Protein AF-0000000080484906 (afdb_homodimer)

Sequence (660 aa):
MPIVNNDTQHDPNKILPIDYDWAREYYKQGVANNWVPEEVPMGDDVQQWKTGELTESERRLVEWNLGFFSTAESLTANNIVLAIYDHVTAPECRQYLLRQAYEEAIHTDTFIYCCDSLGFDPEYMYGMYDRIPTIEAKDEYVVSLTQAIDKDDFTIETDDDLRAFLRDLVGFYVIMEGIFFYAGFAMMLALKRRGKMVGVGEQFEYIMRDESLHLNFGIDLINTIRDENPGVWTDEFEAEVRELIVEAVDLERTYAHEACPPNVLGMSADQFAEYVEYVADRRLGQLRMGAEFGTDNPFPWMTEQVDLNKEKNFFETQVTEYQSGGQLNWMPIVNNDTQHDPNKILPIDYDWAREYYKQGVANNWVPEEVPMGDDVQQWKTGELTESERRLVEWNLGFFSTAESLTANNIVLAIYDHVTAPECRQYLLRQAYEEAIHTDTFIYCCDSLGFDPEYMYGMYDRIPTIEAKDEYVVSLTQAIDKDDFTIETDDDLRAFLRDLVGFYVIMEGIFFYAGFAMMLALKRRGKMVGVGEQFEYIMRDESLHLNFGIDLINTIRDENPGVWTDEFEAEVRELIVEAVDLERTYAH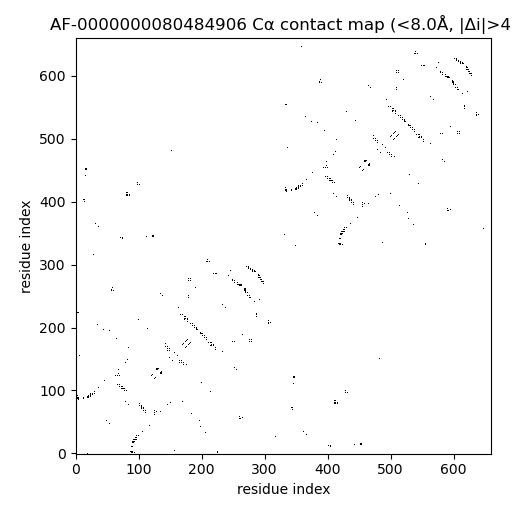EACPPNVLGMSADQFAEYVEYVADRRLGQLRMGAEFGTDNPFPWMTEQVDLNKEKNFFETQVTEYQSGGQLNW

Nearest PDB structures (foldseek):
  4d8g-assembly2_D  TM=9.908E-01  e=4.776E-27  Chlamydia trachomatis
  2ani-assembly1_A-2  TM=9.918E-01  e=8.471E-26  Chlamydia trachomatis
  6y2n-assembly1_A-2  TM=9.795E-01  e=9.800E-24  Saccharopolyspora erythraea NRRL 2338
  7aik-assembly1_A  TM=8.746E-01  e=1.075E-12  Aquifex aeolicus VF5
  2rcc-assembly1_B  TM=9.228E-01  e=2.690E-12  Halalkalibacterium halodurans C-125

Secondary structure (DSSP, 8-state):
--SS--SS-S-TT---S-S-HHHHHHHHHHHHT---GGGS--HHHHHHHHTT-S-HHHHHHHHHHHHHHHHHHHHHHHHIIIIIHHH---HHHHHHHHHHHHHHHHHHHHHHHHHHHHT--HHHHHTHHHH-HHHHHHHHHHHHTTTTTTSTT----SHHHHHHHHHHHIIIIIIIIIIIHHHHHHHHHHHHHTTSSHHHHHHHHHHHHHHHHHHHHHHHHHHHHHHHSTTSS-HHHHHHHHHHHHHHHHHHHHHHHHHS-TTBTTB-HHHHHHHHHHHHHHHHHHTT---SS----S-HHHHHHHHHHHHHHHHHHHHHHHHHHTTT--/--SS--STTS-TT---S-S-HHHHHHHHHHHHT---GGGS--HHHHHHHHTT-S-HHHHHHHHHHHHHHHHHHHHHHHHIIIIIHHH---HHHHHHHHHHHHHHHHHHHHHHHHHHHHT--HHHHHTHHHH-HHHHHHHHHHHHHHTTTTSTT----SHHHHHHHHHHHIIIIIIIIIIIHHHHHHHHHHHHHTTSSHHHHHHHHHHHHHHHHHHHHHHHHHHHHHHHSTTSS-HHHHHHHHHHHHHHHHHHHHHHHHHS-TTBTTB-HHHHHHHHHHHHHHHHHHTT---SS----S-HHHHHHHHHHHHHHHHHHHHHHHHHHTTT--

pLDDT: mean 88.14, std 14.9, range [23.92, 98.75]

Organism: Haloferax mediterranei (strain ATCC 33500 / DSM 1411 / JCM 8866 / NBRC 14739 / NCIMB 2177 / R-4) (NCBI:txid523841)

Solvent-accessible surface area (backbone atoms only — not comparable to full-atom values): 34326 Å² total; per-residue (Å²): 128,62,55,60,55,78,70,73,73,67,56,63,47,43,53,58,77,76,83,52,64,68,34,45,51,51,31,53,44,54,64,63,62,69,80,62,56,83,76,50,69,45,66,67,31,35,48,37,69,71,69,61,73,52,52,73,53,55,48,42,38,52,50,49,45,52,19,48,50,43,34,49,32,39,52,49,34,48,42,44,42,72,38,49,49,73,53,39,44,33,38,43,50,40,41,25,50,28,47,50,34,26,50,28,38,47,50,41,48,33,43,50,52,51,32,60,64,66,64,54,54,52,64,62,40,60,37,30,49,78,72,36,66,55,47,28,51,51,53,50,52,44,53,61,40,35,50,70,58,67,39,63,80,58,66,69,83,44,58,68,38,46,44,48,53,48,41,28,49,43,26,51,24,47,39,44,49,44,37,55,45,48,47,47,45,53,55,40,43,54,36,25,75,69,70,38,46,43,34,62,20,50,53,45,50,54,48,49,50,53,35,53,54,52,26,52,50,42,44,52,50,52,51,48,53,43,69,73,33,82,73,51,73,35,74,68,51,50,53,48,54,51,51,53,50,54,51,49,44,53,48,45,32,51,34,32,44,67,44,34,44,84,68,43,92,84,40,41,27,62,47,46,33,37,33,40,39,23,42,46,29,52,51,30,44,70,70,73,42,74,69,82,66,84,45,65,70,71,52,66,67,54,54,52,51,54,50,49,44,50,48,52,47,49,47,50,42,42,50,52,40,48,62,55,49,69,69,56,74,114,128,63,55,59,53,79,56,88,72,68,57,63,46,44,52,59,76,77,85,51,63,69,35,45,52,50,32,52,44,54,65,62,63,68,80,61,59,84,76,50,67,46,66,68,32,37,50,36,69,71,68,60,74,50,50,73,52,55,48,43,36,53,50,52,44,55,18,47,50,43,33,49,32,37,51,49,33,47,42,44,43,69,36,48,49,74,53,40,43,34,37,42,51,38,41,24,51,28,48,50,34,24,50,28,38,45,52,40,48,32,43,51,52,50,32,60,64,67,63,53,52,53,64,62,40,60,39,30,50,76,71,36,66,55,48,28,52,51,54,51,52,43,52,61,40,36,49,70,56,65,40,64,80,56,65,65,84,47,56,68,37,46,44,50,52,50,41,27,49,43,26,49,24,47,41,43,49,43,38,55,45,48,47,48,46,52,55,40,43,53,37,26,76,70,72,37,46,44,33,62,19,50,53,47,50,55,50,49,51,54,36,53,53,52,27,52,49,41,44,51,50,52,51,49,53,44,69,74,34,81,72,50,74,35,74,66,52,50,53,48,53,50,50,54,52,54,51,49,44,53,48,44,31,53,34,32,44,68,43,34,43,86,72,42,92,84,41,43,26,63,45,45,33,38,33,39,39,25,43,47,28,51,52,30,42,70,71,73,42,74,72,83,67,84,46,65,71,70,52,64,68,56,55,52,50,53,50,49,45,51,48,52,46,48,48,50,42,42,51,52,41,47,63,55,49,69,70,58,76,116

Foldseek 3Di:
DAQFDPPCPDDLVDQPPPPDVVLLVLLLLLVLLDDALVVFDQVVQLVCLPVVVDDPLLVLLVLVLLLLQLQLLVVLLCCLVQFVLVGRRNNSNNSNSVSLSVLSVRSNNNSVVVCVSNVHDPCSRPCCCVVPVLSVVLVVLLVVLQVQRNDPPQDPDDLVSVLSSLSNLCSSQCLSLQQLLVLSLVSLCLCCVVVHSVSSNVSSLSSNLSSVSSNLSSLVSSVSNCVVDPPSCDPVSLVVSVVSLVVSLVSSLVVLQVSRDACPSNDGSVLSSLQSLVSSQVSCVSNVHHRDRPGDNSCVVVVVSNVVSVVVSVVSSVCVVCVVVVVPPD/DAQFDPDPPDPLVDQPPPPDVVLLVLLLLLVLLDDALVVFDQVVQLVCLPVVVDDPLLVLLVLVLLLLQLQLLVVLLCCLVQFVLVGRRNNSNNSNSVSLSVLSVRSNNNSVVVCVSNVHDPCSRPCCCVVPVLSVVLVVLLVVLLVQRNDPPQDPDDLVSVLSSLSNLCSNQCLSLQQLLVLSLVSLCLCCVVVHSVSSNVSSLSSNLSSVSSNLSSLVSSVSNCVVDPPSCDPVSLVVSVVSLVVSLVSSLVVLDVSRDACPSNDGSVLSSLQSLVSSQVSCVSNVHHRDRPGDNSCVVVVVSNVVSVVVSVVSSVVVVCVVVVVPPD

Radius of gyration: 25.48 Å; Cα contacts (8 Å, |Δi|>4): 839; chains: 2; bounding box: 51×72×58 Å

InterPro domains:
  IPR000358 Ribonucleotide reductase small subunit family [PF00268] (13-298)
  IPR000358 Ribonucleotide reductase small subunit family [PIRSF000355] (6-330)
  IPR000358 Ribonucleotide reductase small subunit family [PTHR23409] (14-326)
  IPR009078 Ferritin-like superfamily [SSF47240] (8-302)
  IPR012348 Ribonucleotide reductase-like [G3DSA:1.10.620.20] (3-305)
  IPR033909 Ribonucleotide reductase small subunit [cd01049] (15-307)

Structure (mmCIF, N/CA/C/O backbone):
data_AF-0000000080484906-model_v1
#
loop_
_entity.id
_entity.type
_entity.pdbx_description
1 polymer 'Ribonucleoside-diphosphate reductase'
#
loop_
_atom_site.group_PDB
_atom_site.id
_atom_site.type_symbol
_atom_site.label_atom_id
_atom_site.label_alt_id
_atom_site.label_comp_id
_atom_site.label_asym_id
_atom_site.label_entity_id
_atom_site.label_seq_id
_atom_site.pdbx_PDB_ins_code
_atom_site.Cartn_x
_atom_site.Cartn_y
_atom_site.Cartn_z
_atom_site.occupancy
_atom_site.B_iso_or_equiv
_atom_site.auth_seq_id
_atom_site.auth_comp_id
_atom_site.auth_asym_id
_atom_site.auth_atom_id
_atom_site.pdbx_PDB_model_num
ATOM 1 N N . MET A 1 1 ? 23.219 3.424 -6.902 1 60.88 1 MET A N 1
ATOM 2 C CA . MET A 1 1 ? 22.375 3.852 -8.008 1 60.88 1 MET A CA 1
ATOM 3 C C . MET A 1 1 ? 21.391 4.922 -7.559 1 60.88 1 MET A C 1
ATOM 5 O O . MET A 1 1 ? 21 4.969 -6.387 1 60.88 1 MET A O 1
ATOM 9 N N . PRO A 1 2 ? 21.062 5.805 -8.523 1 76.19 2 PRO A N 1
ATOM 10 C CA . PRO A 1 2 ? 20.25 6.941 -8.078 1 76.19 2 PRO A CA 1
ATOM 11 C C . PRO A 1 2 ? 18.828 6.531 -7.684 1 76.19 2 PRO A C 1
ATOM 13 O O . PRO A 1 2 ? 18.297 5.547 -8.203 1 76.19 2 PRO A O 1
ATOM 16 N N . ILE A 1 3 ? 18.312 7.219 -6.762 1 80.12 3 ILE A N 1
ATOM 17 C CA . ILE A 1 3 ? 17 6.973 -6.191 1 80.12 3 ILE A CA 1
ATOM 18 C C . ILE A 1 3 ? 15.922 7.172 -7.262 1 80.12 3 ILE A C 1
ATOM 20 O O . ILE A 1 3 ? 14.867 6.535 -7.223 1 80.12 3 ILE A O 1
ATOM 24 N N . VAL A 1 4 ? 16.219 8.078 -8.18 1 79.81 4 VAL A N 1
ATOM 25 C CA . VAL A 1 4 ? 15.406 8.305 -9.375 1 79.81 4 VAL A CA 1
ATOM 26 C C . VAL A 1 4 ? 16.188 7.879 -10.617 1 79.81 4 VAL A C 1
ATOM 28 O O . VAL A 1 4 ? 17.219 8.477 -10.945 1 79.81 4 VAL A O 1
ATOM 31 N N . ASN A 1 5 ? 15.781 6.762 -11.172 1 73.69 5 ASN A N 1
ATOM 32 C CA . ASN A 1 5 ? 16.531 6.23 -12.305 1 73.69 5 ASN A CA 1
ATOM 33 C C . ASN A 1 5 ? 15.648 6.121 -13.547 1 73.69 5 ASN A C 1
ATOM 35 O O . ASN A 1 5 ? 14.711 5.316 -13.578 1 73.69 5 ASN A O 1
ATOM 39 N N . ASN A 1 6 ? 15.969 6.996 -14.445 1 62.59 6 ASN A N 1
ATOM 40 C CA . ASN A 1 6 ? 15.188 6.988 -15.68 1 62.59 6 ASN A CA 1
ATOM 41 C C . ASN A 1 6 ? 15.758 6.004 -16.703 1 62.59 6 ASN A C 1
ATOM 43 O O . ASN A 1 6 ? 15.18 5.812 -17.766 1 62.59 6 ASN A O 1
ATOM 47 N N . ASP A 1 7 ? 17.031 5.602 -16.531 1 55.38 7 ASP A N 1
ATOM 48 C CA . ASP A 1 7 ? 17.734 4.84 -17.547 1 55.38 7 ASP A CA 1
ATOM 49 C C . ASP A 1 7 ? 17.719 3.346 -17.234 1 55.38 7 ASP A C 1
ATOM 51 O O . ASP A 1 7 ? 18.672 2.629 -17.547 1 55.38 7 ASP A O 1
ATOM 55 N N . THR A 1 8 ? 16.625 2.742 -16.969 1 54.03 8 THR A N 1
ATOM 56 C CA . THR A 1 8 ? 16.406 1.3 -16.938 1 54.03 8 THR A CA 1
ATOM 57 C C . THR A 1 8 ? 17.531 0.601 -16.172 1 54.03 8 THR A C 1
ATOM 59 O O . THR A 1 8 ? 17.75 -0.601 -16.344 1 54.03 8 THR A O 1
ATOM 62 N N . GLN A 1 9 ? 18.469 1.338 -15.648 1 48.59 9 GLN A N 1
ATOM 63 C CA . GLN A 1 9 ? 19.609 0.655 -15.062 1 48.59 9 GLN A CA 1
ATOM 64 C C . GLN A 1 9 ? 19.188 -0.203 -13.867 1 48.59 9 GLN A C 1
ATOM 66 O O . GLN A 1 9 ? 19.828 -1.215 -13.57 1 48.59 9 GLN A O 1
ATOM 71 N N . HIS A 1 10 ? 18.188 0.303 -13.141 1 57.81 10 HIS A N 1
ATOM 72 C CA . HIS A 1 10 ? 17.781 -0.525 -12.008 1 57.81 10 HIS A CA 1
ATOM 73 C C . HIS A 1 10 ? 16.594 -1.409 -12.367 1 57.81 10 HIS A C 1
ATOM 75 O O . HIS A 1 10 ? 15.625 -0.939 -12.969 1 57.81 10 HIS A O 1
ATOM 81 N N . ASP A 1 11 ? 16.969 -2.654 -12.164 1 67.69 11 ASP A N 1
ATOM 82 C CA . ASP A 1 11 ? 15.867 -3.596 -12.305 1 67.69 11 ASP A CA 1
ATOM 83 C C . ASP A 1 11 ? 14.891 -3.473 -11.133 1 67.69 11 ASP A C 1
ATOM 85 O O . ASP A 1 11 ? 15.195 -3.908 -10.016 1 67.69 11 ASP A O 1
ATOM 89 N N . PRO A 1 12 ? 13.812 -2.725 -11.367 1 65.44 12 PRO A N 1
ATOM 90 C CA . PRO A 1 12 ? 12.867 -2.498 -10.273 1 65.44 12 PRO A CA 1
ATOM 91 C C . PRO A 1 12 ? 12.32 -3.799 -9.688 1 65.44 12 PRO A C 1
ATOM 93 O O . PRO A 1 12 ? 11.68 -3.783 -8.633 1 65.44 12 PRO A O 1
ATOM 96 N N . ASN A 1 13 ? 12.766 -4.883 -10.297 1 67.31 13 ASN A N 1
ATOM 97 C CA . ASN A 1 13 ? 12.25 -6.168 -9.852 1 67.31 13 ASN A CA 1
ATOM 98 C C . ASN A 1 13 ? 13.219 -6.867 -8.906 1 67.31 13 ASN A C 1
ATOM 100 O O . ASN A 1 13 ? 12.891 -7.902 -8.32 1 67.31 13 ASN A O 1
ATOM 104 N N . LYS A 1 14 ? 14.43 -6.191 -8.719 1 76.94 14 LYS A N 1
ATOM 105 C CA . LYS A 1 14 ? 15.445 -6.754 -7.836 1 76.94 14 LYS A CA 1
ATOM 106 C C . LYS A 1 14 ? 15.68 -5.859 -6.621 1 76.94 14 LYS A C 1
ATOM 108 O O . LYS A 1 14 ? 16.375 -4.848 -6.715 1 76.94 14 LYS A O 1
ATOM 113 N N . ILE A 1 15 ? 15.211 -6.258 -5.496 1 79.44 15 ILE A N 1
ATOM 114 C CA . ILE A 1 15 ? 15.266 -5.395 -4.32 1 79.44 15 ILE A CA 1
ATOM 115 C C . ILE A 1 15 ? 16.641 -5.523 -3.654 1 79.44 15 ILE A C 1
ATOM 117 O O . ILE A 1 15 ? 17.078 -4.613 -2.951 1 79.44 15 ILE A O 1
ATOM 121 N N . LEU A 1 16 ? 17.328 -6.617 -3.869 1 81.38 16 LEU A N 1
ATOM 122 C CA . LEU A 1 16 ? 18.641 -6.785 -3.283 1 81.38 16 LEU A CA 1
ATOM 123 C C . LEU A 1 16 ? 19.734 -6.594 -4.332 1 81.38 16 LEU A C 1
ATOM 125 O O . LEU A 1 16 ? 19.562 -6.992 -5.488 1 81.38 16 LEU A O 1
ATOM 129 N N . PRO A 1 17 ? 20.781 -5.957 -4.02 1 82.25 17 PRO A N 1
ATOM 130 C CA . PRO A 1 17 ? 21.141 -5.402 -2.713 1 82.25 17 PRO A CA 1
ATOM 131 C C . PRO A 1 17 ? 20.438 -4.086 -2.412 1 82.25 17 PRO A C 1
ATOM 133 O O . PRO A 1 17 ? 19.969 -3.4 -3.334 1 82.25 17 PRO A O 1
ATOM 136 N N . ILE A 1 18 ? 20.422 -3.814 -1.12 1 86.25 18 ILE A N 1
ATOM 137 C CA . ILE A 1 18 ? 19.828 -2.557 -0.678 1 86.25 18 ILE A CA 1
ATOM 138 C C . ILE A 1 18 ? 20.828 -1.42 -0.858 1 86.25 18 ILE A C 1
ATOM 140 O O . ILE A 1 18 ? 21.953 -1.492 -0.357 1 86.25 18 ILE A O 1
ATOM 144 N N . ASP A 1 19 ? 20.453 -0.389 -1.54 1 88.12 19 ASP A N 1
ATOM 145 C CA . ASP A 1 19 ? 21.312 0.762 -1.779 1 88.12 19 ASP A CA 1
ATOM 146 C C . ASP A 1 19 ? 21.047 1.875 -0.771 1 88.12 19 ASP A C 1
ATOM 148 O O . ASP A 1 19 ? 21.938 2.637 -0.417 1 88.12 19 ASP A O 1
ATOM 152 N N . TYR A 1 20 ? 19.812 1.966 -0.313 1 93.88 20 TYR A N 1
ATOM 153 C CA . TYR A 1 20 ? 19.391 3.012 0.609 1 93.88 20 TYR A CA 1
ATOM 154 C C . TYR A 1 20 ? 18.875 2.412 1.911 1 93.88 20 TYR A C 1
ATOM 156 O O . TYR A 1 20 ? 17.656 2.311 2.115 1 93.88 20 TYR A O 1
ATOM 164 N N . ASP A 1 21 ? 19.781 2.227 2.818 1 93.81 21 ASP A N 1
ATOM 165 C CA . ASP A 1 21 ? 19.484 1.542 4.074 1 93.81 21 ASP A CA 1
ATOM 166 C C . ASP A 1 21 ? 18.438 2.309 4.887 1 93.81 21 ASP A C 1
ATOM 168 O O . ASP A 1 21 ? 17.625 1.705 5.594 1 93.81 21 ASP A O 1
ATOM 172 N N . TRP A 1 22 ? 18.531 3.621 4.77 1 95.12 22 TRP A N 1
ATOM 173 C CA . TRP A 1 22 ? 17.594 4.43 5.531 1 95.12 22 TRP A CA 1
ATOM 174 C C . TRP A 1 22 ? 16.156 4.129 5.109 1 95.12 22 TRP A C 1
ATOM 176 O O . TRP A 1 22 ? 15.234 4.156 5.934 1 95.12 22 TRP A O 1
ATOM 186 N N . ALA A 1 23 ? 15.914 3.855 3.822 1 96.25 23 ALA A N 1
ATOM 187 C CA . ALA A 1 23 ? 14.57 3.537 3.348 1 96.25 23 ALA A CA 1
ATOM 188 C C . ALA A 1 23 ? 14.078 2.219 3.938 1 96.25 23 ALA A C 1
ATOM 190 O O . ALA A 1 23 ? 12.906 2.094 4.305 1 96.25 23 ALA A O 1
ATOM 191 N N . ARG A 1 24 ? 14.984 1.243 4.023 1 94.69 24 ARG A N 1
ATOM 192 C CA . ARG A 1 24 ? 14.664 -0.044 4.629 1 94.69 24 ARG A CA 1
ATOM 193 C C . ARG A 1 24 ? 14.289 0.122 6.102 1 94.69 24 ARG A C 1
ATOM 195 O O . ARG A 1 24 ? 13.375 -0.535 6.594 1 94.69 24 ARG A O 1
ATOM 202 N N . GLU A 1 25 ? 15 0.967 6.773 1 96.25 25 GLU A N 1
ATOM 203 C CA . GLU A 1 25 ? 14.727 1.218 8.18 1 96.25 25 GLU A CA 1
ATOM 204 C C . GLU A 1 25 ? 13.336 1.832 8.375 1 96.25 25 GLU A C 1
ATOM 206 O O . GLU A 1 25 ? 12.625 1.484 9.32 1 96.25 25 GLU A O 1
ATOM 211 N N . TYR A 1 26 ? 12.945 2.771 7.488 1 97.12 26 TYR A N 1
ATOM 212 C CA . TYR A 1 26 ? 11.602 3.336 7.551 1 97.12 26 TYR A CA 1
ATOM 213 C C . TYR A 1 26 ? 10.547 2.258 7.348 1 97.12 26 TYR A C 1
ATOM 215 O O . TYR A 1 26 ? 9.508 2.262 8.016 1 97.12 26 TYR A O 1
ATOM 223 N N . TYR A 1 27 ? 10.836 1.345 6.363 1 97.12 27 TYR A N 1
ATOM 224 C CA . TYR A 1 27 ? 9.906 0.245 6.129 1 97.12 27 TYR A CA 1
ATOM 225 C C . TYR A 1 27 ? 9.711 -0.587 7.391 1 97.12 27 TYR A C 1
ATOM 227 O O . TYR A 1 27 ? 8.578 -0.852 7.797 1 97.12 27 TYR A O 1
ATOM 235 N N . LYS A 1 28 ? 10.797 -0.95 8.023 1 95.5 28 LYS A N 1
ATOM 236 C CA . LYS A 1 28 ? 10.742 -1.773 9.227 1 95.5 28 LYS A CA 1
ATOM 237 C C . LYS A 1 28 ? 10 -1.051 10.352 1 95.5 28 LYS A C 1
ATOM 239 O O . LYS A 1 28 ? 9.211 -1.661 11.078 1 95.5 28 LYS A O 1
ATOM 244 N N . GLN A 1 29 ? 10.234 0.221 10.516 1 95.31 29 GLN A N 1
ATOM 245 C CA . GLN A 1 29 ? 9.539 1.01 11.531 1 95.31 29 GLN A CA 1
ATOM 246 C C . GLN A 1 29 ? 8.039 1.09 11.234 1 95.31 29 GLN A C 1
ATOM 248 O O . GLN A 1 29 ? 7.219 0.994 12.148 1 95.31 29 GLN A O 1
ATOM 253 N N . GLY A 1 30 ? 7.715 1.313 9.93 1 96.12 30 GLY A N 1
ATOM 254 C CA . GLY A 1 30 ? 6.312 1.311 9.547 1 96.12 30 GLY A CA 1
ATOM 255 C C . GLY A 1 30 ? 5.605 0.008 9.867 1 96.12 30 GLY A C 1
ATOM 256 O O . GLY A 1 30 ? 4.48 0.014 10.375 1 96.12 30 GLY A O 1
ATOM 257 N N . VAL A 1 31 ? 6.273 -1.113 9.555 1 95.31 31 VAL A N 1
ATOM 258 C CA . VAL A 1 31 ? 5.719 -2.436 9.828 1 95.31 31 VAL A CA 1
ATOM 259 C C . VAL A 1 31 ? 5.492 -2.605 11.328 1 95.31 31 VAL A C 1
ATOM 261 O O . VAL A 1 31 ? 4.465 -3.143 11.75 1 95.31 31 VAL A O 1
ATOM 264 N N . ALA A 1 32 ? 6.359 -2.096 12.156 1 91.75 32 ALA A N 1
ATOM 265 C CA . ALA A 1 32 ? 6.281 -2.219 13.609 1 91.75 32 ALA A CA 1
ATOM 266 C C . ALA A 1 32 ? 5.16 -1.349 14.172 1 91.75 32 ALA A C 1
ATOM 268 O O . ALA A 1 32 ? 4.598 -1.657 15.227 1 91.75 32 ALA A O 1
ATOM 269 N N . ASN A 1 33 ? 4.809 -0.282 13.484 1 91.75 33 ASN A N 1
ATOM 270 C CA . ASN A 1 33 ? 3.797 0.671 13.922 1 91.75 33 ASN A CA 1
ATOM 271 C C . ASN A 1 33 ? 2.396 0.237 13.5 1 91.75 33 ASN A C 1
ATOM 273 O O . ASN A 1 33 ? 1.503 1.071 13.352 1 91.75 33 ASN A O 1
ATOM 277 N N . ASN A 1 34 ? 2.117 -0.938 13.516 1 93.56 34 ASN A N 1
ATOM 278 C CA . ASN A 1 34 ? 0.84 -1.437 13.016 1 93.56 34 ASN A CA 1
ATOM 279 C C . ASN A 1 34 ? -0.294 -1.156 13.992 1 93.56 34 ASN A C 1
ATOM 281 O O . ASN A 1 34 ? -0.15 -1.387 15.195 1 93.56 34 ASN A O 1
ATOM 285 N N . TRP A 1 35 ? -1.367 -0.576 13.531 1 94.94 35 TRP A N 1
ATOM 286 C CA . TRP A 1 35 ? -2.59 -0.344 14.289 1 94.94 35 TRP A CA 1
ATOM 287 C C . TRP A 1 35 ? -3.803 -0.28 13.367 1 94.94 35 TRP A C 1
ATOM 289 O O . TRP A 1 35 ? -3.658 -0.133 12.156 1 94.94 35 TRP A O 1
ATOM 299 N N . VAL A 1 36 ? -5.02 -0.54 13.914 1 95.62 36 VAL A N 1
ATOM 300 C CA . VAL A 1 36 ? -6.277 -0.377 13.203 1 95.62 36 VAL A CA 1
ATOM 301 C C . VAL A 1 36 ? -7.266 0.403 14.062 1 95.62 36 VAL A C 1
ATOM 303 O O . VAL A 1 36 ? -7.211 0.338 15.297 1 95.62 36 VAL A O 1
ATOM 306 N N . PRO A 1 37 ? -8.156 1.211 13.492 1 96.75 37 PRO A N 1
ATOM 307 C CA . PRO A 1 37 ? -9.016 2.111 14.273 1 96.75 37 PRO A CA 1
ATOM 308 C C . PRO A 1 37 ? -9.914 1.367 15.25 1 96.75 37 PRO A C 1
ATOM 310 O O . PRO A 1 37 ? -10.188 1.867 16.344 1 96.75 37 PRO A O 1
ATOM 313 N N . GLU A 1 38 ? -10.25 0.173 14.984 1 94.38 38 GLU A N 1
ATOM 314 C CA . GLU A 1 38 ? -11.219 -0.565 15.789 1 94.38 38 GLU A CA 1
ATOM 315 C C . GLU A 1 38 ? -10.633 -0.966 17.141 1 94.38 38 GLU A C 1
ATOM 317 O O . GLU A 1 38 ? -11.367 -1.363 18.047 1 94.38 38 GLU A O 1
ATOM 322 N N . GLU A 1 39 ? -9.375 -0.812 17.234 1 93.19 39 GLU A N 1
ATOM 323 C CA . GLU A 1 39 ? -8.719 -1.1 18.5 1 93.19 39 GLU A CA 1
ATOM 324 C C . GLU A 1 39 ? -9.031 -0.02 19.531 1 93.19 39 GLU A C 1
ATOM 326 O O . GLU A 1 39 ? -8.812 -0.22 20.734 1 93.19 39 GLU A O 1
ATOM 331 N N . VAL A 1 40 ? -9.547 1.137 19.125 1 96.69 40 VAL A N 1
ATOM 332 C CA . VAL A 1 40 ? -9.797 2.271 20 1 96.69 40 VAL A CA 1
ATOM 333 C C . VAL A 1 40 ? -11.281 2.322 20.359 1 96.69 40 VAL A C 1
ATOM 335 O O . VAL A 1 40 ? -12.133 2.516 19.5 1 96.69 40 VAL A O 1
ATOM 338 N N . PRO A 1 41 ? -11.586 2.154 21.641 1 96.94 41 PRO A N 1
ATOM 339 C CA . PRO A 1 41 ? -12.992 2.285 22.031 1 96.94 41 PRO A CA 1
ATOM 340 C C . PRO A 1 41 ? -13.523 3.703 21.828 1 96.94 41 PRO A C 1
ATOM 342 O O . PRO A 1 41 ? -12.82 4.676 22.125 1 96.94 41 PRO A O 1
ATOM 345 N N . MET A 1 42 ? -14.758 3.828 21.375 1 97.62 42 MET A N 1
ATOM 346 C CA . MET A 1 42 ? -15.328 5.133 21.047 1 97.62 42 MET A CA 1
ATOM 347 C C . MET A 1 42 ? -16.547 5.43 21.922 1 97.62 42 MET A C 1
ATOM 349 O O . MET A 1 42 ? -17.188 6.461 21.75 1 97.62 42 MET A O 1
ATOM 353 N N . GLY A 1 43 ? -16.875 4.52 22.797 1 96.81 43 GLY A N 1
ATOM 354 C CA . GLY A 1 43 ? -18.078 4.652 23.594 1 96.81 43 GLY A CA 1
ATOM 355 C C . GLY A 1 43 ? -18.188 5.988 24.297 1 96.81 43 GLY A C 1
ATOM 356 O O . GLY A 1 43 ? -19.203 6.672 24.203 1 96.81 43 GLY A O 1
ATOM 357 N N . ASP A 1 44 ? -17.172 6.395 25.047 1 96.75 44 ASP A N 1
ATOM 358 C CA . ASP A 1 44 ? -17.172 7.652 25.781 1 96.75 44 ASP A CA 1
ATOM 359 C C . ASP A 1 44 ? -17.281 8.844 24.828 1 96.75 44 ASP A C 1
ATOM 361 O O . ASP A 1 44 ? -17.953 9.828 25.141 1 96.75 44 ASP A O 1
ATOM 365 N N . ASP A 1 45 ? -16.609 8.789 23.75 1 97.88 45 ASP A N 1
ATOM 366 C CA . ASP A 1 45 ? -16.688 9.859 22.75 1 97.88 45 ASP A CA 1
ATOM 367 C C . ASP A 1 45 ? -18.109 10.023 22.25 1 97.88 45 ASP A C 1
ATOM 369 O O . ASP A 1 45 ? -18.609 11.148 22.109 1 97.88 45 ASP A O 1
ATOM 373 N N . VAL A 1 46 ? -18.734 8.898 21.953 1 97.56 46 VAL A N 1
ATOM 374 C CA . VAL A 1 46 ? -20.109 8.906 21.469 1 97.56 46 VAL A CA 1
ATOM 375 C C . VAL A 1 46 ? -21.016 9.555 22.5 1 97.56 46 VAL A C 1
ATOM 377 O O . VAL A 1 46 ? -21.875 10.375 22.156 1 97.56 46 VAL A O 1
ATOM 380 N N . GLN A 1 47 ? -20.797 9.188 23.688 1 96.81 47 GLN A N 1
ATOM 381 C CA . GLN A 1 47 ? -21.594 9.766 24.766 1 96.81 47 GLN A CA 1
ATOM 382 C C . GLN A 1 47 ? -21.375 11.266 24.875 1 96.81 47 GLN A C 1
ATOM 384 O O . GLN A 1 47 ? -22.328 12.039 24.969 1 96.81 47 GLN A O 1
ATOM 389 N N . GLN A 1 48 ? -20.125 11.734 24.859 1 96.38 48 GLN A N 1
ATOM 390 C CA . GLN A 1 48 ? -19.812 13.156 24.953 1 96.38 48 GLN A CA 1
ATOM 391 C C . GLN A 1 48 ? -20.422 13.938 23.781 1 96.38 48 GLN A C 1
ATOM 393 O O . GLN A 1 48 ? -20.922 15.055 23.969 1 96.38 48 GLN A O 1
ATOM 398 N N . TRP A 1 49 ? -20.375 13.32 22.656 1 95.88 49 TRP A N 1
ATOM 399 C CA . TRP A 1 49 ? -20.844 13.977 21.438 1 95.88 49 TRP A CA 1
ATOM 400 C C . TRP A 1 49 ? -22.359 14.156 21.484 1 95.88 49 TRP A C 1
ATOM 402 O O . TRP A 1 49 ? -22.875 15.172 21.016 1 95.88 49 TRP A O 1
ATOM 412 N N . LYS A 1 50 ? -23.031 13.242 22.109 1 94.19 50 LYS A N 1
ATOM 413 C CA . LYS A 1 50 ? -24.484 13.234 22.094 1 94.19 50 LYS A CA 1
ATOM 414 C C . LYS A 1 50 ? -25.062 14.047 23.25 1 94.19 50 LYS A C 1
ATOM 416 O O . LYS A 1 50 ? -26.172 14.578 23.156 1 94.19 50 LYS A O 1
ATOM 421 N N . THR A 1 51 ? -24.375 14.109 24.391 1 91.12 51 THR A N 1
ATOM 422 C CA . THR A 1 51 ? -24.969 14.641 25.609 1 91.12 51 THR A CA 1
ATOM 423 C C . THR A 1 51 ? -24.609 16.109 25.797 1 91.12 51 THR A C 1
ATOM 425 O O . THR A 1 51 ? -24.891 16.703 26.844 1 91.12 51 THR A O 1
ATOM 428 N N . GLY A 1 52 ? -24 16.734 24.906 1 83.69 52 GLY A N 1
ATOM 429 C CA . GLY A 1 52 ? -23.734 18.156 25 1 83.69 52 GLY A CA 1
ATOM 430 C C . GLY A 1 52 ? -22.594 18.5 25.938 1 83.69 52 GLY A C 1
ATOM 431 O O . GLY A 1 52 ? -22.5 19.609 26.438 1 83.69 52 GLY A O 1
ATOM 432 N N . GLU A 1 53 ? -21.812 17.594 26.203 1 90.38 53 GLU A N 1
ATOM 433 C CA . GLU A 1 53 ? -20.625 17.828 27.047 1 90.38 53 GLU A CA 1
ATOM 434 C C . GLU A 1 53 ? -19.594 18.672 26.312 1 90.38 53 GLU A C 1
ATOM 436 O O . GLU A 1 53 ? -18.703 19.25 26.938 1 90.38 53 GLU A O 1
ATOM 441 N N . LEU A 1 54 ? -19.75 18.75 25.062 1 92.88 54 LEU A N 1
ATOM 442 C CA . LEU A 1 54 ? -18.859 19.578 24.266 1 92.88 54 LEU A CA 1
ATOM 443 C C . LEU A 1 54 ? -19.484 20.922 23.938 1 92.88 54 LEU A C 1
ATOM 445 O O . LEU A 1 54 ? -20.688 21 23.656 1 92.88 54 LEU A O 1
ATOM 449 N N . THR A 1 55 ? -18.688 21.938 24.094 1 89.5 55 THR A N 1
ATOM 450 C CA . THR A 1 55 ? -19.156 23.25 23.641 1 89.5 55 THR A CA 1
ATOM 451 C C . THR A 1 55 ? -19.266 23.281 22.125 1 89.5 55 THR A C 1
ATOM 453 O O . THR A 1 55 ? -18.734 22.406 21.438 1 89.5 55 THR A O 1
ATOM 456 N N . GLU A 1 56 ? -19.953 24.297 21.641 1 88.31 56 GLU A N 1
ATOM 457 C CA . GLU A 1 56 ? -20.078 24.469 20.188 1 88.31 56 GLU A CA 1
ATOM 458 C C . GLU A 1 56 ? -18.719 24.625 19.531 1 88.31 56 GLU A C 1
ATOM 460 O O . GLU A 1 56 ? -18.5 24.141 18.422 1 88.31 56 GLU A O 1
ATOM 465 N N . SER A 1 57 ? -17.875 25.281 20.266 1 87.81 57 SER A N 1
ATOM 466 C CA . SER A 1 57 ? -16.531 25.516 19.734 1 87.81 57 SER A CA 1
ATOM 467 C C . SER A 1 57 ? -15.734 24.219 19.672 1 87.81 57 SER A C 1
ATOM 469 O O . SER A 1 57 ? -15.008 23.984 18.703 1 87.81 57 SER A O 1
ATOM 471 N N . GLU A 1 58 ? -15.875 23.422 20.656 1 90.81 58 GLU A N 1
ATOM 472 C CA . GLU A 1 58 ? -15.18 22.141 20.688 1 90.81 58 GLU A CA 1
ATOM 473 C C . GLU A 1 58 ? -15.719 21.203 19.609 1 90.81 58 GLU A C 1
ATOM 475 O O . GLU A 1 58 ? -14.961 20.484 18.953 1 90.81 58 GLU A O 1
ATOM 480 N N . ARG A 1 59 ? -17 21.234 19.438 1 92.25 59 ARG A N 1
ATOM 481 C CA . ARG A 1 59 ? -17.625 20.422 18.391 1 92.25 59 ARG A CA 1
ATOM 482 C C . ARG A 1 59 ? -17.156 20.844 17.016 1 92.25 59 ARG A C 1
ATOM 484 O O . ARG A 1 59 ? -16.859 20 16.172 1 92.25 59 ARG A O 1
ATOM 491 N N . ARG A 1 60 ? -17.062 22.109 16.828 1 90.88 60 ARG A N 1
ATOM 492 C CA . ARG A 1 60 ? -16.578 22.641 15.547 1 90.88 60 ARG A CA 1
ATOM 493 C C . ARG A 1 60 ? -15.148 22.188 15.281 1 90.88 60 ARG A C 1
ATOM 495 O O . ARG A 1 60 ? -14.805 21.812 14.164 1 90.88 60 ARG A O 1
ATOM 502 N N . LEU A 1 61 ? -14.352 22.281 16.328 1 92.06 61 LEU A N 1
ATOM 503 C CA . LEU A 1 61 ? -12.961 21.875 16.203 1 92.06 61 LEU A CA 1
ATOM 504 C C . LEU A 1 61 ? -12.844 20.438 15.75 1 92.06 61 LEU A C 1
ATOM 506 O O . LEU A 1 61 ? -12.055 20.109 14.859 1 92.06 61 LEU A O 1
ATOM 510 N N . VAL A 1 62 ? -13.641 19.578 16.375 1 94.06 62 VAL A N 1
ATOM 511 C CA . VAL A 1 62 ? -13.625 18.141 16.047 1 94.06 62 VAL A CA 1
ATOM 512 C C . VAL A 1 62 ? -14.125 17.938 14.617 1 94.06 62 VAL A C 1
ATOM 514 O O . VAL A 1 62 ? -13.469 17.266 13.82 1 94.06 62 VAL A O 1
ATOM 517 N N . GLU A 1 63 ? -15.195 18.594 14.312 1 93.5 63 GLU A N 1
ATOM 518 C CA . GLU A 1 63 ? -15.82 18.422 13.008 1 93.5 63 GLU A CA 1
ATOM 519 C C . GLU A 1 63 ? -14.898 18.891 11.883 1 93.5 63 GLU A C 1
ATOM 521 O O . GLU A 1 63 ? -14.75 18.219 10.867 1 93.5 63 GLU A O 1
ATOM 526 N N . TRP A 1 64 ? -14.281 20.031 12.047 1 93.81 64 TRP A N 1
ATOM 527 C CA . TRP A 1 64 ? -13.461 20.609 10.992 1 93.81 64 TRP A CA 1
ATOM 528 C C . TRP A 1 64 ? -12.188 19.797 10.781 1 93.81 64 TRP A C 1
ATOM 530 O O . TRP A 1 64 ? -11.742 19.625 9.648 1 93.81 64 TRP A O 1
ATOM 540 N N . ASN A 1 65 ? -11.633 19.359 11.859 1 95.38 65 ASN A N 1
ATOM 541 C CA . ASN A 1 65 ? -10.453 18.516 11.703 1 95.38 65 ASN A CA 1
ATOM 542 C C . ASN A 1 65 ? -10.797 17.172 11.055 1 95.38 65 ASN A C 1
ATOM 544 O O . ASN A 1 65 ? -10.109 16.734 10.141 1 95.38 65 ASN A O 1
ATOM 548 N N . LEU A 1 66 ? -11.906 16.531 11.516 1 95.25 66 LEU A N 1
ATOM 549 C CA . LEU A 1 66 ? -12.328 15.297 10.867 1 95.25 66 LEU A CA 1
ATOM 550 C C . LEU A 1 66 ? -12.609 15.523 9.391 1 95.25 66 LEU A C 1
ATOM 552 O O . LEU A 1 66 ? -12.219 14.711 8.547 1 95.25 66 LEU A O 1
ATOM 556 N N . GLY A 1 67 ? -13.234 16.641 9.102 1 93.38 67 GLY A N 1
ATOM 557 C CA . GLY A 1 67 ? -13.555 16.969 7.719 1 93.38 67 GLY A CA 1
ATOM 558 C C . GLY A 1 67 ? -12.32 17.172 6.855 1 93.38 67 GLY A C 1
ATOM 559 O O . GLY A 1 67 ? -12.242 16.641 5.746 1 93.38 67 GLY A O 1
ATOM 560 N N . PHE A 1 68 ? -11.344 17.938 7.328 1 94.5 68 PHE A N 1
ATOM 561 C CA . PHE A 1 68 ? -10.125 18.203 6.578 1 94.5 68 PHE A CA 1
ATOM 562 C C . PHE A 1 68 ? -9.336 16.922 6.355 1 94.5 68 PHE A C 1
ATOM 564 O O . PHE A 1 68 ? -8.938 16.609 5.227 1 94.5 68 PHE A O 1
ATOM 571 N N . PHE A 1 69 ? -9.148 16.109 7.41 1 94.25 69 PHE A N 1
ATOM 572 C CA . PHE A 1 69 ? -8.312 14.922 7.336 1 94.25 69 PHE A CA 1
ATOM 573 C C . PHE A 1 69 ? -8.969 13.859 6.457 1 94.25 69 PHE A C 1
ATOM 575 O O . PHE A 1 69 ? -8.273 13.094 5.781 1 94.25 69 PHE A O 1
ATOM 582 N N . SER A 1 70 ? -10.266 13.75 6.438 1 89.75 70 SER A N 1
ATOM 583 C CA . SER A 1 70 ? -10.977 12.719 5.688 1 89.75 70 SER A CA 1
ATOM 584 C C . SER A 1 70 ? -10.664 12.805 4.199 1 89.75 70 SER A C 1
ATOM 586 O O . SER A 1 70 ? -10.523 11.773 3.531 1 89.75 70 SER A O 1
ATOM 588 N N . THR A 1 71 ? -10.484 13.977 3.689 1 87 71 THR A N 1
ATOM 589 C CA . THR A 1 71 ? -10.195 14.141 2.271 1 87 71 THR A CA 1
ATOM 590 C C . THR A 1 71 ? -8.688 14.188 2.035 1 87 71 THR A C 1
ATOM 592 O O . THR A 1 71 ? -8.195 13.672 1.029 1 87 71 THR A O 1
ATOM 595 N N . ALA A 1 72 ? -7.969 14.773 2.969 1 90.44 72 ALA A N 1
ATOM 596 C CA . ALA A 1 72 ? -6.527 14.961 2.842 1 90.44 72 ALA A CA 1
ATOM 597 C C . ALA A 1 72 ? -5.805 13.617 2.752 1 90.44 72 ALA A C 1
ATOM 599 O O . ALA A 1 72 ? -4.844 13.469 1.994 1 90.44 72 ALA A O 1
ATOM 600 N N . GLU A 1 73 ? -6.305 12.625 3.469 1 90.81 73 GLU A N 1
ATOM 601 C CA . GLU A 1 73 ? -5.672 11.312 3.457 1 90.81 73 GLU A CA 1
ATOM 602 C C . GLU A 1 73 ? -5.816 10.641 2.092 1 90.81 73 GLU A C 1
ATOM 604 O O . GLU A 1 73 ? -4.902 9.953 1.632 1 90.81 73 GLU A O 1
ATOM 609 N N . SER A 1 74 ? -6.938 10.773 1.528 1 87.62 74 SER A N 1
ATOM 610 C CA . SER A 1 74 ? -7.148 10.219 0.196 1 87.62 74 SER A CA 1
ATOM 611 C C . SER A 1 74 ? -6.238 10.883 -0.831 1 87.62 74 SER A C 1
ATOM 613 O O . SER A 1 74 ? -5.688 10.219 -1.706 1 87.62 74 SER A O 1
ATOM 615 N N . LEU A 1 75 ? -6.07 12.195 -0.729 1 87.75 75 LEU A N 1
ATOM 616 C CA . LEU A 1 75 ? -5.184 12.938 -1.617 1 87.75 75 LEU A CA 1
ATOM 617 C C . LEU A 1 75 ? -3.746 12.445 -1.481 1 87.75 75 LEU A C 1
ATOM 619 O O . LEU A 1 75 ? -3.045 12.281 -2.482 1 87.75 75 LEU A O 1
ATOM 623 N N . THR A 1 76 ? -3.426 12.211 -0.258 1 91.56 76 THR A N 1
ATOM 624 C CA . THR A 1 76 ? -2.066 11.742 0.004 1 91.56 76 THR A CA 1
ATOM 625 C C . THR A 1 76 ? -1.847 10.359 -0.589 1 91.56 76 THR A C 1
ATOM 627 O O . THR A 1 76 ? -0.838 10.109 -1.254 1 91.56 76 THR A O 1
ATOM 630 N N . ALA A 1 77 ? -2.801 9.445 -0.379 1 91.19 77 ALA A N 1
ATOM 631 C CA . ALA A 1 77 ? -2.695 8.094 -0.92 1 91.19 77 ALA A CA 1
ATOM 632 C C . ALA A 1 77 ? -2.576 8.117 -2.441 1 91.19 77 ALA A C 1
ATOM 634 O O . ALA A 1 77 ? -1.724 7.438 -3.016 1 91.19 77 ALA A O 1
ATOM 635 N N . ASN A 1 78 ? -3.355 8.914 -3.064 1 89.06 78 ASN A N 1
ATOM 636 C CA . ASN A 1 78 ? -3.342 9.016 -4.52 1 89.06 78 ASN A CA 1
ATOM 637 C C . ASN A 1 78 ? -2.008 9.555 -5.031 1 89.06 78 ASN A C 1
ATOM 639 O O . ASN A 1 78 ? -1.47 9.055 -6.02 1 89.06 78 ASN A O 1
ATOM 643 N N . ASN A 1 79 ? -1.526 10.516 -4.391 1 91.62 79 ASN A N 1
ATOM 644 C CA . ASN A 1 79 ? -0.253 11.086 -4.82 1 91.62 79 ASN A CA 1
ATOM 645 C C . ASN A 1 79 ? 0.883 10.07 -4.695 1 91.62 79 ASN A C 1
ATOM 647 O O . ASN A 1 79 ? 1.752 10 -5.566 1 91.62 79 ASN A O 1
ATOM 651 N N . ILE A 1 80 ? 0.878 9.328 -3.605 1 93.5 80 ILE A N 1
ATOM 652 C CA . ILE A 1 80 ? 1.91 8.328 -3.369 1 93.5 80 ILE A CA 1
ATOM 653 C C . ILE A 1 80 ? 1.905 7.301 -4.504 1 93.5 80 ILE A C 1
ATOM 655 O O . ILE A 1 80 ? 2.953 6.996 -5.078 1 93.5 80 ILE A O 1
ATOM 659 N N . VAL A 1 81 ? 0.758 6.855 -4.855 1 90.06 81 VAL A N 1
ATOM 660 C CA . VAL A 1 81 ? 0.626 5.727 -5.77 1 90.06 81 VAL A CA 1
ATOM 661 C C . VAL A 1 81 ? 0.722 6.219 -7.215 1 90.06 81 VAL A C 1
ATOM 663 O O . VAL A 1 81 ? 1.417 5.617 -8.039 1 90.06 81 VAL A O 1
ATOM 666 N N . LEU A 1 82 ? 0.152 7.332 -7.535 1 85.56 82 LEU A N 1
ATOM 667 C CA . LEU A 1 82 ? -0.012 7.746 -8.922 1 85.56 82 LEU A CA 1
ATOM 668 C C . LEU A 1 82 ? 1.135 8.648 -9.359 1 85.56 82 LEU A C 1
ATOM 670 O O . LEU A 1 82 ? 1.337 8.867 -10.555 1 85.56 82 LEU A O 1
ATOM 674 N N . ALA A 1 83 ? 1.884 9.125 -8.398 1 87.75 83 ALA A N 1
ATOM 675 C CA . ALA A 1 83 ? 2.941 10.055 -8.781 1 87.75 83 ALA A CA 1
ATOM 676 C C . ALA A 1 83 ? 4.289 9.625 -8.203 1 87.75 83 ALA A C 1
ATOM 678 O O . ALA A 1 83 ? 5.172 9.18 -8.945 1 87.75 83 ALA A O 1
ATOM 679 N N . ILE A 1 84 ? 4.371 9.57 -6.961 1 92.5 84 ILE A N 1
ATOM 680 C CA . ILE A 1 84 ? 5.664 9.398 -6.305 1 92.5 84 ILE A CA 1
ATOM 681 C C . ILE A 1 84 ? 6.23 8.023 -6.633 1 92.5 84 ILE A C 1
ATOM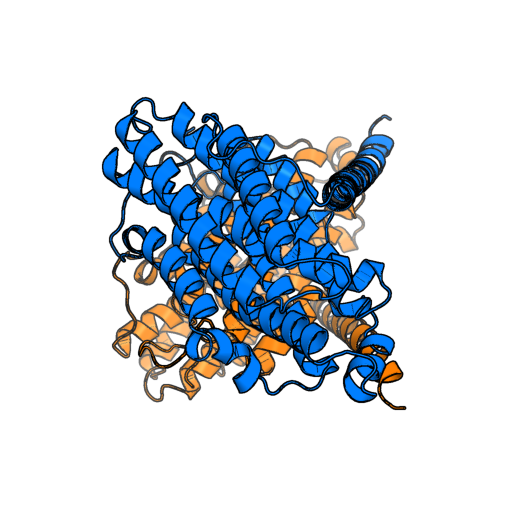 683 O O . ILE A 1 84 ? 7.395 7.898 -7.02 1 92.5 84 ILE A O 1
ATOM 687 N N . TYR A 1 85 ? 5.422 7.023 -6.543 1 91.88 85 TYR A N 1
ATOM 688 C CA . TYR A 1 85 ? 5.855 5.645 -6.734 1 91.88 85 TYR A CA 1
ATOM 689 C C . TYR A 1 85 ? 6.418 5.441 -8.133 1 91.88 85 TYR A C 1
ATOM 691 O O . TYR A 1 85 ? 7.375 4.688 -8.32 1 91.88 85 TYR A O 1
ATOM 699 N N . ASP A 1 86 ? 5.875 6.125 -9.062 1 87.94 86 ASP A N 1
ATOM 700 C CA . ASP A 1 86 ? 6.285 5.969 -10.453 1 87.94 86 ASP A CA 1
ATOM 701 C C . ASP A 1 86 ? 7.695 6.516 -10.68 1 87.94 86 ASP A C 1
ATOM 703 O O . ASP A 1 86 ? 8.445 5.996 -11.508 1 87.94 86 ASP A O 1
ATOM 707 N N . HIS A 1 87 ? 8.062 7.461 -9.914 1 90.31 87 HIS A N 1
ATOM 708 C CA . HIS A 1 87 ? 9.305 8.164 -10.227 1 90.31 87 HIS A CA 1
ATOM 709 C C . HIS A 1 87 ? 10.414 7.797 -9.242 1 90.31 87 HIS A C 1
ATOM 711 O O . HIS A 1 87 ? 11.594 8.023 -9.523 1 90.31 87 HIS A O 1
ATOM 717 N N . VAL A 1 88 ? 10.008 7.34 -8.094 1 92.75 88 VAL A N 1
ATOM 718 C CA . VAL A 1 88 ? 10.984 6.77 -7.168 1 92.75 88 VAL A CA 1
ATOM 719 C C . VAL A 1 88 ? 11.227 5.301 -7.508 1 92.75 88 VAL A C 1
ATOM 721 O O . VAL A 1 88 ? 10.391 4.441 -7.203 1 92.75 88 VAL A O 1
ATOM 724 N N . THR A 1 89 ? 12.398 4.984 -8.062 1 89.44 89 THR A N 1
ATOM 725 C CA . THR A 1 89 ? 12.562 3.68 -8.695 1 89.44 89 THR A CA 1
ATOM 726 C C . THR A 1 89 ? 13.391 2.746 -7.812 1 89.44 89 THR A C 1
ATOM 728 O O . THR A 1 89 ? 13.438 1.539 -8.055 1 89.44 89 THR A O 1
ATOM 731 N N . ALA A 1 90 ? 14.07 3.293 -6.777 1 91.12 90 ALA A N 1
ATOM 732 C CA . ALA A 1 90 ? 14.789 2.42 -5.855 1 91.12 90 ALA A CA 1
ATOM 733 C C . ALA A 1 90 ? 13.836 1.452 -5.16 1 91.12 90 ALA A C 1
ATOM 735 O O . ALA A 1 90 ? 12.883 1.876 -4.5 1 91.12 90 ALA A O 1
ATOM 736 N N . PRO A 1 91 ? 14.094 0.151 -5.254 1 90.06 91 PRO A N 1
ATOM 737 C CA . PRO A 1 91 ? 13.117 -0.834 -4.777 1 90.06 91 PRO A CA 1
ATOM 738 C C . PRO A 1 91 ? 12.859 -0.731 -3.275 1 90.06 91 PRO A C 1
ATOM 740 O O . PRO A 1 91 ? 11.742 -0.975 -2.818 1 90.06 91 PRO A O 1
ATOM 743 N N . GLU A 1 92 ? 13.914 -0.431 -2.465 1 92.69 92 GLU A N 1
ATOM 744 C CA . GLU A 1 92 ? 13.711 -0.308 -1.024 1 92.69 92 GLU A CA 1
ATOM 745 C C . GLU A 1 92 ? 12.852 0.908 -0.691 1 92.69 92 GLU A C 1
ATOM 747 O O . GLU A 1 92 ? 12.102 0.895 0.288 1 92.69 92 GLU A O 1
ATOM 752 N N . CYS A 1 93 ? 12.953 1.981 -1.484 1 95.38 93 CYS A N 1
ATOM 753 C CA . CYS A 1 93 ? 12.062 3.125 -1.309 1 95.38 93 CYS A CA 1
ATOM 754 C C . CYS A 1 93 ? 10.633 2.768 -1.69 1 95.38 93 CYS A C 1
ATOM 756 O O . CYS A 1 93 ? 9.688 3.145 -0.995 1 95.38 93 CYS A O 1
ATOM 758 N N . ARG A 1 94 ? 10.531 2.023 -2.779 1 94.31 94 ARG A N 1
ATOM 759 C CA . ARG A 1 94 ? 9.203 1.582 -3.203 1 94.31 94 ARG A CA 1
ATOM 760 C C . ARG A 1 94 ? 8.57 0.68 -2.152 1 94.31 94 ARG A C 1
ATOM 762 O O . ARG A 1 94 ? 7.359 0.747 -1.921 1 94.31 94 ARG A O 1
ATOM 769 N N . GLN A 1 95 ? 9.406 -0.149 -1.535 1 95.38 95 GLN A N 1
ATOM 770 C CA . GLN A 1 95 ? 8.898 -1 -0.466 1 95.38 95 GLN A CA 1
ATOM 771 C C . GLN A 1 95 ? 8.281 -0.165 0.655 1 95.38 95 GLN A C 1
ATOM 773 O O . GLN A 1 95 ? 7.195 -0.477 1.145 1 95.38 95 GLN A O 1
ATOM 778 N N . TYR A 1 96 ? 8.938 0.915 1.043 1 97.38 96 TYR A N 1
ATOM 779 C CA . TYR A 1 96 ? 8.383 1.774 2.08 1 97.38 96 TYR A CA 1
ATOM 780 C C . TYR A 1 96 ? 7.125 2.482 1.583 1 97.38 96 TYR A C 1
ATOM 782 O O . TYR A 1 96 ? 6.164 2.654 2.334 1 97.38 96 TYR A O 1
ATOM 790 N N . LEU A 1 97 ? 7.18 2.951 0.338 1 97.69 97 LEU A N 1
ATOM 791 C CA . LEU A 1 97 ? 6.035 3.674 -0.206 1 97.69 97 LEU A CA 1
ATOM 792 C C . LEU A 1 97 ? 4.793 2.791 -0.216 1 97.69 97 LEU A C 1
ATOM 794 O O . LEU A 1 97 ? 3.678 3.277 -0.012 1 97.69 97 LEU A O 1
ATOM 798 N N . LEU A 1 98 ? 4.973 1.506 -0.419 1 97.5 98 LEU A N 1
ATOM 799 C CA . LEU A 1 98 ? 3.854 0.572 -0.344 1 97.5 98 LEU A CA 1
ATOM 800 C C . LEU A 1 98 ? 3.305 0.494 1.077 1 97.5 98 LEU A C 1
ATOM 802 O O . LEU A 1 98 ? 2.09 0.441 1.275 1 97.5 98 LEU A O 1
ATOM 806 N N . ARG A 1 99 ? 4.168 0.492 2.055 1 98.19 99 ARG A N 1
ATOM 807 C CA . ARG A 1 99 ? 3.758 0.501 3.455 1 98.19 99 ARG A CA 1
ATOM 808 C C . ARG A 1 99 ? 3.008 1.784 3.799 1 98.19 99 ARG A C 1
ATOM 810 O O . ARG A 1 99 ? 1.954 1.743 4.438 1 98.19 99 ARG A O 1
ATOM 817 N N . GLN A 1 100 ? 3.561 2.9 3.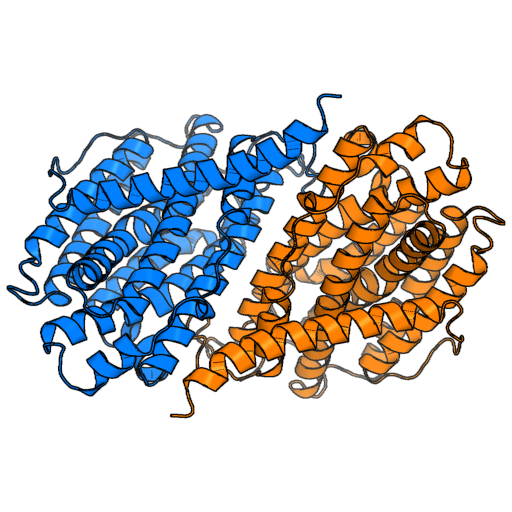365 1 98.12 100 GLN A N 1
ATOM 818 C CA . GLN A 1 100 ? 2.914 4.18 3.635 1 98.12 100 GLN A CA 1
ATOM 819 C C . GLN A 1 100 ? 1.535 4.246 2.984 1 98.12 100 GLN A C 1
ATOM 821 O O . GLN A 1 100 ? 0.584 4.754 3.584 1 98.12 100 GLN A O 1
ATOM 826 N N . ALA A 1 101 ? 1.48 3.816 1.762 1 97.06 101 ALA A N 1
ATOM 827 C CA . ALA A 1 101 ? 0.199 3.824 1.061 1 97.06 101 ALA A CA 1
ATOM 828 C C . ALA A 1 101 ? -0.863 3.064 1.85 1 97.06 101 ALA A C 1
ATOM 830 O O . ALA A 1 101 ? -2.014 3.5 1.933 1 97.06 101 ALA A O 1
ATOM 831 N N . TYR A 1 102 ? -0.491 1.986 2.42 1 97.88 102 TYR A N 1
ATOM 832 C CA . TYR A 1 102 ? -1.422 1.235 3.254 1 97.88 102 TYR A CA 1
ATOM 833 C C . TYR A 1 102 ? -1.802 2.027 4.5 1 97.88 102 TYR A C 1
ATOM 835 O O . TYR A 1 102 ? -2.953 1.989 4.941 1 97.88 102 TYR A O 1
ATOM 843 N N . GLU A 1 103 ? -0.856 2.699 5.094 1 98.12 103 GLU A N 1
ATOM 844 C CA . GLU A 1 103 ? -1.162 3.521 6.262 1 98.12 103 GLU A CA 1
ATOM 845 C C . GLU A 1 103 ? -2.184 4.602 5.922 1 98.12 103 GLU A C 1
ATOM 847 O O . GLU A 1 103 ? -3.037 4.938 6.746 1 98.12 103 GLU A O 1
ATOM 852 N N . GLU A 1 104 ? -2.078 5.105 4.711 1 97 104 GLU A N 1
ATOM 853 C CA . GLU A 1 104 ? -3.092 6.07 4.289 1 97 104 GLU A CA 1
ATOM 854 C C . GLU A 1 104 ? -4.469 5.422 4.207 1 97 104 GLU A C 1
ATOM 856 O O . GLU A 1 104 ? -5.484 6.07 4.477 1 97 104 GLU A O 1
ATOM 861 N N . ALA A 1 105 ? -4.527 4.168 3.805 1 96.5 105 ALA A N 1
ATOM 862 C CA . ALA A 1 105 ? -5.797 3.449 3.814 1 96.5 105 ALA A CA 1
ATOM 863 C C . ALA A 1 105 ? -6.324 3.281 5.238 1 96.5 105 ALA A C 1
ATOM 865 O O . ALA A 1 105 ? -7.531 3.381 5.477 1 96.5 105 ALA A O 1
ATOM 866 N N . ILE A 1 106 ? -5.441 3.01 6.16 1 97.56 106 ILE A N 1
ATOM 867 C CA . ILE A 1 106 ? -5.816 2.9 7.566 1 97.56 106 ILE A CA 1
ATOM 868 C C . ILE A 1 106 ? -6.363 4.238 8.062 1 97.56 106 ILE A C 1
ATOM 870 O O . ILE A 1 106 ? -7.359 4.281 8.781 1 97.56 106 ILE A O 1
ATOM 874 N N . HIS A 1 107 ? -5.691 5.34 7.676 1 97.56 107 HIS A N 1
ATOM 875 C CA . HIS A 1 107 ? -6.152 6.664 8.062 1 97.56 107 HIS A CA 1
ATOM 876 C C . HIS A 1 107 ? -7.551 6.941 7.523 1 97.56 107 HIS A C 1
ATOM 878 O O . HIS A 1 107 ? -8.414 7.441 8.242 1 97.56 107 HIS A O 1
ATOM 884 N N . THR A 1 108 ? -7.719 6.578 6.293 1 94.75 108 THR A N 1
ATOM 885 C CA . THR A 1 108 ? -9.047 6.727 5.711 1 94.75 108 THR A CA 1
ATOM 886 C C . THR A 1 108 ? -10.07 5.891 6.477 1 94.75 108 THR A C 1
ATOM 888 O O . THR A 1 108 ? -11.18 6.359 6.754 1 94.75 108 THR A O 1
ATOM 891 N N . ASP A 1 109 ? -9.695 4.695 6.809 1 95.44 109 ASP A N 1
ATOM 892 C CA . ASP A 1 109 ? -10.562 3.82 7.598 1 95.44 109 ASP A CA 1
ATOM 893 C C . ASP A 1 109 ? -10.859 4.434 8.961 1 95.44 109 ASP A C 1
ATOM 895 O O . ASP A 1 109 ? -11.961 4.277 9.492 1 95.44 109 ASP A O 1
ATOM 899 N N . THR A 1 110 ? -9.891 5.078 9.5 1 97 110 THR A N 1
ATOM 900 C CA . THR A 1 110 ? -10.039 5.742 10.789 1 97 110 THR A CA 1
ATOM 901 C C . THR A 1 110 ? -11.133 6.805 10.727 1 97 110 THR A C 1
ATOM 903 O O . THR A 1 110 ? -11.969 6.895 11.633 1 97 110 THR A O 1
ATOM 906 N N . PHE A 1 111 ? -11.18 7.508 9.68 1 94.62 111 PHE A N 1
ATOM 907 C CA . PHE A 1 111 ? -12.156 8.586 9.586 1 94.62 111 PHE A CA 1
ATOM 908 C C . PHE A 1 111 ? -13.539 8.039 9.266 1 94.62 111 PHE A C 1
ATOM 910 O O . PHE A 1 111 ? -14.547 8.586 9.711 1 94.62 111 PHE A O 1
ATOM 917 N N . ILE A 1 112 ? -13.609 6.906 8.562 1 93.19 112 ILE A N 1
ATOM 918 C CA . ILE A 1 112 ? -14.875 6.191 8.43 1 93.19 112 ILE A CA 1
ATOM 919 C C . ILE A 1 112 ? -15.367 5.746 9.805 1 93.19 112 ILE A C 1
ATOM 921 O O . ILE A 1 112 ? -16.531 5.949 10.148 1 93.19 112 ILE A O 1
ATOM 925 N N . TYR A 1 113 ? -14.453 5.195 10.578 1 95.62 113 TYR A N 1
ATOM 926 C CA . TYR A 1 113 ? -14.758 4.688 11.914 1 95.62 113 TYR A CA 1
ATOM 927 C C . TYR A 1 113 ? -15.25 5.805 12.828 1 95.62 113 TYR A C 1
ATOM 929 O O . TYR A 1 113 ? -16.25 5.641 13.531 1 95.62 113 TYR A O 1
ATOM 937 N N . CYS A 1 114 ? -14.609 6.961 12.781 1 95.88 114 CYS A N 1
ATOM 938 C CA . CYS A 1 114 ? -15.016 8.109 13.586 1 95.88 114 CYS A CA 1
ATOM 939 C C . CYS A 1 114 ? -16.375 8.625 13.148 1 95.88 114 CYS A C 1
ATOM 941 O O . CYS A 1 114 ? -17.234 8.898 13.992 1 95.88 114 CYS A O 1
ATOM 943 N N . CYS A 1 115 ? -16.547 8.734 11.852 1 93.06 115 CYS A N 1
ATOM 944 C CA . CYS A 1 115 ? -17.812 9.227 11.312 1 93.06 115 CYS A CA 1
ATOM 945 C C . CYS A 1 115 ? -18.969 8.312 11.695 1 93.06 115 CYS A C 1
ATOM 947 O O . CYS A 1 115 ? -20.016 8.781 12.141 1 93.06 115 CYS A O 1
ATOM 949 N N . ASP A 1 116 ? -18.734 7.078 11.555 1 93.25 116 ASP A N 1
ATOM 950 C CA . ASP A 1 116 ? -19.766 6.102 11.883 1 93.25 116 ASP A CA 1
ATOM 951 C C . ASP A 1 116 ? -20.078 6.125 13.375 1 93.25 116 ASP A C 1
ATOM 953 O O . ASP A 1 116 ? -21.25 6.109 13.766 1 93.25 116 ASP A O 1
ATOM 957 N N . SER A 1 117 ? -19.078 6.164 14.172 1 96.19 117 SER A N 1
ATOM 958 C CA . SER A 1 117 ? -19.25 6.121 15.617 1 96.19 117 SER A CA 1
ATOM 959 C C . SER A 1 117 ? -20 7.348 16.125 1 96.19 117 SER A C 1
ATOM 961 O O . SER A 1 117 ? -20.891 7.238 16.969 1 96.19 117 SER A O 1
ATOM 963 N N . LEU A 1 118 ? -19.672 8.5 15.562 1 95.94 118 LEU A N 1
ATOM 964 C CA . LEU A 1 118 ? -20.25 9.742 16.062 1 95.94 118 LEU A CA 1
ATOM 965 C C . LEU A 1 118 ? -21.547 10.078 15.344 1 95.94 118 LEU A C 1
ATOM 967 O O . LEU A 1 118 ? -22.234 11.039 15.703 1 95.94 118 LEU A O 1
ATOM 971 N N . GLY A 1 119 ? -21.844 9.305 14.281 1 93.38 119 GLY A N 1
ATOM 972 C CA . GLY A 1 119 ? -23.125 9.43 13.602 1 93.38 119 GLY A CA 1
ATOM 973 C C . GLY A 1 119 ? -23.156 10.57 12.594 1 93.38 119 GLY A C 1
ATOM 974 O O . GLY A 1 119 ? -24.188 11.219 12.414 1 93.38 119 GLY A O 1
ATOM 975 N N . PHE A 1 120 ? -22.016 10.852 12.016 1 92.19 120 PHE A N 1
ATOM 976 C CA . PHE A 1 120 ? -21.969 11.891 10.992 1 92.19 120 PHE A CA 1
ATOM 977 C C . PHE A 1 120 ? -22.547 11.375 9.68 1 92.19 120 PHE A C 1
ATOM 979 O O . PHE A 1 120 ? -22.359 10.211 9.328 1 92.19 120 PHE A O 1
ATOM 986 N N . ASP A 1 121 ? -23.203 12.273 9 1 90.81 121 ASP A N 1
ATOM 987 C CA . ASP A 1 121 ? -23.531 12.008 7.605 1 90.81 121 ASP A CA 1
ATOM 988 C C . ASP A 1 121 ? -22.281 12.062 6.73 1 90.81 121 ASP A C 1
ATOM 990 O O . ASP A 1 121 ? -21.578 13.078 6.703 1 90.81 121 ASP A O 1
ATOM 994 N N . PRO A 1 122 ? -22.047 10.961 6.051 1 86.88 122 PRO A N 1
ATOM 995 C CA . PRO A 1 122 ? -20.828 10.922 5.242 1 86.88 122 PRO A CA 1
ATOM 996 C C . PRO A 1 122 ? -20.734 12.094 4.27 1 86.88 122 PRO A C 1
ATOM 998 O O . PRO A 1 122 ? -19.656 12.672 4.098 1 86.88 122 PRO A O 1
ATOM 1001 N N . GLU A 1 123 ? -21.75 12.43 3.666 1 85.06 123 GLU A N 1
ATOM 1002 C CA . GLU A 1 123 ? -21.734 13.547 2.723 1 85.06 123 GLU A CA 1
ATOM 1003 C C . GLU A 1 123 ? -21.406 14.859 3.424 1 85.06 123 GLU A C 1
ATOM 1005 O O . GLU A 1 123 ? -20.75 15.734 2.844 1 85.06 123 GLU A O 1
ATOM 1010 N N . TYR A 1 124 ? -21.875 14.953 4.578 1 89.31 124 TYR A N 1
ATOM 1011 C CA . TYR A 1 124 ? -21.594 16.141 5.363 1 89.31 124 TYR A CA 1
ATOM 1012 C C . TYR A 1 124 ? -20.109 16.266 5.656 1 89.31 124 TYR A C 1
ATOM 1014 O O . TYR A 1 124 ? -19.5 17.328 5.457 1 89.31 124 TYR A O 1
ATOM 1022 N N . MET A 1 125 ? -19.516 15.234 6.074 1 88.94 125 MET A N 1
ATOM 1023 C CA . MET A 1 125 ? -18.125 15.242 6.504 1 88.94 125 MET A CA 1
ATOM 1024 C C . MET A 1 125 ? -17.172 15.32 5.309 1 88.94 125 MET A C 1
ATOM 1026 O O . MET A 1 125 ? -16.297 16.172 5.266 1 88.94 125 MET A O 1
ATOM 1030 N N . TYR A 1 126 ? -17.391 14.5 4.277 1 86.19 126 TYR A N 1
ATOM 1031 C CA . TYR A 1 126 ? -16.484 14.398 3.143 1 86.19 126 TYR A CA 1
ATOM 1032 C C . TYR A 1 126 ? -16.719 15.523 2.143 1 86.19 126 TYR A C 1
ATOM 1034 O O . TYR A 1 126 ? -15.922 15.734 1.225 1 86.19 126 TYR A O 1
ATOM 1042 N N . GLY A 1 127 ? -17.766 16.281 2.396 1 87.25 127 GLY A N 1
ATOM 1043 C CA . GLY A 1 127 ? -18.062 17.438 1.56 1 87.25 127 GLY A CA 1
ATOM 1044 C C . GLY A 1 127 ? -17.562 18.734 2.148 1 87.25 127 GLY A C 1
ATOM 1045 O O . GLY A 1 127 ? -17.734 19.797 1.553 1 87.25 127 GLY A O 1
ATOM 1046 N N . MET A 1 128 ? -16.891 18.688 3.219 1 89.94 128 MET A N 1
ATOM 1047 C CA . MET A 1 128 ? -16.453 19.906 3.902 1 89.94 128 MET A CA 1
ATOM 1048 C C . MET A 1 128 ? -15.453 20.672 3.049 1 89.94 128 MET A C 1
ATOM 1050 O O . MET A 1 128 ? -15.406 21.906 3.104 1 89.94 128 MET A O 1
ATOM 1054 N N . TYR A 1 129 ? -14.641 19.922 2.242 1 87.56 129 TYR A N 1
ATOM 1055 C CA . TYR A 1 129 ? -13.664 20.594 1.393 1 87.56 129 TYR A CA 1
ATOM 1056 C C . TYR A 1 129 ? -14.352 21.469 0.353 1 87.56 129 TYR A C 1
ATOM 1058 O O . TYR A 1 129 ? -13.734 22.375 -0.214 1 87.56 129 TYR A O 1
ATOM 1066 N N . ASP A 1 130 ? -15.656 21.266 0.124 1 87.69 130 ASP A N 1
ATOM 1067 C CA . ASP A 1 130 ? -16.438 22.094 -0.778 1 87.69 130 ASP A CA 1
ATOM 1068 C C . ASP A 1 130 ? -17.125 23.234 -0.02 1 87.69 130 ASP A C 1
ATOM 1070 O O . ASP A 1 130 ? -17.328 24.312 -0.567 1 87.69 130 ASP A O 1
ATOM 1074 N N . ARG A 1 131 ? -17.422 23 1.223 1 91.88 131 ARG A N 1
ATOM 1075 C CA . ARG A 1 131 ? -18.297 23.906 1.957 1 91.88 131 ARG A CA 1
ATOM 1076 C C . ARG A 1 131 ? -17.484 24.891 2.793 1 91.88 131 ARG A C 1
ATOM 1078 O O . ARG A 1 131 ? -17.938 25.984 3.084 1 91.88 131 ARG A O 1
ATOM 1085 N N . ILE A 1 132 ? -16.344 24.516 3.229 1 94.62 132 ILE A N 1
ATOM 1086 C CA . ILE A 1 132 ? -15.523 25.359 4.09 1 94.62 132 ILE A CA 1
ATOM 1087 C C . ILE A 1 132 ? -14.352 25.922 3.291 1 94.62 132 ILE A C 1
ATOM 1089 O O . ILE A 1 132 ? -13.383 25.219 3.016 1 94.62 132 ILE A O 1
ATOM 1093 N N . PRO A 1 133 ? -14.344 27.172 3.031 1 95.5 133 PRO A N 1
ATOM 1094 C CA . PRO A 1 133 ? -13.383 27.781 2.115 1 95.5 133 PRO A CA 1
ATOM 1095 C C . PRO A 1 133 ? -11.93 27.578 2.559 1 95.5 133 PRO A C 1
ATOM 1097 O O . PRO A 1 133 ? -11.055 27.359 1.723 1 95.5 133 PRO A O 1
ATOM 1100 N N . THR A 1 134 ? -11.68 27.641 3.814 1 94.88 134 THR A N 1
ATOM 1101 C CA . THR A 1 134 ? -10.305 27.5 4.277 1 94.88 134 THR A CA 1
ATOM 1102 C C . THR A 1 134 ? -9.797 26.078 4.074 1 94.88 134 THR A C 1
ATOM 1104 O O . THR A 1 134 ? -8.609 25.859 3.828 1 94.88 134 THR A O 1
ATOM 1107 N N . ILE A 1 135 ? -10.68 25.062 4.176 1 94.75 135 ILE A N 1
ATOM 1108 C CA . ILE A 1 135 ? -10.312 23.688 3.877 1 94.75 135 ILE A CA 1
ATOM 1109 C C . ILE A 1 135 ? -10.07 23.531 2.377 1 94.75 135 ILE A C 1
ATOM 1111 O O . ILE A 1 135 ? -9.07 22.953 1.96 1 94.75 135 ILE A O 1
ATOM 1115 N N . GLU A 1 136 ? -10.922 24.125 1.6 1 94.62 136 GLU A N 1
ATOM 1116 C CA . GLU A 1 136 ? -10.789 24.094 0.147 1 94.62 136 GLU A CA 1
ATOM 1117 C C . GLU A 1 136 ? -9.461 24.703 -0.298 1 94.62 136 GLU A C 1
ATOM 1119 O O . GLU A 1 136 ? -8.781 24.156 -1.166 1 94.62 136 GLU A O 1
ATOM 1124 N N . ALA A 1 137 ? -9.156 25.844 0.303 1 96.38 137 ALA A N 1
ATOM 1125 C CA . ALA A 1 137 ? -7.941 26.562 -0.07 1 96.38 137 ALA A CA 1
ATOM 1126 C C . ALA A 1 137 ? -6.695 25.719 0.209 1 96.38 137 ALA A C 1
ATOM 1128 O O . ALA A 1 137 ? -5.758 25.703 -0.59 1 96.38 137 ALA A O 1
ATOM 1129 N N . LYS A 1 138 ? -6.66 25.047 1.324 1 96 138 LYS A N 1
ATOM 1130 C CA . LYS A 1 138 ? -5.531 24.203 1.678 1 96 138 LYS A CA 1
ATOM 1131 C C . LYS A 1 138 ? -5.414 23.016 0.717 1 96 138 LYS A C 1
ATOM 1133 O O . LYS A 1 138 ? -4.324 22.719 0.232 1 96 138 LYS A O 1
ATOM 1138 N N . ASP A 1 139 ? -6.531 22.359 0.426 1 92.31 139 ASP A N 1
ATOM 1139 C CA . ASP A 1 139 ? -6.543 21.234 -0.493 1 92.31 139 ASP A CA 1
ATOM 1140 C C . ASP A 1 139 ? -6.098 21.656 -1.892 1 92.31 139 ASP A C 1
ATOM 1142 O O . ASP A 1 139 ? -5.281 20.969 -2.52 1 92.31 139 ASP A O 1
ATOM 1146 N N . GLU A 1 140 ? -6.617 22.797 -2.326 1 93.12 140 GLU A N 1
ATOM 1147 C CA . GLU A 1 140 ? -6.289 23.281 -3.66 1 93.12 140 GLU A CA 1
ATOM 1148 C C . GLU A 1 140 ? -4.809 23.641 -3.764 1 93.12 140 GLU A C 1
ATOM 1150 O O . GLU A 1 140 ? -4.188 23.453 -4.812 1 93.12 140 GLU A O 1
ATOM 1155 N N . TYR A 1 141 ? -4.336 24.172 -2.717 1 95.69 141 TYR A N 1
ATOM 1156 C CA . TYR A 1 141 ? -2.934 24.578 -2.707 1 95.69 141 TYR A CA 1
ATOM 1157 C C . TYR A 1 141 ? -2.023 23.359 -2.9 1 95.69 141 TYR A C 1
ATOM 1159 O O . TYR A 1 141 ? -1.163 23.359 -3.783 1 95.69 141 TYR A O 1
ATOM 1167 N N . VAL A 1 142 ? -2.225 22.297 -2.17 1 92.31 142 VAL A N 1
ATOM 1168 C CA . VAL A 1 142 ? -1.36 21.125 -2.252 1 92.31 142 VAL A CA 1
ATOM 1169 C C . VAL A 1 142 ? -1.541 20.453 -3.607 1 92.31 142 VAL A C 1
ATOM 1171 O O . VAL A 1 142 ? -0.569 19.984 -4.211 1 92.31 142 VAL A O 1
ATOM 1174 N N . VAL A 1 143 ? -2.775 20.391 -4.074 1 89.31 143 VAL A N 1
ATOM 1175 C CA . VAL A 1 143 ? -3.053 19.766 -5.367 1 89.31 143 VAL A CA 1
ATOM 1176 C C . VAL A 1 143 ? -2.34 20.547 -6.473 1 89.31 143 VAL A C 1
ATOM 1178 O O . VAL A 1 143 ? -1.84 19.953 -7.434 1 89.31 143 VAL A O 1
ATOM 1181 N N . SER A 1 144 ? -2.258 21.844 -6.316 1 91.88 144 SER A N 1
ATOM 1182 C CA . SER A 1 144 ? -1.618 22.672 -7.328 1 91.88 144 SER A CA 1
ATOM 1183 C C . SER A 1 144 ? -0.123 22.375 -7.418 1 91.88 144 SER A C 1
ATOM 1185 O O . SER A 1 144 ? 0.489 22.562 -8.469 1 91.88 144 SER A O 1
ATOM 1187 N N . LEU A 1 145 ? 0.466 21.969 -6.367 1 88.81 145 LEU A N 1
ATOM 1188 C CA . LEU A 1 145 ? 1.902 21.703 -6.324 1 88.81 145 LEU A CA 1
ATOM 1189 C C . LEU A 1 145 ? 2.24 20.391 -7.004 1 88.81 145 LEU A C 1
ATOM 1191 O O . LEU A 1 145 ? 3.406 20.125 -7.301 1 88.81 145 LEU A O 1
ATOM 1195 N N . THR A 1 146 ? 1.206 19.578 -7.367 1 81.69 146 THR A N 1
ATOM 1196 C CA . THR A 1 146 ? 1.444 18.25 -7.914 1 81.69 146 THR A CA 1
ATOM 1197 C C . THR A 1 146 ? 0.995 18.172 -9.367 1 81.69 146 THR A C 1
ATOM 1199 O O . THR A 1 146 ? 1.171 17.141 -10.023 1 81.69 146 THR A O 1
ATOM 1202 N N . GLN A 1 147 ? 0.508 19.188 -9.852 1 78.38 147 GLN A N 1
ATOM 1203 C CA . GLN A 1 147 ? -0.133 19.203 -11.164 1 78.38 147 GLN A CA 1
ATOM 1204 C C . GLN A 1 147 ? 0.861 18.844 -12.266 1 78.38 147 GLN A C 1
ATOM 1206 O O . GLN A 1 147 ? 0.502 18.188 -13.242 1 78.38 147 GLN A O 1
ATOM 1211 N N . ALA A 1 148 ? 2.064 19.234 -12.07 1 71.88 148 ALA A N 1
ATOM 1212 C CA . ALA A 1 148 ? 3.053 19 -13.117 1 71.88 148 ALA A CA 1
ATOM 1213 C C . ALA A 1 148 ? 3.311 17.516 -13.305 1 71.88 148 ALA A C 1
ATOM 1215 O O . ALA A 1 148 ? 3.441 17.031 -14.438 1 71.88 148 ALA A O 1
ATOM 1216 N N . ILE A 1 149 ? 3.23 16.781 -12.266 1 74 149 ILE A N 1
ATOM 1217 C CA . ILE A 1 149 ? 3.629 15.383 -12.336 1 74 149 ILE A CA 1
ATOM 1218 C C . ILE A 1 149 ? 2.404 14.508 -12.594 1 74 149 ILE A C 1
ATOM 1220 O O . ILE A 1 149 ? 2.537 13.328 -12.93 1 74 149 ILE A O 1
ATOM 1224 N N . ASP A 1 150 ? 1.299 15.148 -12.5 1 72.06 150 ASP A N 1
ATOM 1225 C CA . ASP A 1 150 ? 0.054 14.414 -12.711 1 72.06 150 ASP A CA 1
ATOM 1226 C C . ASP A 1 150 ? -0.262 14.289 -14.203 1 72.06 150 ASP A C 1
ATOM 1228 O O . ASP A 1 150 ? -1.194 13.586 -14.586 1 72.06 150 ASP A O 1
ATOM 1232 N N . LYS A 1 151 ? 0.608 14.922 -14.914 1 73.19 151 LYS A N 1
ATOM 1233 C CA . LYS A 1 151 ? 0.407 14.797 -16.359 1 73.19 151 LYS A CA 1
ATOM 1234 C C . LYS A 1 151 ? 0.799 13.406 -16.844 1 73.19 151 LYS A C 1
ATOM 1236 O O . LYS A 1 151 ? 1.812 12.852 -16.406 1 73.19 151 LYS A O 1
ATOM 1241 N N . ASP A 1 152 ? 0.041 12.836 -17.719 1 67.25 152 ASP A N 1
ATOM 1242 C CA . ASP A 1 152 ? 0.203 11.461 -18.203 1 67.25 152 ASP A CA 1
ATOM 1243 C C . ASP A 1 152 ? 1.575 11.258 -18.828 1 67.25 152 ASP A C 1
ATOM 1245 O O . ASP A 1 152 ? 2.146 10.172 -18.766 1 67.25 152 ASP A O 1
ATOM 1249 N N . ASP A 1 153 ? 2.135 12.289 -19.328 1 74.94 153 ASP A N 1
ATOM 1250 C CA . ASP A 1 153 ? 3.373 12.125 -20.094 1 74.94 153 ASP A CA 1
ATOM 1251 C C . ASP A 1 153 ? 4.562 12.695 -19.328 1 74.94 153 ASP A C 1
ATOM 1253 O O . ASP A 1 153 ? 5.617 12.961 -19.906 1 74.94 153 ASP A O 1
ATOM 1257 N N . PHE A 1 154 ? 4.418 12.844 -18.078 1 84.56 154 PHE A N 1
ATOM 1258 C CA . PHE A 1 154 ? 5.516 13.414 -17.312 1 84.56 154 PHE A CA 1
ATOM 1259 C C . PHE A 1 154 ? 6.656 12.414 -17.156 1 84.56 154 PHE A C 1
ATOM 1261 O O . PHE A 1 154 ? 6.422 11.242 -16.859 1 84.56 154 PHE A O 1
ATOM 1268 N N . THR A 1 155 ? 7.844 12.859 -17.5 1 84.31 155 THR A N 1
ATOM 1269 C CA . THR A 1 155 ? 9.078 12.109 -17.281 1 84.31 155 THR A CA 1
ATOM 1270 C C . THR A 1 155 ? 10.156 13 -16.672 1 84.31 155 THR A C 1
ATOM 1272 O O . THR A 1 155 ? 10.102 14.227 -16.797 1 84.31 155 THR A O 1
ATOM 1275 N N . ILE A 1 156 ? 11.031 12.438 -15.984 1 90.44 156 ILE A N 1
ATOM 1276 C CA . ILE A 1 156 ? 12.156 13.188 -15.43 1 90.44 156 ILE A CA 1
ATOM 1277 C C . ILE A 1 156 ? 13.367 13.031 -16.344 1 90.44 156 ILE A C 1
ATOM 1279 O O . ILE A 1 156 ? 14.039 12 -16.328 1 90.44 156 ILE A O 1
ATOM 1283 N N . GLU A 1 157 ? 13.633 14.078 -17.156 1 88.5 157 GLU A N 1
ATOM 1284 C CA . GLU A 1 157 ? 14.734 14.047 -18.094 1 88.5 157 GLU A CA 1
ATOM 1285 C C . GLU A 1 157 ? 15.688 15.219 -17.891 1 88.5 157 GLU A C 1
ATOM 1287 O O . GLU A 1 157 ? 16.844 15.172 -18.297 1 88.5 157 GLU A O 1
ATOM 1292 N N . THR A 1 158 ? 15.156 16.25 -17.328 1 91.88 158 THR A N 1
ATOM 1293 C CA . THR A 1 158 ? 15.93 17.469 -17.141 1 91.88 158 THR A CA 1
ATOM 1294 C C . THR A 1 158 ? 15.914 17.891 -15.672 1 91.88 158 THR A C 1
ATOM 1296 O O . THR A 1 158 ? 15.141 17.359 -14.875 1 91.88 158 THR A O 1
ATOM 1299 N N . ASP A 1 159 ? 16.703 18.859 -15.383 1 94 159 ASP A N 1
ATOM 1300 C CA . ASP A 1 159 ? 16.719 19.438 -14.039 1 94 159 ASP A CA 1
ATOM 1301 C C . ASP A 1 159 ? 15.367 20.094 -13.719 1 94 159 ASP A C 1
ATOM 1303 O O . ASP A 1 159 ? 14.93 20.078 -12.57 1 94 159 ASP A O 1
ATOM 1307 N N . ASP A 1 160 ? 14.789 20.609 -14.727 1 94.31 160 ASP A N 1
ATOM 1308 C CA . ASP A 1 160 ? 13.492 21.234 -14.531 1 94.31 160 ASP A CA 1
ATOM 1309 C C . ASP A 1 160 ? 12.422 20.203 -14.164 1 94.31 160 ASP A C 1
ATOM 1311 O O . ASP A 1 160 ? 11.547 20.469 -13.336 1 94.31 160 ASP A O 1
ATOM 1315 N N . ASP A 1 161 ? 12.523 19.047 -14.812 1 93.06 161 ASP A N 1
ATOM 1316 C CA . ASP A 1 161 ? 11.609 17.953 -14.477 1 93.06 161 ASP A CA 1
ATOM 1317 C C . ASP A 1 161 ? 11.828 17.484 -13.039 1 93.06 161 ASP A C 1
ATOM 1319 O O . ASP A 1 161 ? 10.859 17.219 -12.32 1 93.06 161 ASP A O 1
ATOM 1323 N N . LEU A 1 162 ? 13.062 17.438 -12.727 1 94.94 162 LEU A N 1
ATOM 1324 C CA . LEU A 1 162 ? 13.391 17 -11.375 1 94.94 162 LEU A CA 1
ATOM 1325 C C . LEU A 1 162 ? 12.914 18.016 -10.336 1 94.94 162 LEU A C 1
ATOM 1327 O O . LEU A 1 162 ? 12.445 17.625 -9.266 1 94.94 162 LEU A O 1
ATOM 1331 N N . ARG A 1 163 ? 13.008 19.297 -10.609 1 96.19 163 ARG A N 1
ATOM 1332 C CA . ARG A 1 163 ? 12.492 20.328 -9.711 1 96.19 163 ARG A CA 1
ATOM 1333 C C . ARG A 1 163 ? 10.977 20.25 -9.586 1 96.19 163 ARG A C 1
ATOM 1335 O O . ARG A 1 163 ? 10.422 20.5 -8.508 1 96.19 163 ARG A O 1
ATOM 1342 N N . ALA A 1 164 ? 10.344 19.875 -10.703 1 94.81 164 ALA A N 1
ATOM 1343 C CA . ALA A 1 164 ? 8.898 19.672 -10.641 1 94.81 164 ALA A CA 1
ATOM 1344 C C . ALA A 1 164 ? 8.555 18.531 -9.68 1 94.81 164 ALA A C 1
ATOM 1346 O O . ALA A 1 164 ? 7.613 18.656 -8.891 1 94.81 164 ALA A O 1
ATOM 1347 N N . PHE A 1 165 ? 9.312 17.469 -9.742 1 95.56 165 PHE A N 1
ATOM 1348 C CA . PHE A 1 165 ? 9.102 16.344 -8.852 1 95.56 165 PHE A CA 1
ATOM 1349 C C . PHE A 1 165 ? 9.391 16.734 -7.406 1 95.56 165 PHE A C 1
ATOM 1351 O O . PHE A 1 165 ? 8.641 16.375 -6.496 1 95.56 165 PHE A O 1
ATOM 1358 N N . LEU A 1 166 ? 10.445 17.516 -7.203 1 97.12 166 LEU A N 1
ATOM 1359 C CA . LEU A 1 166 ? 10.797 17.969 -5.863 1 97.12 166 LEU A CA 1
ATOM 1360 C C . LEU A 1 166 ? 9.703 18.875 -5.293 1 97.12 166 LEU A C 1
ATOM 1362 O O . LEU A 1 166 ? 9.43 18.828 -4.09 1 97.12 166 LEU A O 1
ATOM 1366 N N . ARG A 1 167 ? 9.07 19.688 -6.145 1 96.25 167 ARG A N 1
ATOM 1367 C CA . ARG A 1 167 ? 7.949 20.516 -5.707 1 96.25 167 ARG A CA 1
ATOM 1368 C C . ARG A 1 167 ? 6.801 19.656 -5.195 1 96.25 167 ARG A C 1
ATOM 1370 O O . ARG A 1 167 ? 6.164 19.984 -4.195 1 96.25 167 ARG A O 1
ATOM 1377 N N . ASP A 1 168 ? 6.59 18.609 -5.898 1 95.44 168 ASP A N 1
ATOM 1378 C CA . ASP A 1 168 ? 5.551 17.672 -5.469 1 95.44 168 ASP A CA 1
ATOM 1379 C C . ASP A 1 168 ? 5.879 17.078 -4.102 1 95.44 168 ASP A C 1
ATOM 1381 O O . ASP A 1 168 ? 5.02 17.016 -3.221 1 95.44 168 ASP A O 1
ATOM 1385 N N . LEU A 1 169 ? 7.133 16.656 -3.93 1 97.25 169 LEU A N 1
ATOM 1386 C CA . LEU A 1 169 ? 7.559 16.062 -2.668 1 97.25 169 LEU A CA 1
ATOM 1387 C C . LEU A 1 169 ? 7.461 17.078 -1.529 1 97.25 169 LEU A C 1
ATOM 1389 O O . LEU A 1 169 ? 7.031 16.734 -0.426 1 97.25 169 LEU A O 1
ATOM 1393 N N . VAL A 1 170 ? 7.789 18.297 -1.771 1 97.81 170 VAL A N 1
ATOM 1394 C CA . VAL A 1 170 ? 7.656 19.359 -0.77 1 97.81 170 VAL A CA 1
ATOM 1395 C C . VAL A 1 170 ? 6.18 19.578 -0.441 1 97.81 170 VAL A C 1
ATOM 1397 O O . VAL A 1 170 ? 5.812 19.719 0.727 1 97.81 170 VAL A O 1
ATOM 1400 N N . GLY A 1 171 ? 5.371 19.562 -1.422 1 96.5 171 GLY A N 1
ATOM 1401 C CA . GLY A 1 171 ? 3.945 19.781 -1.237 1 96.5 171 GLY A CA 1
ATOM 1402 C C . GLY A 1 171 ? 3.295 18.719 -0.37 1 96.5 171 GLY A C 1
ATOM 1403 O O . GLY A 1 171 ? 2.58 19.031 0.581 1 96.5 171 GLY A O 1
ATOM 1404 N N . PHE A 1 172 ? 3.592 17.5 -0.615 1 93.88 172 PHE A N 1
ATOM 1405 C CA . PHE A 1 172 ? 2.84 16.438 0.041 1 93.88 172 PHE A CA 1
ATOM 1406 C C . PHE A 1 172 ? 3.508 16.031 1.348 1 93.88 172 PHE A C 1
ATOM 1408 O O . PHE A 1 172 ? 2.84 15.867 2.371 1 93.88 172 PHE A O 1
ATOM 1415 N N . TYR A 1 173 ? 4.84 15.938 1.384 1 96.94 173 TYR A N 1
ATOM 1416 C CA . TYR A 1 173 ? 5.488 15.484 2.607 1 96.94 173 TYR A CA 1
ATOM 1417 C C . TYR A 1 173 ? 5.691 16.641 3.582 1 96.94 173 TYR A C 1
ATOM 1419 O O . TYR A 1 173 ? 5.371 16.516 4.77 1 96.94 173 TYR A O 1
ATOM 1427 N N . VAL A 1 174 ? 6.137 17.766 3.098 1 97.81 174 VAL A N 1
ATOM 1428 C CA . VAL A 1 174 ? 6.527 18.844 4 1 97.81 174 VAL A CA 1
ATOM 1429 C C . VAL A 1 174 ? 5.305 19.688 4.34 1 97.81 174 VAL A C 1
ATOM 1431 O O . VAL A 1 174 ? 5.016 19.938 5.512 1 97.81 174 VAL A O 1
ATOM 1434 N N . ILE A 1 175 ? 4.57 20.062 3.344 1 97.75 175 ILE A N 1
ATOM 1435 C CA . ILE A 1 175 ? 3.482 21 3.566 1 97.75 175 ILE A CA 1
ATOM 1436 C C . ILE A 1 175 ? 2.254 20.25 4.086 1 97.75 175 ILE A C 1
ATOM 1438 O O . ILE A 1 175 ? 1.791 20.516 5.199 1 97.75 175 ILE A O 1
ATOM 1442 N N . MET A 1 176 ? 1.736 19.266 3.373 1 96.62 176 MET A N 1
ATOM 1443 C CA . MET A 1 176 ? 0.52 18.562 3.785 1 96.62 176 MET A CA 1
ATOM 1444 C C . MET A 1 176 ? 0.751 17.781 5.074 1 96.62 176 MET A C 1
ATOM 1446 O O . MET A 1 176 ? 0.121 18.062 6.094 1 96.62 176 MET A O 1
ATOM 1450 N N . GLU A 1 177 ? 1.727 16.875 5.047 1 96.19 177 GLU A N 1
ATOM 1451 C CA . GLU A 1 177 ? 1.902 15.938 6.156 1 96.19 177 GLU A CA 1
ATOM 1452 C C . GLU A 1 177 ? 2.727 16.562 7.277 1 96.19 177 GLU A C 1
ATOM 1454 O O . GLU A 1 177 ? 2.602 16.172 8.438 1 96.19 177 GLU A O 1
ATOM 1459 N N . GLY A 1 178 ? 3.482 17.609 6.922 1 97 178 GLY A N 1
ATOM 1460 C CA . GLY A 1 178 ? 4.418 18.141 7.906 1 97 178 GLY A CA 1
ATOM 1461 C C . GLY A 1 178 ? 3.955 19.438 8.531 1 97 178 GLY A C 1
ATOM 1462 O O . GLY A 1 178 ? 4.434 19.828 9.602 1 97 178 GLY A O 1
ATOM 1463 N N . ILE A 1 179 ? 3.057 20.141 7.852 1 97.5 179 ILE A N 1
ATOM 1464 C CA . ILE A 1 179 ? 2.641 21.438 8.375 1 97.5 179 ILE A CA 1
ATOM 1465 C C . ILE A 1 179 ? 1.127 21.453 8.57 1 97.5 179 ILE A C 1
ATOM 1467 O O . ILE A 1 179 ? 0.641 21.609 9.695 1 97.5 179 ILE A O 1
ATOM 1471 N N . PHE A 1 180 ? 0.327 21.188 7.566 1 97.44 180 PHE A N 1
ATOM 1472 C CA . PHE A 1 180 ? -1.127 21.25 7.652 1 97.44 180 PHE A CA 1
ATOM 1473 C C . PHE A 1 180 ? -1.66 20.266 8.688 1 97.44 180 PHE A C 1
ATOM 1475 O O . PHE A 1 180 ? -2.482 20.625 9.531 1 97.44 180 PHE A O 1
ATOM 1482 N N . PHE A 1 181 ? -1.146 19.031 8.703 1 96.56 181 PHE A N 1
ATOM 1483 C CA . PHE A 1 181 ? -1.655 18 9.594 1 96.56 181 PHE A CA 1
ATOM 1484 C C . PHE A 1 181 ? -1.27 18.297 11.039 1 96.56 181 PHE A C 1
ATOM 1486 O O . PHE A 1 181 ? -2.033 18 11.961 1 96.56 181 PHE A O 1
ATOM 1493 N N . TYR A 1 182 ? -0.16 18.938 11.289 1 93.81 182 TYR A N 1
ATOM 1494 C CA . TYR A 1 182 ? 0.381 19.062 12.641 1 93.81 182 TYR A CA 1
ATOM 1495 C C . TYR A 1 182 ? -0.424 20.062 13.461 1 93.81 182 TYR A C 1
ATOM 1497 O O . TYR A 1 182 ? -0.532 19.938 14.68 1 93.81 182 TYR A O 1
ATOM 1505 N N . ALA A 1 183 ? -0.983 21.078 12.789 1 91.31 183 ALA A N 1
ATOM 1506 C CA . ALA A 1 183 ? -1.9 21.953 13.508 1 91.31 183 ALA A CA 1
ATOM 1507 C C . ALA A 1 183 ? -3.119 21.188 14.008 1 91.31 183 ALA A C 1
ATOM 1509 O O . ALA A 1 183 ? -3.553 21.359 15.148 1 91.31 183 ALA A O 1
ATOM 1510 N N . GLY A 1 184 ? -3.617 20.328 13.133 1 93.56 184 GLY A N 1
ATOM 1511 C CA . GLY A 1 184 ? -4.746 19.5 13.508 1 93.56 184 GLY A CA 1
ATOM 1512 C C . GLY A 1 184 ? -4.422 18.516 14.617 1 93.56 184 GLY A C 1
ATOM 1513 O O . GLY A 1 184 ? -5.23 18.312 15.523 1 93.56 184 GLY A O 1
ATOM 1514 N N . PHE A 1 185 ? -3.258 17.984 14.578 1 95.5 185 PHE A N 1
ATOM 1515 C CA . PHE A 1 185 ? -2.822 17.094 15.648 1 95.5 185 PHE A CA 1
ATOM 1516 C C . PHE A 1 185 ? -2.803 17.812 16.984 1 95.5 185 PHE A C 1
ATOM 1518 O O . PHE A 1 185 ? -3.295 17.297 17.984 1 95.5 185 PHE A O 1
ATOM 1525 N N . ALA A 1 186 ? -2.254 19.016 16.969 1 93.31 186 ALA A N 1
ATOM 1526 C CA . ALA A 1 186 ? -2.178 19.797 18.203 1 93.31 186 ALA A CA 1
ATOM 1527 C C . ALA A 1 186 ? -3.57 20.094 18.75 1 93.31 186 ALA A C 1
ATOM 1529 O O . ALA A 1 186 ? -3.801 19.984 19.969 1 93.31 186 ALA A O 1
ATOM 1530 N N . MET A 1 187 ? -4.512 20.391 17.922 1 92.56 187 MET A N 1
ATOM 1531 C CA . MET A 1 187 ? -5.875 20.719 18.328 1 92.56 187 MET A CA 1
ATOM 1532 C C . MET A 1 187 ? -6.562 19.5 18.938 1 92.56 187 MET A C 1
ATOM 1534 O O . MET A 1 187 ? -7.137 19.578 20.031 1 92.56 187 MET A O 1
ATOM 1538 N N . MET A 1 188 ? -6.438 18.375 18.297 1 94.5 188 MET A N 1
ATOM 1539 C CA . MET A 1 188 ? -7.141 17.172 18.75 1 94.5 188 MET A CA 1
ATOM 1540 C C . MET A 1 188 ? -6.504 16.609 20.016 1 94.5 188 MET A C 1
ATOM 1542 O O . MET A 1 188 ? -7.207 16.125 20.891 1 94.5 188 MET A O 1
ATOM 1546 N N . LEU A 1 189 ? -5.219 16.703 20.062 1 93.75 189 LEU A N 1
ATOM 1547 C CA . LEU A 1 189 ? -4.531 16.188 21.234 1 93.75 189 LEU A CA 1
ATOM 1548 C C . LEU A 1 189 ? -4.742 17.109 22.438 1 93.75 189 LEU A C 1
ATOM 1550 O O . LEU A 1 189 ? -4.738 16.656 23.578 1 93.75 189 LEU A O 1
ATOM 1554 N N . ALA A 1 190 ? -4.918 18.422 22.125 1 91.38 190 ALA A N 1
ATOM 1555 C CA . ALA A 1 190 ? -5.285 19.328 23.203 1 91.38 190 ALA A CA 1
ATOM 1556 C C . ALA A 1 190 ? -6.621 18.938 23.828 1 91.38 190 ALA A C 1
ATOM 1558 O O . ALA A 1 190 ? -6.781 18.984 25.047 1 91.38 190 ALA A O 1
ATOM 1559 N N . LEU A 1 191 ? -7.602 18.547 23 1 92.69 191 LEU A N 1
ATOM 1560 C CA . LEU A 1 191 ? -8.883 18.062 23.5 1 92.69 191 LEU A CA 1
ATOM 1561 C C . LEU A 1 191 ? -8.703 16.781 24.312 1 92.69 191 LEU A C 1
ATOM 1563 O O . LEU A 1 191 ? -9.266 16.656 25.406 1 92.69 191 LEU A O 1
ATOM 1567 N N . LYS A 1 192 ? -7.902 15.914 23.797 1 94.19 192 LYS A N 1
ATOM 1568 C CA . LYS A 1 192 ? -7.637 14.648 24.469 1 94.19 192 LYS A CA 1
ATOM 1569 C C . LYS A 1 192 ? -7.031 14.867 25.859 1 94.19 192 LYS A C 1
ATOM 1571 O O . LYS A 1 192 ? -7.41 14.203 26.828 1 94.19 192 LYS A O 1
ATOM 1576 N N . ARG A 1 193 ? -6.141 15.797 25.984 1 91.62 193 ARG A N 1
ATOM 1577 C CA . ARG A 1 193 ? -5.461 16.109 27.234 1 91.62 193 ARG A CA 1
ATOM 1578 C C . ARG A 1 193 ? -6.441 16.625 28.281 1 91.62 193 ARG A C 1
ATOM 1580 O O . ARG A 1 193 ? -6.18 16.547 29.484 1 91.62 193 ARG A O 1
ATOM 1587 N N . ARG A 1 194 ? -7.602 17.047 27.812 1 91.75 194 ARG A N 1
ATOM 1588 C CA . ARG A 1 194 ? -8.617 17.578 28.719 1 91.75 194 ARG A CA 1
ATOM 1589 C C . ARG A 1 194 ? -9.734 16.578 28.953 1 91.75 194 ARG A C 1
ATOM 1591 O O . ARG A 1 194 ? -10.797 16.922 29.469 1 91.75 194 ARG A O 1
ATOM 1598 N N . GLY A 1 195 ? -9.492 15.367 28.5 1 94 195 GLY A N 1
ATOM 1599 C CA . GLY A 1 195 ? -10.453 14.297 28.719 1 94 195 GLY A CA 1
ATOM 1600 C C . GLY A 1 195 ? -11.633 14.336 27.781 1 94 195 GLY A C 1
ATOM 1601 O O . GLY A 1 195 ? -12.664 13.727 28.031 1 94 195 GLY A O 1
ATOM 1602 N N . LYS A 1 196 ? -11.5 15.133 26.703 1 95.19 196 LYS A N 1
ATOM 1603 C CA . LYS A 1 196 ? -12.57 15.258 25.734 1 95.19 196 LYS A CA 1
ATOM 1604 C C . LYS A 1 196 ? -12.219 14.539 24.438 1 95.19 196 LYS A C 1
ATOM 1606 O O . LYS A 1 196 ? -11.125 14.711 23.891 1 95.19 196 LYS A O 1
ATOM 1611 N N . MET A 1 197 ? -13.156 13.766 23.969 1 97.19 197 MET A N 1
ATOM 1612 C CA . MET A 1 197 ? -12.992 13.023 22.719 1 97.19 197 MET A CA 1
ATOM 1613 C C . MET A 1 197 ? -11.711 12.203 22.75 1 97.19 197 MET A C 1
ATOM 1615 O O . MET A 1 197 ? -10.898 12.281 21.812 1 97.19 197 MET A O 1
ATOM 1619 N N . VAL A 1 198 ? -11.555 11.445 23.734 1 97.75 198 VAL A N 1
ATOM 1620 C CA . VAL A 1 198 ? -10.312 10.727 24.016 1 97.75 198 VAL A CA 1
ATOM 1621 C C . VAL A 1 198 ? -10.086 9.656 22.953 1 97.75 198 VAL A C 1
ATOM 1623 O O . VAL A 1 198 ? -8.953 9.43 22.531 1 97.75 198 VAL A O 1
ATOM 1626 N N . GLY A 1 199 ? -11.148 8.938 22.531 1 98.06 199 GLY A N 1
ATOM 1627 C CA . GLY A 1 199 ? -11.016 7.945 21.484 1 98.06 199 GLY A CA 1
ATOM 1628 C C . GLY A 1 199 ? -10.547 8.531 20.172 1 98.06 199 GLY A C 1
ATOM 1629 O O . GLY A 1 199 ? -9.602 8.023 19.562 1 98.06 199 GLY A O 1
ATOM 1630 N N . VAL A 1 200 ? -11.148 9.648 19.75 1 98.06 200 VAL A N 1
ATOM 1631 C CA . VAL A 1 200 ? -10.727 10.344 18.547 1 98.06 200 VAL A CA 1
ATOM 1632 C C . VAL A 1 200 ? -9.289 10.836 18.688 1 98.06 200 VAL A C 1
ATOM 1634 O O . VAL A 1 200 ? -8.469 10.672 17.781 1 98.06 200 VAL A O 1
ATOM 1637 N N . GLY A 1 201 ? -8.992 11.398 19.844 1 97.19 201 GLY A N 1
ATOM 1638 C CA . GLY A 1 201 ? -7.652 11.883 20.125 1 97.19 201 GLY A CA 1
ATOM 1639 C C . GLY A 1 201 ? -6.598 10.797 20.031 1 97.19 201 GLY A C 1
ATOM 1640 O O . GLY A 1 201 ? -5.504 11.023 19.516 1 97.19 201 GLY A O 1
ATOM 1641 N N . GLU A 1 202 ? -6.926 9.617 20.516 1 96.94 202 GLU A N 1
ATOM 1642 C CA . GLU A 1 202 ? -6.004 8.484 20.453 1 96.94 202 GLU A CA 1
ATOM 1643 C C . GLU A 1 202 ? -5.742 8.07 19.016 1 96.94 202 GLU A C 1
ATOM 1645 O O . GLU A 1 202 ? -4.609 7.75 18.641 1 96.94 202 GLU A O 1
ATOM 1650 N N . GLN A 1 203 ? -6.738 8.039 18.234 1 97.5 203 GLN A N 1
ATOM 1651 C CA . GLN A 1 203 ? -6.582 7.707 16.828 1 97.5 203 GLN A CA 1
ATOM 1652 C C . GLN A 1 203 ? -5.73 8.75 16.109 1 97.5 203 GLN A C 1
ATOM 1654 O O . GLN A 1 203 ? -4.891 8.406 15.273 1 97.5 203 GLN A O 1
ATOM 1659 N N . PHE A 1 204 ? -5.887 10.039 16.484 1 97.38 204 PHE A N 1
ATOM 1660 C CA . PHE A 1 204 ? -5.043 11.094 15.938 1 97.38 204 PHE A CA 1
ATOM 1661 C C . PHE A 1 204 ? -3.596 10.914 16.375 1 97.38 204 PHE A C 1
ATOM 1663 O O . PHE A 1 204 ? -2.67 11.219 15.625 1 97.38 204 PHE A O 1
ATOM 1670 N N . GLU A 1 205 ? -3.439 10.461 17.562 1 95.69 205 GLU A N 1
ATOM 1671 C CA . GLU A 1 205 ? -2.092 10.18 18.047 1 95.69 205 GLU A CA 1
ATOM 1672 C C . GLU A 1 205 ? -1.42 9.102 17.219 1 95.69 205 GLU A C 1
ATOM 1674 O O . GLU A 1 205 ? -0.24 9.211 16.875 1 95.69 205 GLU A O 1
ATOM 1679 N N . TYR A 1 206 ? -2.162 8.039 16.891 1 95.88 206 TYR A N 1
ATOM 1680 C CA . TYR A 1 206 ? -1.627 6.961 16.062 1 95.88 206 TYR A CA 1
ATOM 1681 C C . TYR A 1 206 ? -1.306 7.469 14.656 1 95.88 206 TYR A C 1
ATOM 1683 O O . TYR A 1 206 ? -0.265 7.125 14.086 1 95.88 206 TYR A O 1
ATOM 1691 N N . ILE A 1 207 ? -2.158 8.305 14.102 1 97.31 207 ILE A N 1
ATOM 1692 C CA . ILE A 1 207 ? -1.916 8.875 12.781 1 97.31 207 ILE A CA 1
ATOM 1693 C C . ILE A 1 207 ? -0.672 9.758 12.82 1 97.31 207 ILE A C 1
ATOM 1695 O O . ILE A 1 207 ? 0.165 9.703 11.914 1 97.31 207 ILE A O 1
ATOM 1699 N N . MET A 1 208 ? -0.576 10.547 13.859 1 96.25 208 MET A N 1
ATOM 1700 C CA . MET A 1 208 ? 0.573 11.438 13.992 1 96.25 208 MET A CA 1
ATOM 1701 C C . MET A 1 208 ? 1.876 10.641 14.023 1 96.25 208 MET A C 1
ATOM 1703 O O . MET A 1 208 ? 2.879 11.07 13.445 1 96.25 208 MET A O 1
ATOM 1707 N N . ARG A 1 209 ? 1.842 9.531 14.688 1 94.94 209 ARG A N 1
ATOM 1708 C CA . ARG A 1 209 ? 3.01 8.656 14.719 1 94.94 209 ARG A CA 1
ATOM 1709 C C . ARG A 1 209 ? 3.387 8.203 13.312 1 94.94 209 ARG A C 1
ATOM 1711 O O . ARG A 1 209 ? 4.562 8.227 12.945 1 94.94 209 ARG A O 1
ATOM 1718 N N . ASP A 1 210 ? 2.428 7.777 12.531 1 96.69 210 ASP A N 1
ATOM 1719 C CA . ASP A 1 210 ? 2.668 7.395 11.141 1 96.69 210 ASP A CA 1
ATOM 1720 C C . ASP A 1 210 ? 3.232 8.57 10.336 1 96.69 210 ASP A C 1
ATOM 1722 O O . ASP A 1 210 ? 4.191 8.406 9.578 1 96.69 210 ASP A O 1
ATOM 1726 N N . GLU A 1 211 ? 2.609 9.766 10.57 1 96 211 GLU A N 1
ATOM 1727 C CA . GLU A 1 211 ? 2.967 10.938 9.781 1 96 211 GLU A CA 1
ATOM 1728 C C . GLU A 1 211 ? 4.406 11.367 10.055 1 96 211 GLU A C 1
ATOM 1730 O O . GLU A 1 211 ? 5.086 11.875 9.156 1 96 211 GLU A O 1
ATOM 1735 N N . SER A 1 212 ? 4.785 11.195 11.273 1 94.88 212 SER A N 1
ATOM 1736 C CA . SER A 1 212 ? 6.172 11.508 11.594 1 94.88 212 SER A CA 1
ATOM 1737 C C . SER A 1 212 ? 7.137 10.695 10.734 1 94.88 212 SER A C 1
ATOM 1739 O O . SER A 1 212 ? 8.125 11.227 10.234 1 94.88 212 SER A O 1
ATOM 1741 N N . LEU A 1 213 ? 6.879 9.422 10.5 1 95.75 213 LEU A N 1
ATOM 1742 C CA . LEU A 1 213 ? 7.699 8.57 9.648 1 95.75 213 LEU A CA 1
ATOM 1743 C C . LEU A 1 213 ? 7.594 9.008 8.188 1 95.75 213 LEU A C 1
ATOM 1745 O O . LEU A 1 213 ? 8.594 9.039 7.473 1 95.75 213 LEU A O 1
ATOM 1749 N N . HIS A 1 214 ? 6.312 9.281 7.766 1 97.75 214 HIS A N 1
ATOM 1750 C CA . HIS A 1 214 ? 6.098 9.742 6.395 1 97.75 214 HIS A CA 1
ATOM 1751 C C . HIS A 1 214 ? 6.938 10.977 6.09 1 97.75 214 HIS A C 1
ATOM 1753 O O . HIS A 1 214 ? 7.656 11.008 5.086 1 97.75 214 HIS A O 1
ATOM 1759 N N . LEU A 1 215 ? 6.855 11.914 6.973 1 97.62 215 LEU A N 1
ATOM 1760 C CA . LEU A 1 215 ? 7.547 13.188 6.809 1 97.62 215 LEU A CA 1
ATOM 1761 C C . LEU A 1 215 ? 9.055 12.984 6.746 1 97.62 215 LEU A C 1
ATOM 1763 O O . LEU A 1 215 ? 9.727 13.5 5.844 1 97.62 215 LEU A O 1
ATOM 1767 N N . ASN A 1 216 ? 9.562 12.25 7.68 1 97.5 216 ASN A N 1
ATOM 1768 C CA . ASN A 1 216 ? 11.008 12.047 7.727 1 97.5 216 ASN A CA 1
ATOM 1769 C C . ASN A 1 216 ? 11.5 11.281 6.504 1 97.5 216 ASN A C 1
ATOM 1771 O O . ASN A 1 216 ? 12.586 11.562 5.988 1 97.5 216 ASN A O 1
ATOM 1775 N N . PHE A 1 217 ? 10.805 10.281 6.043 1 98.12 217 PHE A N 1
ATOM 1776 C CA . PHE A 1 217 ? 11.141 9.609 4.793 1 98.12 217 PHE A CA 1
ATOM 1777 C C . PHE A 1 217 ? 11.188 10.609 3.643 1 98.12 217 PHE A C 1
ATOM 1779 O O . PHE A 1 217 ? 12.141 10.617 2.859 1 98.12 217 PHE A O 1
ATOM 1786 N N . GLY A 1 218 ? 10.102 11.438 3.521 1 98.25 218 GLY A N 1
ATOM 1787 C CA . GLY A 1 218 ? 10.055 12.438 2.473 1 98.25 218 GLY A CA 1
ATOM 1788 C C . GLY A 1 218 ? 11.242 13.391 2.502 1 98.25 218 GLY A C 1
ATOM 1789 O O . GLY A 1 218 ? 11.812 13.711 1.459 1 98.25 218 GLY A O 1
ATOM 1790 N N . ILE A 1 219 ? 11.617 13.828 3.699 1 98.44 219 ILE A N 1
ATOM 1791 C CA . ILE A 1 219 ? 12.758 14.719 3.883 1 98.44 219 ILE A CA 1
ATOM 1792 C C . ILE A 1 219 ? 14.031 14.039 3.402 1 98.44 219 ILE A C 1
ATOM 1794 O O . ILE A 1 219 ? 14.82 14.625 2.662 1 98.44 219 ILE A O 1
ATOM 1798 N N . ASP A 1 220 ? 14.227 12.789 3.82 1 98.25 220 ASP A N 1
ATOM 1799 C CA . ASP A 1 220 ? 15.414 12.055 3.395 1 98.25 220 ASP A CA 1
ATOM 1800 C C . ASP A 1 220 ? 15.414 11.836 1.883 1 98.25 220 ASP A C 1
ATOM 1802 O O . ASP A 1 220 ? 16.469 11.906 1.239 1 98.25 220 ASP A O 1
ATOM 1806 N N . LEU A 1 221 ? 14.273 11.539 1.326 1 98.19 221 LEU A N 1
ATOM 1807 C CA . LEU A 1 221 ? 14.141 11.367 -0.117 1 98.19 221 LEU A CA 1
ATOM 1808 C C . LEU A 1 221 ? 14.523 12.648 -0.852 1 98.19 221 LEU A C 1
ATOM 1810 O O . LEU A 1 221 ? 15.328 12.617 -1.791 1 98.19 221 LEU A O 1
ATOM 1814 N N . ILE A 1 222 ? 14 13.797 -0.418 1 98.19 222 ILE A N 1
ATOM 1815 C CA . ILE A 1 222 ? 14.273 15.094 -1.022 1 98.19 222 ILE A CA 1
ATOM 1816 C C . ILE A 1 222 ? 15.766 15.391 -0.943 1 98.19 222 ILE A C 1
ATOM 1818 O O . ILE A 1 222 ? 16.391 15.742 -1.948 1 98.19 222 ILE A O 1
ATOM 1822 N N . ASN A 1 223 ? 16.312 15.219 0.21 1 98.12 223 ASN A N 1
ATOM 1823 C CA . ASN A 1 223 ? 17.719 15.531 0.406 1 98.12 223 ASN A CA 1
ATOM 1824 C C . ASN A 1 223 ? 18.609 14.586 -0.389 1 98.12 223 ASN A C 1
ATOM 1826 O O . ASN A 1 223 ? 19.672 14.992 -0.879 1 98.12 223 ASN A O 1
ATOM 1830 N N . THR A 1 224 ? 18.25 13.305 -0.489 1 97.62 224 THR A N 1
ATOM 1831 C CA . THR A 1 224 ? 19.016 12.352 -1.289 1 97.62 224 THR A CA 1
ATOM 1832 C C . THR A 1 224 ? 18.984 12.742 -2.766 1 97.62 224 THR A C 1
ATOM 1834 O O . THR A 1 224 ? 20.016 12.719 -3.439 1 97.62 224 THR A O 1
ATOM 1837 N N . ILE A 1 225 ? 17.812 13.109 -3.279 1 96.62 225 ILE A N 1
ATOM 1838 C CA . ILE A 1 225 ? 17.703 13.555 -4.664 1 96.62 225 ILE A CA 1
ATOM 1839 C C . ILE A 1 225 ? 18.578 14.789 -4.887 1 96.62 225 ILE A C 1
ATOM 1841 O O . ILE A 1 225 ? 19.297 14.875 -5.879 1 96.62 225 ILE A O 1
ATOM 1845 N N . ARG A 1 226 ? 18.516 15.719 -3.926 1 96.44 226 ARG A N 1
ATOM 1846 C CA . ARG A 1 226 ? 19.344 16.922 -3.953 1 96.44 226 ARG A CA 1
ATOM 1847 C C . ARG A 1 226 ? 20.828 16.562 -4.012 1 96.44 226 ARG A C 1
ATOM 1849 O O . ARG A 1 226 ? 21.562 17.109 -4.828 1 96.44 226 ARG A O 1
ATOM 1856 N N . ASP A 1 227 ? 21.266 15.633 -3.215 1 96.69 227 ASP A N 1
ATOM 1857 C CA . ASP A 1 227 ? 22.672 15.25 -3.119 1 96.69 227 ASP A CA 1
ATOM 1858 C C . ASP A 1 227 ? 23.141 14.516 -4.375 1 96.69 227 ASP A C 1
ATOM 1860 O O . ASP A 1 227 ? 24.281 14.672 -4.809 1 96.69 227 ASP A O 1
ATOM 1864 N N . GLU A 1 228 ? 22.25 13.742 -4.953 1 95.19 228 GLU A N 1
ATOM 1865 C CA . GLU A 1 228 ? 22.609 12.938 -6.117 1 95.19 228 GLU A CA 1
ATOM 1866 C C . GLU A 1 228 ? 22.531 13.758 -7.402 1 95.19 228 GLU A C 1
ATOM 1868 O O . GLU A 1 228 ? 23.047 13.328 -8.445 1 95.19 228 GLU A O 1
ATOM 1873 N N . ASN A 1 229 ? 21.938 14.867 -7.398 1 95.06 229 ASN A N 1
ATOM 1874 C CA . ASN A 1 229 ? 21.797 15.75 -8.555 1 95.06 229 ASN A CA 1
ATOM 1875 C C . ASN A 1 229 ? 22.266 17.172 -8.242 1 95.06 229 ASN A C 1
ATOM 1877 O O . ASN A 1 229 ? 21.453 18.094 -8.156 1 95.06 229 ASN A O 1
ATOM 1881 N N . PRO A 1 230 ? 23.594 17.141 -8.406 1 89.94 230 PRO A N 1
ATOM 1882 C CA . PRO A 1 230 ? 24.125 18.469 -8.07 1 89.94 230 PRO A CA 1
ATOM 1883 C C . PRO A 1 230 ? 23.641 19.547 -9.031 1 89.94 230 PRO A C 1
ATOM 1885 O O . PRO A 1 230 ? 23.562 19.328 -10.234 1 89.94 230 PRO A O 1
ATOM 1888 N N . GLY A 1 231 ? 22.953 20.469 -8.789 1 93.31 231 GLY A N 1
ATOM 1889 C CA . GLY A 1 231 ? 22.516 21.578 -9.617 1 93.31 231 GLY A CA 1
ATOM 1890 C C . GLY A 1 231 ? 21.016 21.797 -9.594 1 93.31 231 GLY A C 1
ATOM 1891 O O . GLY A 1 231 ? 20.531 22.828 -10.062 1 93.31 231 GLY A O 1
ATOM 1892 N N . VAL A 1 232 ? 20.375 20.781 -9.148 1 96.25 232 VAL A N 1
ATOM 1893 C CA . VAL A 1 232 ? 18.922 20.859 -9.203 1 96.25 232 VAL A CA 1
ATOM 1894 C C . VAL A 1 232 ? 18.422 21.828 -8.141 1 96.25 232 VAL A C 1
ATOM 1896 O O . VAL A 1 232 ? 17.453 22.562 -8.367 1 96.25 232 VAL A O 1
ATOM 1899 N N . TRP A 1 233 ? 19.094 21.828 -7.012 1 97.69 233 TRP A N 1
ATOM 1900 C CA . TRP A 1 233 ? 18.688 22.703 -5.914 1 97.69 233 TRP A CA 1
ATOM 1901 C C . TRP A 1 233 ? 19.453 24.031 -5.961 1 97.69 233 TRP A C 1
ATOM 1903 O O . TRP A 1 233 ? 20.359 24.266 -5.156 1 97.69 233 TRP A O 1
ATOM 1913 N N . THR A 1 234 ? 19.031 24.906 -6.82 1 97.75 234 THR A N 1
ATOM 1914 C CA . THR A 1 234 ? 19.656 26.219 -6.996 1 97.75 234 THR A CA 1
ATOM 1915 C C . THR A 1 234 ? 19.172 27.188 -5.926 1 97.75 234 THR A C 1
ATOM 1917 O O . THR A 1 234 ? 18.203 26.906 -5.207 1 97.75 234 THR A O 1
ATOM 1920 N N . ASP A 1 235 ? 19.844 28.312 -5.867 1 97.38 235 ASP A N 1
ATOM 1921 C CA . ASP A 1 235 ? 19.391 29.359 -4.965 1 97.38 235 ASP A CA 1
ATOM 1922 C C . ASP A 1 235 ? 17.969 29.812 -5.309 1 97.38 235 ASP A C 1
ATOM 1924 O O . ASP A 1 235 ? 17.172 30.109 -4.414 1 97.38 235 ASP A O 1
ATOM 1928 N N . GLU A 1 236 ? 17.719 29.859 -6.562 1 98.06 236 GLU A N 1
ATOM 1929 C CA . GLU A 1 236 ? 16.391 30.266 -7.02 1 98.06 236 GLU A CA 1
ATOM 1930 C C . GLU A 1 236 ? 15.336 29.234 -6.609 1 98.06 236 GLU A C 1
ATOM 1932 O O . GLU A 1 236 ? 14.242 29.609 -6.176 1 98.06 236 GLU A O 1
ATOM 1937 N N . PHE A 1 237 ? 15.656 27.969 -6.746 1 98.19 237 PHE A N 1
ATOM 1938 C CA . PHE A 1 237 ? 14.711 26.922 -6.371 1 98.19 237 PHE A CA 1
ATOM 1939 C C . PHE A 1 237 ? 14.5 26.906 -4.863 1 98.19 237 PHE A C 1
ATOM 1941 O O . PHE A 1 237 ? 13.375 26.719 -4.391 1 98.19 237 PHE A O 1
ATOM 1948 N N . GLU A 1 238 ? 15.562 27.125 -4.113 1 98.25 238 GLU A N 1
ATOM 1949 C CA . GLU A 1 238 ? 15.453 27.188 -2.662 1 98.25 238 GLU A CA 1
ATOM 1950 C C . GLU A 1 238 ? 14.523 28.328 -2.236 1 98.25 238 GLU A C 1
ATOM 1952 O O . GLU A 1 238 ? 13.703 28.156 -1.327 1 98.25 238 GLU A O 1
ATOM 1957 N N . ALA A 1 239 ? 14.688 29.453 -2.848 1 98.56 239 ALA A N 1
ATOM 1958 C CA . ALA A 1 239 ? 13.828 30.594 -2.561 1 98.56 239 ALA A CA 1
ATOM 1959 C C . ALA A 1 239 ? 12.367 30.281 -2.879 1 98.56 239 ALA A C 1
ATOM 1961 O O . ALA A 1 239 ? 11.461 30.688 -2.152 1 98.56 239 ALA A O 1
ATOM 1962 N N . GLU A 1 240 ? 12.172 29.578 -3.947 1 98.19 240 GLU A N 1
ATOM 1963 C CA . GLU A 1 240 ? 10.828 29.156 -4.32 1 98.19 240 GLU A CA 1
ATOM 1964 C C . GLU A 1 240 ? 10.227 28.234 -3.264 1 98.19 240 GLU A C 1
ATOM 1966 O O . GLU A 1 240 ? 9.07 28.406 -2.861 1 98.19 240 GLU A O 1
ATOM 1971 N N . VAL A 1 241 ? 10.984 27.25 -2.84 1 98.44 241 VAL A N 1
ATOM 1972 C CA . VAL A 1 241 ? 10.523 26.297 -1.828 1 98.44 241 VAL A CA 1
ATOM 1973 C C . VAL A 1 241 ? 10.172 27.047 -0.544 1 98.44 241 VAL A C 1
ATOM 1975 O O . VAL A 1 241 ? 9.148 26.766 0.085 1 98.44 241 VAL A O 1
ATOM 1978 N N . ARG A 1 242 ? 11 28 -0.166 1 98.62 242 ARG A N 1
ATOM 1979 C CA . ARG A 1 242 ? 10.703 28.828 1.008 1 98.62 242 ARG A CA 1
ATOM 1980 C C . ARG A 1 242 ? 9.367 29.547 0.851 1 98.62 242 ARG A C 1
ATOM 1982 O O . ARG A 1 242 ? 8.555 29.562 1.777 1 98.62 242 ARG A O 1
ATOM 1989 N N . GLU A 1 243 ? 9.125 30.109 -0.281 1 98.62 243 GLU A N 1
ATOM 1990 C CA . GLU A 1 243 ? 7.879 30.828 -0.533 1 98.62 243 GLU A CA 1
ATOM 1991 C C . GLU A 1 243 ? 6.68 29.891 -0.452 1 98.62 243 GLU A C 1
ATOM 1993 O O . GLU A 1 243 ? 5.621 30.266 0.06 1 98.62 243 GLU A O 1
ATOM 1998 N N . LEU A 1 244 ? 6.832 28.672 -0.989 1 98.38 244 LEU A N 1
ATOM 1999 C CA . LEU A 1 244 ? 5.758 27.688 -0.916 1 98.38 244 LEU A CA 1
ATOM 2000 C C . LEU A 1 244 ? 5.41 27.359 0.535 1 98.38 244 LEU A C 1
ATOM 2002 O O . LEU A 1 244 ? 4.23 27.266 0.887 1 98.38 244 LEU A O 1
ATOM 2006 N N . ILE A 1 245 ? 6.434 27.234 1.356 1 98.69 245 ILE A N 1
ATOM 2007 C CA . ILE A 1 245 ? 6.23 26.875 2.756 1 98.69 245 ILE A CA 1
ATOM 2008 C C . ILE A 1 245 ? 5.613 28.062 3.508 1 98.69 245 ILE A C 1
ATOM 2010 O O . ILE A 1 245 ? 4.707 27.875 4.324 1 98.69 245 ILE A O 1
ATOM 2014 N N . VAL A 1 246 ? 6.039 29.266 3.217 1 98.75 246 VAL A N 1
ATOM 2015 C CA . VAL A 1 246 ? 5.504 30.469 3.871 1 98.75 246 VAL A CA 1
ATOM 2016 C C . VAL A 1 246 ? 4.031 30.641 3.508 1 98.75 246 VAL A C 1
ATOM 2018 O O . VAL A 1 246 ? 3.207 30.953 4.371 1 98.75 246 VAL A O 1
ATOM 2021 N N . GLU A 1 247 ? 3.699 30.406 2.268 1 98.62 247 GLU A N 1
ATOM 2022 C CA . GLU A 1 247 ? 2.305 30.469 1.837 1 98.62 247 GLU A CA 1
ATOM 2023 C C . GLU A 1 247 ? 1.463 29.406 2.535 1 98.62 247 GLU A C 1
ATOM 2025 O O . GLU A 1 247 ? 0.319 29.672 2.916 1 98.62 247 GLU A O 1
ATOM 2030 N N . ALA A 1 248 ? 1.987 28.219 2.682 1 98.44 248 ALA A N 1
ATOM 2031 C CA . ALA A 1 248 ? 1.296 27.156 3.395 1 98.44 248 ALA A CA 1
ATOM 2032 C C . ALA A 1 248 ? 1.015 27.547 4.84 1 98.44 248 ALA A C 1
ATOM 2034 O O . ALA A 1 248 ? -0.056 27.25 5.375 1 98.44 248 ALA A O 1
ATOM 2035 N N . VAL A 1 249 ? 1.982 28.188 5.473 1 98.5 249 VAL A N 1
ATOM 2036 C CA . VAL A 1 249 ? 1.815 28.641 6.848 1 98.5 249 VAL A CA 1
ATOM 2037 C C . VAL A 1 249 ? 0.667 29.656 6.922 1 98.5 249 VAL A C 1
ATOM 2039 O O . VAL A 1 249 ? -0.154 29.594 7.84 1 98.5 249 VAL A O 1
ATOM 2042 N N . ASP A 1 250 ? 0.565 30.531 5.949 1 98.38 250 ASP A N 1
ATOM 2043 C CA . ASP A 1 250 ? -0.507 31.531 5.922 1 98.38 250 ASP A CA 1
ATOM 2044 C C . ASP A 1 250 ? -1.872 30.859 5.793 1 98.38 250 ASP A C 1
ATOM 2046 O O . ASP A 1 250 ? -2.828 31.25 6.465 1 98.38 250 ASP A O 1
ATOM 2050 N N . LEU A 1 251 ? -1.933 29.875 4.934 1 98.12 251 LEU A N 1
ATOM 2051 C CA . LEU A 1 251 ? -3.174 29.125 4.754 1 98.12 251 LEU A CA 1
ATOM 2052 C C . LEU A 1 251 ? -3.568 28.406 6.043 1 98.12 251 LEU A C 1
ATOM 2054 O O . LEU A 1 251 ? -4.734 28.453 6.445 1 98.12 251 LEU A O 1
ATOM 2058 N N . GLU A 1 252 ? -2.592 27.828 6.711 1 97.56 252 GLU A N 1
ATOM 2059 C CA . GLU A 1 252 ? -2.879 27.062 7.926 1 97.56 252 GLU A CA 1
ATOM 2060 C C . GLU A 1 252 ? -3.232 27.984 9.086 1 97.56 252 GLU A C 1
ATOM 2062 O O . GLU A 1 252 ? -4.055 27.641 9.938 1 97.56 252 GLU A O 1
ATOM 2067 N N . ARG A 1 253 ? -2.596 29.125 9.141 1 95.06 253 ARG A N 1
ATOM 2068 C CA . ARG A 1 253 ? -2.951 30.109 10.148 1 95.06 253 ARG A CA 1
ATOM 2069 C C . ARG A 1 253 ? -4.402 30.547 10 1 95.06 253 ARG A C 1
ATOM 2071 O O . ARG A 1 253 ? -5.121 30.688 10.992 1 95.06 253 ARG A O 1
ATOM 2078 N N . THR A 1 254 ? -4.805 30.766 8.781 1 94.94 254 THR A N 1
ATOM 2079 C CA . THR A 1 254 ? -6.191 31.141 8.516 1 94.94 254 THR A CA 1
ATOM 2080 C C . THR A 1 254 ? -7.141 30.031 8.945 1 94.94 254 THR A C 1
ATOM 2082 O O . THR A 1 254 ? -8.156 30.281 9.594 1 94.94 254 THR A O 1
ATOM 2085 N N . TYR A 1 255 ? -6.805 28.797 8.609 1 95.5 255 TYR A N 1
ATOM 2086 C CA . TYR A 1 255 ? -7.598 27.656 9.031 1 95.5 255 TYR A CA 1
ATOM 2087 C C . TYR A 1 255 ? -7.691 27.578 10.555 1 95.5 255 TYR A C 1
ATOM 2089 O O . TYR A 1 255 ? -8.773 27.375 11.102 1 95.5 255 TYR A O 1
ATOM 2097 N N . ALA A 1 256 ? -6.543 27.75 11.258 1 91.25 256 ALA A N 1
ATOM 2098 C CA . ALA A 1 256 ? -6.504 27.672 12.711 1 91.25 256 ALA A CA 1
ATOM 2099 C C . ALA A 1 256 ? -7.406 28.734 13.344 1 91.25 256 ALA A C 1
ATOM 2101 O O 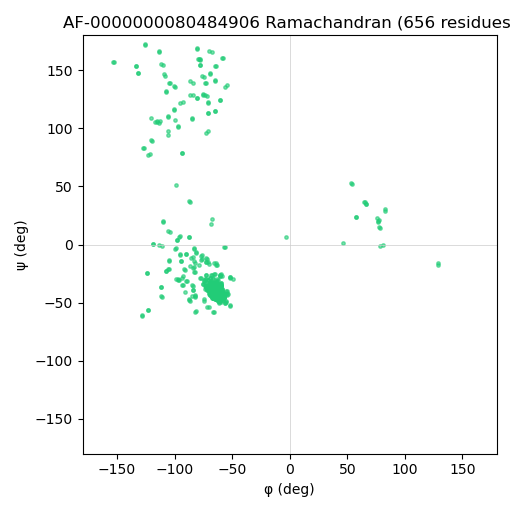. ALA A 1 256 ? -8.125 28.453 14.305 1 91.25 256 ALA A O 1
ATOM 2102 N N . HIS A 1 257 ? -7.426 29.844 12.766 1 90.56 257 HIS A N 1
ATOM 2103 C CA . HIS A 1 257 ? -8.219 30.938 13.312 1 90.56 257 HIS A CA 1
ATOM 2104 C C . HIS A 1 257 ? -9.711 30.703 13.078 1 90.56 257 HIS A C 1
ATOM 2106 O O . HIS A 1 257 ? -10.539 31.047 13.922 1 90.56 257 HIS A O 1
ATOM 2112 N N . GLU A 1 258 ? -10.008 30.109 12.023 1 90.38 258 GLU A N 1
ATOM 2113 C CA . GLU A 1 258 ? -11.414 29.891 11.711 1 90.38 258 GLU A CA 1
ATOM 2114 C C . GLU A 1 258 ? -11.945 28.625 12.398 1 90.38 258 GLU A C 1
ATOM 2116 O O . GLU A 1 258 ? -13.109 28.578 12.789 1 90.38 258 GLU A O 1
ATOM 2121 N N . ALA A 1 259 ? -11.102 27.656 12.492 1 88.62 259 ALA A N 1
ATOM 2122 C CA . ALA A 1 259 ? -11.508 26.391 13.094 1 88.62 259 ALA A CA 1
ATOM 2123 C C . ALA A 1 259 ? -11.602 26.5 14.609 1 88.62 259 ALA A C 1
ATOM 2125 O O . ALA A 1 259 ? -12.414 25.828 15.25 1 88.62 259 ALA A O 1
ATOM 2126 N N . CYS A 1 260 ? -10.703 27.328 15.156 1 81.94 260 CYS A N 1
ATOM 2127 C CA . CYS A 1 260 ? -10.656 27.469 16.609 1 81.94 260 CYS A CA 1
ATOM 2128 C C . CYS A 1 260 ? -11.25 28.797 17.047 1 81.94 260 CYS A C 1
ATOM 2130 O O . CYS A 1 260 ? -10.602 29.844 16.922 1 81.94 260 CYS A O 1
ATOM 2132 N N . PRO A 1 261 ? -12.453 28.781 17.438 1 71.69 261 PRO A N 1
ATOM 2133 C CA . PRO A 1 261 ? -12.992 30.031 17.969 1 71.69 261 PRO A CA 1
ATOM 2134 C C . PRO A 1 261 ? -12.219 30.547 19.172 1 71.69 261 PRO A C 1
ATOM 2136 O O . PRO A 1 261 ? -11.461 29.781 19.797 1 71.69 261 PRO A O 1
ATOM 2139 N N . PRO A 1 262 ? -12.391 31.828 19.422 1 67.19 262 PRO A N 1
ATOM 2140 C CA . PRO A 1 262 ? -11.672 32.406 20.547 1 67.19 262 PRO A CA 1
ATOM 2141 C C . PRO A 1 262 ? -11.953 31.703 21.859 1 67.19 262 PRO A C 1
ATOM 2143 O O . PRO A 1 262 ? -13.086 31.281 22.125 1 67.19 262 PRO A O 1
ATOM 2146 N N . ASN A 1 263 ? -10.812 31.469 22.625 1 64.06 263 ASN A N 1
ATOM 2147 C CA . ASN A 1 263 ? -10.766 31 24 1 64.06 263 ASN A CA 1
ATOM 2148 C C . ASN A 1 263 ? -11.312 29.594 24.141 1 64.06 263 ASN A C 1
ATOM 2150 O O . ASN A 1 263 ? -12.008 29.281 25.109 1 64.06 263 ASN A O 1
ATOM 2154 N N . VAL A 1 264 ? -11 28.812 23.078 1 63.44 264 VAL A N 1
ATOM 2155 C CA . VAL A 1 264 ? -11.398 27.422 23.281 1 63.44 264 VAL A CA 1
ATOM 2156 C C . VAL A 1 264 ? -10.32 26.672 24.062 1 63.44 264 VAL A C 1
ATOM 2158 O O . VAL A 1 264 ? -9.133 26.766 23.734 1 63.44 264 VAL A O 1
ATOM 2161 N N . LEU A 1 265 ? -10.695 26 25.125 1 65.31 265 LEU A N 1
ATOM 2162 C CA . LEU A 1 265 ? -9.93 25.062 25.953 1 65.31 265 LEU A CA 1
ATOM 2163 C C . LEU A 1 265 ? -8.68 25.734 26.516 1 65.31 265 LEU A C 1
ATOM 2165 O O . LEU A 1 265 ? -7.656 25.078 26.703 1 65.31 265 LEU A O 1
ATOM 2169 N N . GLY A 1 266 ? -8.734 26.953 26.594 1 67.56 266 GLY A N 1
ATOM 2170 C CA . GLY A 1 266 ? -7.562 27.641 27.094 1 67.56 266 GLY A CA 1
ATOM 2171 C C . GLY A 1 266 ? -6.484 27.828 26.031 1 67.56 266 GLY A C 1
ATOM 2172 O O . GLY A 1 266 ? -5.391 28.312 26.344 1 67.56 266 GLY A O 1
ATOM 2173 N N . MET A 1 267 ? -6.84 27.312 24.875 1 73.75 267 MET A N 1
ATOM 2174 C CA . MET A 1 267 ? -5.945 27.562 23.75 1 73.75 267 MET A CA 1
ATOM 2175 C C . MET A 1 267 ? -6.574 28.531 22.766 1 73.75 267 MET A C 1
ATOM 2177 O O . MET A 1 267 ? -7.797 28.641 22.672 1 73.75 267 MET A O 1
ATOM 2181 N N . SER A 1 268 ? -5.617 29.281 22.219 1 80.19 268 SER A N 1
ATOM 2182 C CA . SER A 1 268 ? -6.117 30.297 21.281 1 80.19 268 SER A CA 1
ATOM 2183 C C . SER A 1 268 ? -5.688 29.969 19.859 1 80.19 268 SER A C 1
ATOM 2185 O O . SER A 1 268 ? -4.734 29.234 19.641 1 80.19 268 SER A O 1
ATOM 2187 N N . ALA A 1 269 ? -6.43 30.453 18.984 1 85.31 269 ALA A N 1
ATOM 2188 C CA . ALA A 1 269 ? -6.098 30.375 17.562 1 85.31 269 ALA A CA 1
ATOM 2189 C C . ALA A 1 269 ? -4.684 30.891 17.312 1 85.31 269 ALA A C 1
ATOM 2191 O O . ALA A 1 269 ? -3.98 30.391 16.438 1 85.31 269 ALA A O 1
ATOM 2192 N N . ASP A 1 270 ? -4.27 31.812 18.188 1 88.44 270 ASP A N 1
ATOM 2193 C CA . ASP A 1 270 ? -2.941 32.406 18.031 1 88.44 270 ASP A CA 1
ATOM 2194 C C . ASP A 1 270 ? -1.855 31.391 18.391 1 88.44 270 ASP A C 1
ATOM 2196 O O . ASP A 1 270 ? -0.801 31.344 17.75 1 88.44 270 ASP A O 1
ATOM 2200 N N . GLN A 1 271 ? -2.111 30.641 19.344 1 90.62 271 GLN A N 1
ATOM 2201 C CA . GLN A 1 271 ? -1.141 29.625 19.734 1 90.62 271 GLN A CA 1
ATOM 2202 C C . GLN A 1 271 ? -0.983 28.562 18.656 1 90.62 271 GLN A C 1
ATOM 2204 O O . GLN A 1 271 ? 0.127 28.094 18.391 1 90.62 271 GLN A O 1
ATOM 2209 N N . PHE A 1 272 ? -2.07 28.219 18.078 1 91.06 272 PHE A N 1
ATOM 2210 C CA . PHE A 1 272 ? -1.99 27.234 17 1 91.06 272 PHE A CA 1
ATOM 2211 C C . PHE A 1 272 ? -1.257 27.828 15.797 1 91.06 272 PHE A C 1
ATOM 2213 O O . PHE A 1 272 ? -0.479 27.141 15.141 1 91.06 272 PHE A O 1
ATOM 2220 N N . ALA A 1 273 ? -1.526 29.141 15.547 1 91.94 273 ALA A N 1
ATOM 2221 C CA . ALA A 1 273 ? -0.819 29.828 14.469 1 91.94 273 ALA A CA 1
ATOM 2222 C C . ALA A 1 273 ? 0.681 29.875 14.742 1 91.94 273 ALA A C 1
ATOM 2224 O O . ALA A 1 273 ? 1.49 29.672 13.828 1 91.94 273 ALA A O 1
ATOM 2225 N N . GLU A 1 274 ? 1.031 30.156 15.977 1 94.62 274 GLU A N 1
ATOM 2226 C CA . GLU A 1 274 ? 2.434 30.156 16.375 1 94.62 274 GLU A CA 1
ATOM 2227 C C . GLU A 1 274 ? 3.045 28.766 16.234 1 94.62 274 GLU A C 1
ATOM 2229 O O . GLU A 1 274 ? 4.195 28.625 15.805 1 94.62 274 GLU A O 1
ATOM 2234 N N . TYR A 1 275 ? 2.289 27.812 16.609 1 95.31 275 TYR A N 1
ATOM 2235 C CA . TYR A 1 275 ? 2.768 26.438 16.484 1 95.31 275 TYR A CA 1
ATOM 2236 C C . TYR A 1 275 ? 3.057 26.094 15.023 1 95.31 275 TYR A C 1
ATOM 2238 O O . TYR A 1 275 ? 4.043 25.406 14.727 1 95.31 275 TYR A O 1
ATOM 2246 N N . VAL A 1 276 ? 2.23 26.547 14.125 1 96.75 276 VAL A N 1
ATOM 2247 C CA . VAL A 1 276 ? 2.418 26.297 12.703 1 96.75 276 VAL A CA 1
ATOM 2248 C C . VAL A 1 276 ? 3.732 26.922 12.234 1 96.75 276 VAL A C 1
ATOM 2250 O O . VAL A 1 276 ? 4.477 26.312 11.461 1 96.75 276 VAL A O 1
ATOM 2253 N N . GLU A 1 277 ? 4.027 28.141 12.727 1 97.88 277 GLU A N 1
ATOM 2254 C CA . GLU A 1 277 ? 5.297 28.797 12.414 1 97.88 277 GLU A CA 1
ATOM 2255 C C . GLU A 1 277 ? 6.48 27.984 12.93 1 97.88 277 GLU A C 1
ATOM 2257 O O . GLU A 1 277 ? 7.477 27.812 12.227 1 97.88 277 GLU A O 1
ATOM 2262 N N . TYR A 1 278 ? 6.316 27.516 14.094 1 97.56 278 TYR A N 1
ATOM 2263 C CA . TYR A 1 278 ? 7.359 26.703 14.711 1 97.56 278 TYR A CA 1
ATOM 2264 C C . TYR A 1 278 ? 7.621 25.438 13.906 1 97.56 278 TYR A C 1
ATOM 2266 O O . TYR A 1 278 ? 8.773 25.109 13.609 1 97.56 278 TYR A O 1
ATOM 2274 N N . VAL A 1 279 ? 6.578 24.797 13.594 1 97.25 279 VAL A N 1
ATOM 2275 C CA . VAL A 1 279 ? 6.672 23.547 12.836 1 97.25 279 VAL A CA 1
ATOM 2276 C C . VAL A 1 279 ? 7.305 23.828 11.477 1 97.25 279 VAL A C 1
ATOM 2278 O O . VAL A 1 279 ? 8.141 23.047 11.008 1 97.25 279 VAL A O 1
ATOM 2281 N N . ALA A 1 280 ? 6.91 24.922 10.836 1 98.5 280 ALA A N 1
ATOM 2282 C CA . ALA A 1 280 ? 7.453 25.266 9.523 1 98.5 280 ALA A CA 1
ATOM 2283 C C . ALA A 1 280 ? 8.961 25.484 9.602 1 98.5 280 ALA A C 1
ATOM 2285 O O . ALA A 1 280 ? 9.703 25.031 8.711 1 98.5 280 ALA A O 1
ATOM 2286 N N . ASP A 1 281 ? 9.406 26.156 10.656 1 98.44 281 ASP A N 1
ATOM 2287 C CA . ASP A 1 281 ? 10.844 26.375 10.82 1 98.44 281 ASP A CA 1
ATOM 2288 C C . ASP A 1 281 ? 11.578 25.047 11.023 1 98.44 281 ASP A C 1
ATOM 2290 O O . ASP A 1 281 ? 12.695 24.875 10.531 1 98.44 281 ASP A O 1
ATOM 2294 N N . ARG A 1 282 ? 10.977 24.156 11.711 1 97.19 282 ARG A N 1
ATOM 2295 C CA . ARG A 1 282 ? 11.57 22.828 11.867 1 97.19 282 ARG A CA 1
ATOM 2296 C C . ARG A 1 282 ? 11.703 22.125 10.523 1 97.19 282 ARG A C 1
ATOM 2298 O O . ARG A 1 282 ? 12.734 21.5 10.242 1 97.19 282 ARG A O 1
ATOM 2305 N N . ARG A 1 283 ? 10.68 22.219 9.68 1 98.5 283 ARG A N 1
ATOM 2306 C CA . ARG A 1 283 ? 10.719 21.609 8.352 1 98.5 283 ARG A CA 1
ATOM 2307 C C . ARG A 1 283 ? 11.797 22.25 7.488 1 98.5 283 ARG A C 1
ATOM 2309 O O . ARG A 1 283 ? 12.531 21.547 6.781 1 98.5 283 ARG A O 1
ATOM 2316 N N . LEU A 1 284 ? 11.867 23.609 7.559 1 98.69 284 LEU A N 1
ATOM 2317 C CA . LEU A 1 284 ? 12.914 24.312 6.828 1 98.69 284 LEU A CA 1
ATOM 2318 C C . LEU A 1 284 ? 14.297 23.812 7.25 1 98.69 284 LEU A C 1
ATOM 2320 O O . LEU A 1 284 ? 15.148 23.547 6.402 1 98.69 284 LEU A O 1
ATOM 2324 N N . GLY A 1 285 ? 14.484 23.641 8.492 1 98.56 285 GLY A N 1
ATOM 2325 C CA . GLY A 1 285 ? 15.742 23.094 8.992 1 98.56 285 GLY A CA 1
ATOM 2326 C C . GLY A 1 285 ? 16.047 21.703 8.461 1 98.56 285 GLY A C 1
ATOM 2327 O O . GLY A 1 285 ? 17.172 21.422 8.055 1 98.56 285 GLY A O 1
ATOM 2328 N N . GLN A 1 286 ? 15.062 20.828 8.43 1 98.19 286 GLN A N 1
ATOM 2329 C CA . GLN A 1 286 ? 15.242 19.453 7.945 1 98.19 286 GLN A CA 1
ATOM 2330 C C . GLN A 1 286 ? 15.586 19.438 6.461 1 98.19 286 GLN A C 1
ATOM 2332 O O . GLN A 1 286 ? 16.25 18.516 5.98 1 98.19 286 GLN A O 1
ATOM 2337 N N . LEU A 1 287 ? 15.164 20.5 5.727 1 98.62 287 LEU A N 1
ATOM 2338 C CA . LEU A 1 287 ? 15.508 20.656 4.316 1 98.62 287 LEU A CA 1
ATOM 2339 C C . LEU A 1 287 ? 16.844 21.375 4.152 1 98.62 287 LEU A C 1
ATOM 2341 O O . LEU A 1 287 ? 17.203 21.766 3.043 1 98.62 287 LEU A O 1
ATOM 2345 N N . ARG A 1 288 ? 17.531 21.609 5.289 1 98.19 288 ARG A N 1
ATOM 2346 C CA . ARG A 1 288 ? 18.828 22.266 5.324 1 98.19 288 ARG A CA 1
ATOM 2347 C C . ARG A 1 288 ? 18.734 23.719 4.887 1 98.19 288 ARG A C 1
ATOM 2349 O O . ARG A 1 288 ? 19.609 24.234 4.191 1 98.19 288 ARG A O 1
ATOM 2356 N N . MET A 1 289 ? 17.641 24.375 5.219 1 98.44 289 MET A N 1
ATOM 2357 C CA . MET A 1 289 ? 17.406 25.781 4.926 1 98.44 289 MET A CA 1
ATOM 2358 C C . MET A 1 289 ? 17.359 26.609 6.211 1 98.44 289 MET A C 1
ATOM 2360 O O . MET A 1 289 ? 17.234 26.047 7.305 1 98.44 289 MET A O 1
ATOM 2364 N N . GLY A 1 290 ? 17.438 27.906 6.062 1 97.81 290 GLY A N 1
ATOM 2365 C CA . GLY A 1 290 ? 17.359 28.781 7.215 1 97.81 290 GLY A CA 1
ATOM 2366 C C . GLY A 1 290 ? 15.938 28.984 7.727 1 97.81 290 GLY A C 1
ATOM 2367 O O . GLY A 1 290 ? 14.984 28.906 6.957 1 97.81 290 GLY A O 1
ATOM 2368 N N . ALA A 1 291 ? 15.867 29.297 9 1 98.12 291 ALA A N 1
ATOM 2369 C CA . ALA A 1 291 ? 14.562 29.562 9.609 1 98.12 291 ALA A CA 1
ATOM 2370 C C . ALA A 1 291 ? 13.922 30.812 8.984 1 98.12 291 ALA A C 1
ATOM 2372 O O . ALA A 1 291 ? 14.617 31.688 8.477 1 98.12 291 ALA A O 1
ATOM 2373 N N . GLU A 1 292 ? 12.578 30.828 9.039 1 98.5 292 GLU A N 1
ATOM 2374 C CA . GLU A 1 292 ? 11.82 31.953 8.492 1 98.5 292 GLU A CA 1
ATOM 2375 C C . GLU A 1 292 ? 11.141 32.75 9.594 1 98.5 292 GLU A C 1
ATOM 2377 O O . GLU A 1 292 ? 11.102 34 9.555 1 98.5 292 GLU A O 1
ATOM 2382 N N . PHE A 1 293 ? 10.656 32.125 10.625 1 98.06 293 PHE A N 1
ATOM 2383 C CA . PHE A 1 293 ? 9.727 32.781 11.547 1 98.06 293 PHE A CA 1
ATOM 2384 C C . PHE A 1 293 ? 10.383 33 12.898 1 98.06 293 PHE A C 1
ATOM 2386 O O . PHE A 1 293 ? 10.1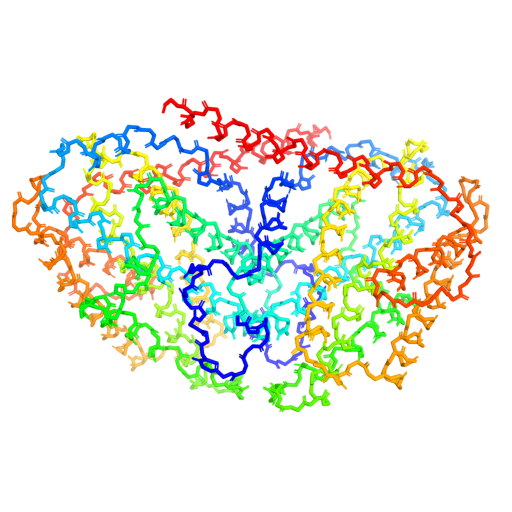88 34.062 13.516 1 98.06 293 PHE A O 1
ATOM 2393 N N . GLY A 1 294 ? 11.078 32.031 13.43 1 97.19 294 GLY A N 1
ATOM 2394 C CA . GLY A 1 294 ? 11.766 32.188 14.711 1 97.19 294 GLY A CA 1
ATOM 2395 C C . GLY A 1 294 ? 10.828 32.094 15.898 1 97.19 294 GLY A C 1
ATOM 2396 O O . GLY A 1 294 ? 11.133 32.625 16.984 1 97.19 294 GLY A O 1
ATOM 2397 N N . THR A 1 295 ? 9.695 31.484 15.688 1 96.56 295 THR A N 1
ATOM 2398 C CA . THR A 1 295 ? 8.695 31.359 16.734 1 96.56 295 THR A CA 1
ATOM 2399 C C . THR A 1 295 ? 8.984 30.156 17.625 1 96.56 295 THR A C 1
ATOM 2401 O O . THR A 1 295 ? 9.352 29.094 17.141 1 96.56 295 THR A O 1
ATOM 2404 N N . ASP A 1 296 ? 8.797 30.328 18.969 1 94.88 296 ASP A N 1
ATOM 2405 C CA . ASP A 1 296 ? 8.977 29.234 19.906 1 94.88 296 ASP A CA 1
ATOM 2406 C C . ASP A 1 296 ? 7.773 28.297 19.891 1 94.88 296 ASP A C 1
ATOM 2408 O O . ASP A 1 296 ? 6.676 28.688 19.484 1 94.88 296 ASP A O 1
ATOM 2412 N N . ASN A 1 297 ? 8 27.062 20.359 1 94.75 297 ASN A N 1
ATOM 2413 C CA . ASN A 1 297 ? 6.926 26.094 20.453 1 94.75 297 ASN A CA 1
ATOM 2414 C C . ASN A 1 297 ? 5.934 26.453 21.562 1 94.75 297 ASN A C 1
ATOM 2416 O O . ASN A 1 297 ? 6.262 26.375 22.75 1 94.75 297 ASN A O 1
ATOM 2420 N N . PRO A 1 298 ? 4.711 26.797 21.203 1 92.81 298 PRO A N 1
ATOM 2421 C CA . PRO A 1 298 ? 3.729 27.125 22.234 1 92.81 298 PRO A CA 1
ATOM 2422 C C . PRO A 1 298 ? 3.164 25.891 22.938 1 92.81 298 PRO A C 1
ATOM 2424 O O . PRO A 1 298 ? 2.498 26 23.969 1 92.81 298 PRO A O 1
ATOM 2427 N N . PHE A 1 299 ? 3.418 24.734 22.344 1 91.06 299 PHE A N 1
ATOM 2428 C CA . PHE A 1 299 ? 2.904 23.484 22.891 1 91.06 299 PHE A CA 1
ATOM 2429 C C . PHE A 1 299 ? 4.043 22.516 23.203 1 91.06 299 PHE A C 1
ATOM 2431 O O . PHE A 1 299 ? 4.156 21.453 22.562 1 91.06 299 PHE A O 1
ATOM 2438 N N . PRO A 1 300 ? 4.773 22.703 24.312 1 89.06 300 PRO A N 1
ATOM 2439 C CA . PRO A 1 300 ? 5.895 21.812 24.625 1 89.06 300 PRO A CA 1
ATOM 2440 C C . PRO A 1 300 ? 5.465 20.359 24.797 1 89.06 300 PRO A C 1
ATOM 2442 O O . PRO A 1 300 ? 6.242 19.438 24.516 1 89.06 300 PRO A O 1
ATOM 2445 N N . TRP A 1 301 ? 4.223 20.156 25.172 1 87.38 301 TRP A N 1
ATOM 2446 C CA . TRP A 1 301 ? 3.709 18.812 25.375 1 87.38 301 TRP A CA 1
ATOM 2447 C C . TRP A 1 301 ? 3.617 18.062 24.047 1 87.38 301 TRP A C 1
ATOM 2449 O O . TRP A 1 301 ? 3.629 16.828 24.031 1 87.38 301 TRP A O 1
ATOM 2459 N N . MET A 1 302 ? 3.467 18.719 22.953 1 86.88 302 MET A N 1
ATOM 2460 C CA . MET A 1 302 ? 3.457 18.078 21.641 1 86.88 302 MET A CA 1
ATOM 2461 C C . MET A 1 302 ? 4.801 17.422 21.344 1 86.88 302 MET A C 1
ATOM 2463 O O . MET A 1 302 ? 4.852 16.344 20.75 1 86.88 302 MET A O 1
ATOM 2467 N N . THR A 1 303 ? 5.867 18.125 21.641 1 81.06 303 THR A N 1
ATOM 2468 C CA . THR A 1 303 ? 7.203 17.578 21.438 1 81.06 303 THR A CA 1
ATOM 2469 C C . THR A 1 303 ? 7.395 16.297 22.234 1 81.06 303 THR A C 1
ATOM 2471 O O . THR A 1 303 ? 7.977 15.328 21.734 1 81.06 303 THR A O 1
ATOM 2474 N N . GLU A 1 304 ? 6.91 16.344 23.375 1 74.44 304 GLU A N 1
ATOM 2475 C CA . GLU A 1 304 ? 6.98 15.156 24.219 1 74.44 304 GLU A CA 1
ATOM 2476 C C . GLU A 1 304 ? 6.234 13.984 23.594 1 74.44 304 GLU A C 1
ATOM 2478 O O . GLU A 1 304 ? 6.703 12.844 23.625 1 74.44 304 GLU A O 1
ATOM 2483 N N . GLN A 1 305 ? 5.184 14.305 22.984 1 75.56 305 GLN A N 1
ATOM 2484 C CA . GLN A 1 305 ? 4.363 13.273 22.359 1 75.56 305 GLN A CA 1
ATOM 2485 C C . GLN A 1 305 ? 5.066 12.688 21.141 1 75.56 305 GLN A C 1
ATOM 2487 O O . GLN A 1 305 ? 5.047 11.469 20.922 1 75.56 305 GLN A O 1
ATOM 2492 N N . VAL A 1 306 ? 5.641 13.539 20.422 1 75.94 306 VAL A N 1
ATOM 2493 C CA . VAL A 1 306 ? 6.359 13.109 19.219 1 75.94 306 VAL A CA 1
ATOM 2494 C C . VAL A 1 306 ? 7.562 12.258 19.625 1 75.94 306 VAL A C 1
ATOM 2496 O O . VAL A 1 306 ? 7.832 11.227 19 1 75.94 306 VAL A O 1
ATOM 2499 N N . ASP A 1 307 ? 8.203 12.773 20.625 1 66.88 307 ASP A N 1
ATOM 2500 C CA . ASP A 1 307 ? 9.367 12.055 21.125 1 66.88 307 ASP A CA 1
ATOM 2501 C C . ASP A 1 307 ? 8.969 10.695 21.688 1 66.88 307 ASP A C 1
ATOM 2503 O O . ASP A 1 307 ? 9.68 9.703 21.5 1 66.88 307 ASP A O 1
ATOM 2507 N N . LEU A 1 308 ? 7.883 10.648 22.312 1 60.81 308 LEU A N 1
ATOM 2508 C CA . LEU A 1 308 ? 7.371 9.406 22.891 1 60.81 308 LEU A CA 1
ATOM 2509 C C . LEU A 1 308 ? 7.023 8.414 21.781 1 60.81 308 LEU A C 1
ATOM 2511 O O . LEU A 1 308 ? 7.277 7.215 21.922 1 60.81 308 LEU A O 1
ATOM 2515 N N . ASN A 1 309 ? 6.59 8.969 20.828 1 67.38 309 ASN A N 1
ATOM 2516 C CA . ASN A 1 309 ? 6.25 8.117 19.688 1 67.38 309 ASN A CA 1
ATOM 2517 C C . ASN A 1 309 ? 7.496 7.52 19.047 1 67.38 309 ASN A C 1
ATOM 2519 O O . ASN A 1 309 ? 7.496 6.348 18.672 1 67.38 309 ASN A O 1
ATOM 2523 N N . LYS A 1 310 ? 8.516 8.297 19.031 1 67.19 310 LYS A N 1
ATOM 2524 C CA . LYS A 1 310 ? 9.781 7.82 18.5 1 67.19 310 LYS A CA 1
ATOM 2525 C C . LYS A 1 310 ? 10.367 6.703 19.359 1 67.19 310 LYS A C 1
ATOM 2527 O O . LYS A 1 310 ? 10.875 5.707 18.828 1 67.19 310 LYS A O 1
ATOM 2532 N N . GLU A 1 311 ? 10.18 6.945 20.578 1 56.75 311 GLU A N 1
ATOM 2533 C CA . GLU A 1 311 ? 10.711 5.961 21.516 1 56.75 311 GLU A CA 1
ATOM 2534 C C . GLU A 1 311 ? 9.945 4.648 21.438 1 56.75 311 GLU A C 1
ATOM 2536 O O . GLU A 1 311 ? 10.539 3.57 21.484 1 56.75 311 GLU A O 1
ATOM 2541 N N . LYS A 1 312 ? 8.758 4.648 21.344 1 58.81 312 LYS A N 1
ATOM 2542 C CA . LYS A 1 312 ? 7.941 3.443 21.25 1 58.81 312 LYS A CA 1
ATOM 2543 C C . LYS A 1 312 ? 8.266 2.676 19.969 1 58.81 312 LYS A C 1
ATOM 2545 O O . LYS A 1 312 ? 8.375 1.448 19.984 1 58.81 312 LYS A O 1
ATOM 2550 N N . ASN A 1 313 ? 8.453 3.395 18.984 1 58.81 313 ASN A N 1
ATOM 2551 C CA . ASN A 1 313 ? 8.828 2.777 17.719 1 58.81 313 ASN A CA 1
ATOM 2552 C C . ASN A 1 313 ? 10.195 2.107 17.797 1 58.81 313 ASN A C 1
ATOM 2554 O O . ASN A 1 313 ? 10.383 1.009 17.266 1 58.81 313 ASN A O 1
ATOM 2558 N N . PHE A 1 314 ? 11.055 2.812 18.453 1 47.09 314 PHE A N 1
ATOM 2559 C CA . PHE A 1 314 ? 12.406 2.297 18.625 1 47.09 314 PHE A CA 1
ATOM 2560 C C . PHE A 1 314 ? 12.391 1.009 19.438 1 47.09 314 PHE A C 1
ATOM 2562 O O . PHE A 1 314 ? 13.039 0.028 19.078 1 47.09 314 PHE A O 1
ATOM 2569 N N . PHE A 1 315 ? 11.617 1.038 20.438 1 41.69 315 PHE A N 1
ATOM 2570 C CA . PHE A 1 315 ? 11.531 -0.124 21.312 1 41.69 315 PHE A CA 1
ATOM 2571 C C . PHE A 1 315 ? 10.859 -1.29 20.609 1 41.69 315 PHE A C 1
ATOM 2573 O O . PHE A 1 315 ? 11.305 -2.434 20.719 1 41.69 315 PHE A O 1
ATOM 2580 N N . GLU A 1 316 ? 9.875 -0.955 19.953 1 51.09 316 GLU A N 1
ATOM 2581 C CA . GLU A 1 316 ? 9.18 -2.008 19.219 1 51.09 316 GLU A CA 1
ATOM 2582 C C . GLU A 1 316 ? 10.047 -2.584 18.109 1 51.09 316 GLU A C 1
ATOM 2584 O O . GLU A 1 316 ? 10.055 -3.795 17.875 1 51.09 316 GLU A O 1
ATOM 2589 N N . THR A 1 317 ? 10.789 -1.748 17.516 1 50.06 317 THR A N 1
ATOM 2590 C CA . THR A 1 317 ? 11.734 -2.197 16.5 1 50.06 317 THR A CA 1
ATOM 2591 C C . THR A 1 317 ? 12.867 -3.006 17.141 1 50.06 317 THR A C 1
ATOM 2593 O O . THR A 1 317 ? 13.266 -4.047 16.609 1 50.06 317 THR A O 1
ATOM 2596 N N . GLN A 1 318 ? 13.375 -2.498 18.281 1 44.41 318 GLN A N 1
ATOM 2597 C CA . GLN A 1 318 ? 14.445 -3.203 18.984 1 44.41 318 GLN A CA 1
ATOM 2598 C C . GLN A 1 318 ? 13.969 -4.559 19.5 1 44.41 318 GLN A C 1
ATOM 2600 O O . GLN A 1 318 ? 14.688 -5.555 19.391 1 44.41 318 GLN A O 1
ATOM 2605 N N . VAL A 1 319 ? 12.852 -4.492 20.047 1 42.47 319 VAL A N 1
ATOM 2606 C CA . VAL A 1 319 ? 12.305 -5.734 20.578 1 42.47 319 VAL A CA 1
ATOM 2607 C C . VAL A 1 319 ? 12.109 -6.742 19.438 1 42.47 319 VAL A C 1
ATOM 2609 O O . VAL A 1 319 ? 12.43 -7.926 19.594 1 42.47 319 VAL A O 1
ATOM 2612 N N . THR A 1 320 ? 11.734 -6.215 18.375 1 47.38 320 THR A N 1
ATOM 2613 C CA . THR A 1 320 ? 11.609 -7.086 17.219 1 47.38 320 THR A CA 1
ATOM 2614 C C . THR A 1 320 ? 12.984 -7.551 16.75 1 47.38 320 THR A C 1
ATOM 2616 O O . THR A 1 320 ? 13.148 -8.711 16.359 1 47.38 320 THR A O 1
ATOM 2619 N N . GLU A 1 321 ? 13.93 -6.609 16.859 1 46.84 321 GLU A N 1
ATOM 2620 C CA . GLU A 1 321 ? 15.297 -6.953 16.5 1 46.84 321 GLU A CA 1
ATOM 2621 C C . GLU A 1 321 ? 15.922 -7.887 17.531 1 46.84 321 GLU A C 1
ATOM 2623 O O . GLU A 1 321 ? 16.641 -8.82 17.172 1 46.84 321 GLU A O 1
ATOM 2628 N N . TYR A 1 322 ? 15.883 -7.477 18.734 1 39.62 322 TYR A N 1
ATOM 2629 C CA . TYR A 1 322 ? 16.391 -8.32 19.812 1 39.62 322 TYR A CA 1
ATOM 2630 C C . TYR A 1 322 ? 15.719 -9.688 19.797 1 39.62 322 TYR A C 1
ATOM 2632 O O . TYR A 1 322 ? 16.375 -10.711 20.047 1 39.62 322 TYR A O 1
ATOM 2640 N N . GLN A 1 323 ? 14.539 -9.648 19.625 1 39.81 323 GLN A N 1
ATOM 2641 C CA . GLN A 1 323 ? 13.875 -10.938 19.516 1 39.81 323 GLN A CA 1
ATOM 2642 C C . GLN A 1 323 ? 14.375 -11.703 18.281 1 39.81 323 GLN A C 1
ATOM 2644 O O . GLN A 1 323 ? 14.492 -12.938 18.328 1 39.81 323 GLN A O 1
ATOM 2649 N N . SER A 1 324 ? 14.742 -11.016 17.328 1 38.47 324 SER A N 1
ATOM 2650 C CA . SER A 1 324 ? 15.305 -11.625 16.141 1 38.47 324 SER A CA 1
ATOM 2651 C C . SER A 1 324 ? 16.781 -11.945 16.328 1 38.47 324 SER A C 1
ATOM 2653 O O . SER A 1 324 ? 17.281 -12.969 15.828 1 38.47 324 SER A O 1
ATOM 2655 N N . GLY A 1 325 ? 17.578 -11 16.906 1 39 325 GLY A N 1
ATOM 2656 C CA . GLY A 1 325 ? 19 -11.203 17.172 1 39 325 GLY A CA 1
ATOM 2657 C C . GLY A 1 325 ? 19.25 -12.25 18.25 1 39 325 GLY A C 1
ATOM 2658 O O . GLY A 1 325 ? 20.344 -12.82 18.312 1 39 325 GLY A O 1
ATOM 2659 N N . GLY A 1 326 ? 18.578 -12.258 19.359 1 35.84 326 GLY A N 1
ATOM 2660 C CA . GLY A 1 326 ? 18.859 -13.211 20.406 1 35.84 326 GLY A CA 1
ATOM 2661 C C . GLY A 1 326 ? 18.891 -14.648 19.938 1 35.84 326 GLY A C 1
ATOM 2662 O O . GLY A 1 326 ? 19.234 -15.555 20.688 1 35.84 326 GLY A O 1
ATOM 2663 N N . GLN A 1 327 ? 18.141 -14.891 18.891 1 32.5 327 GLN A N 1
ATOM 2664 C CA . GLN A 1 327 ? 18.172 -16.297 18.531 1 32.5 327 GLN A CA 1
ATOM 2665 C C . GLN A 1 327 ? 19.391 -16.625 17.656 1 32.5 327 GLN A C 1
ATOM 2667 O O . GLN A 1 327 ? 19.641 -17.781 17.344 1 32.5 327 GLN A O 1
ATOM 2672 N N . LEU A 1 328 ? 20.156 -15.547 17.141 1 31.05 328 LEU A N 1
ATOM 2673 C CA . LEU A 1 328 ? 21.25 -15.969 16.25 1 31.05 328 LEU A CA 1
ATOM 2674 C C . LEU A 1 328 ? 22.531 -16.156 17.047 1 31.05 328 LEU A C 1
ATOM 2676 O O . LEU A 1 328 ? 23.562 -16.516 16.469 1 31.05 328 LEU A O 1
ATOM 2680 N N . ASN A 1 329 ? 22.672 -15.562 18.219 1 28.41 329 ASN A N 1
ATOM 2681 C CA . ASN A 1 329 ? 24.047 -15.711 18.656 1 28.41 329 ASN A CA 1
ATOM 2682 C C . ASN A 1 329 ? 24.391 -17.156 18.984 1 28.41 329 ASN A C 1
ATOM 2684 O O . ASN A 1 329 ? 24.391 -17.547 20.156 1 28.41 329 ASN A O 1
ATOM 2688 N N . TRP A 1 330 ? 23.781 -18.156 18.547 1 23.92 330 TRP A N 1
ATOM 2689 C CA . TRP A 1 330 ? 24.547 -19.328 18.953 1 23.92 330 TRP A CA 1
ATOM 2690 C C . TRP A 1 330 ? 25.781 -19.516 18.062 1 23.92 330 TRP A C 1
ATOM 2692 O O . TRP A 1 330 ? 25.734 -19.234 16.875 1 23.92 330 TRP A O 1
ATOM 2702 N N . MET B 1 1 ? -22.156 3.672 -9.125 1 57.66 1 MET B N 1
ATOM 2703 C CA . MET B 1 1 ? -21.172 4.223 -10.07 1 57.66 1 MET B CA 1
ATOM 2704 C C . MET B 1 1 ? -20.203 3.148 -10.531 1 57.66 1 MET B C 1
ATOM 2706 O O . MET B 1 1 ? -19.938 2.191 -9.797 1 57.66 1 MET B O 1
ATOM 2710 N N . PRO B 1 2 ? -19.766 3.324 -11.773 1 71.88 2 PRO B N 1
ATOM 2711 C CA . PRO B 1 2 ? -18.969 2.227 -12.305 1 71.88 2 PRO B CA 1
ATOM 2712 C C . PRO B 1 2 ? -17.594 2.113 -11.625 1 71.88 2 PRO B C 1
ATOM 2714 O O . PRO B 1 2 ? -17.062 3.115 -11.141 1 71.88 2 PRO B O 1
ATOM 2717 N N . ILE B 1 3 ? -17.141 0.946 -11.5 1 79.94 3 ILE B N 1
ATOM 2718 C CA . ILE B 1 3 ? -15.898 0.599 -10.836 1 79.94 3 ILE B CA 1
ATOM 2719 C C . ILE B 1 3 ? -14.719 1.225 -11.586 1 79.94 3 ILE B C 1
ATOM 2721 O O . ILE B 1 3 ? -13.688 1.539 -10.984 1 79.94 3 ILE B O 1
ATOM 2725 N N . VAL B 1 4 ? -14.906 1.353 -12.883 1 80 4 VAL B N 1
ATOM 2726 C CA . VAL B 1 4 ? -13.977 2.078 -13.75 1 80 4 VAL B CA 1
ATOM 2727 C C . VAL B 1 4 ? -14.664 3.328 -14.297 1 80 4 VAL B C 1
ATOM 2729 O O . VAL B 1 4 ? -15.641 3.232 -15.047 1 80 4 VAL B O 1
ATOM 2732 N N . ASN B 1 5 ? -14.289 4.422 -13.734 1 68.62 5 ASN B N 1
ATOM 2733 C CA . ASN B 1 5 ? -14.961 5.652 -14.133 1 68.62 5 ASN B CA 1
ATOM 2734 C C . ASN B 1 5 ? -13.992 6.633 -14.789 1 68.62 5 ASN B C 1
ATOM 2736 O O . ASN B 1 5 ? -13.062 7.117 -14.141 1 68.62 5 ASN B O 1
ATOM 2740 N N . ASN B 1 6 ? -14.164 6.672 -16.031 1 59.16 6 ASN B N 1
ATOM 2741 C CA . ASN B 1 6 ? -13.312 7.594 -16.781 1 59.16 6 ASN B CA 1
ATOM 2742 C C . ASN B 1 6 ? -13.82 9.031 -16.672 1 59.16 6 ASN B C 1
ATOM 2744 O O . ASN B 1 6 ? -13.164 9.961 -17.156 1 59.16 6 ASN B O 1
ATOM 2748 N N . ASP B 1 7 ? -15.148 9.133 -16.25 1 53.41 7 ASP B N 1
ATOM 2749 C CA . ASP B 1 7 ? -15.766 10.453 -16.234 1 53.41 7 ASP B CA 1
ATOM 2750 C C . ASP B 1 7 ? -15.773 11.039 -14.82 1 53.41 7 ASP B C 1
ATOM 2752 O O . ASP B 1 7 ? -16.297 10.43 -13.891 1 53.41 7 ASP B O 1
ATOM 2756 N N . THR B 1 8 ? -14.945 12.016 -14.539 1 52.09 8 THR B N 1
ATOM 2757 C CA . THR B 1 8 ? -14.836 12.938 -13.406 1 52.09 8 THR B CA 1
ATOM 2758 C C . THR B 1 8 ? -15.977 12.711 -12.422 1 52.09 8 THR B C 1
ATOM 2760 O O . THR B 1 8 ? -16.266 13.586 -11.594 1 52.09 8 THR B O 1
ATOM 2763 N N . GLN B 1 9 ? -16.781 11.688 -12.648 1 47.62 9 GLN B N 1
ATOM 2764 C CA . GLN B 1 9 ? -17.984 11.664 -11.82 1 47.62 9 GLN B CA 1
ATOM 2765 C C . GLN B 1 9 ? -17.656 11.258 -10.383 1 47.62 9 GLN B C 1
ATOM 2767 O O . GLN B 1 9 ? -18.344 11.68 -9.445 1 47.62 9 GLN B O 1
ATOM 2772 N N . HIS B 1 10 ? -16.703 10.281 -10.242 1 57.09 10 HIS B N 1
ATOM 2773 C CA . HIS B 1 10 ? -16.422 9.938 -8.852 1 57.09 10 HIS B CA 1
ATOM 2774 C C . HIS B 1 10 ? -15.266 10.758 -8.297 1 57.09 10 HIS B C 1
ATOM 2776 O O . HIS B 1 10 ? -14.234 10.898 -8.953 1 57.09 10 HIS B O 1
ATOM 2782 N N . ASP B 1 11 ? -15.742 11.383 -7.25 1 67.25 11 ASP B N 1
ATOM 2783 C CA . ASP B 1 11 ? -14.68 12.062 -6.52 1 67.25 11 ASP B CA 1
ATOM 2784 C C . ASP B 1 11 ? -13.797 11.062 -5.777 1 67.25 11 ASP B C 1
ATOM 2786 O O . ASP B 1 11 ? -14.203 10.5 -4.762 1 67.25 11 ASP B O 1
ATOM 2790 N N . PRO B 1 12 ? -12.672 10.695 -6.406 1 65.19 12 PRO B N 1
ATOM 2791 C CA . PRO B 1 12 ? -11.812 9.688 -5.793 1 65.19 12 PRO B CA 1
ATOM 2792 C C . PRO B 1 12 ? -11.375 10.055 -4.379 1 65.19 12 PRO B C 1
ATOM 2794 O O . PRO B 1 12 ? -10.82 9.219 -3.658 1 65.19 12 PRO B O 1
ATOM 2797 N N . ASN B 1 13 ? -11.805 11.227 -3.973 1 67.31 13 ASN B N 1
ATOM 2798 C CA . ASN B 1 13 ? -11.383 11.688 -2.656 1 67.31 13 ASN B CA 1
ATOM 2799 C C . ASN B 1 13 ? -12.453 11.445 -1.603 1 67.31 13 ASN B C 1
ATOM 2801 O O . ASN B 1 13 ? -12.219 11.648 -0.41 1 67.31 13 ASN B O 1
ATOM 2805 N N . LYS B 1 14 ? -13.641 10.906 -2.102 1 77.12 14 LYS B N 1
ATOM 2806 C CA . LYS B 1 14 ? -14.75 10.625 -1.192 1 77.12 14 LYS B CA 1
ATOM 2807 C C . LYS B 1 14 ? -15.039 9.133 -1.117 1 77.12 14 LYS B C 1
ATOM 2809 O O . LYS B 1 14 ? -15.688 8.57 -2.008 1 77.12 14 LYS B O 1
ATOM 2814 N N . ILE B 1 15 ? -14.664 8.508 -0.063 1 79.31 15 ILE B N 1
ATOM 2815 C CA . ILE B 1 15 ? -14.781 7.055 0.028 1 79.31 15 ILE B CA 1
ATOM 2816 C C . ILE B 1 15 ? -16.203 6.676 0.44 1 79.31 15 ILE B C 1
ATOM 2818 O O . ILE B 1 15 ? -16.672 5.566 0.157 1 79.31 15 ILE B O 1
ATOM 2822 N N . LEU B 1 16 ? -16.906 7.57 1.086 1 80.94 16 LEU B N 1
ATOM 2823 C CA . LEU B 1 16 ? -18.281 7.281 1.48 1 80.94 16 LEU B CA 1
ATOM 2824 C C . LEU B 1 16 ? -19.281 8 0.574 1 80.94 16 LEU B C 1
ATOM 2826 O O . LEU B 1 16 ? -19.031 9.141 0.157 1 80.94 16 LEU B O 1
ATOM 2830 N N . PRO B 1 17 ? -20.312 7.387 0.201 1 82.06 17 PRO B N 1
ATOM 2831 C CA . PRO B 1 17 ? -20.766 6.047 0.58 1 82.06 17 PRO B CA 1
ATOM 2832 C C . PRO B 1 17 ? -20.031 4.941 -0.186 1 82.06 17 PRO B C 1
ATOM 2834 O O . PRO B 1 17 ? -19.484 5.191 -1.264 1 82.06 17 PRO B O 1
ATOM 2837 N N . ILE B 1 18 ? -20.109 3.779 0.422 1 86.06 18 ILE B N 1
ATOM 2838 C CA . ILE B 1 18 ? -19.516 2.611 -0.212 1 86.06 18 ILE B CA 1
ATOM 2839 C C . ILE B 1 18 ? -20.453 2.064 -1.282 1 86.06 18 ILE B C 1
ATOM 2841 O O . ILE B 1 18 ? -21.625 1.78 -1.005 1 86.06 18 ILE B O 1
ATOM 2845 N N . ASP B 1 19 ? -19.984 1.907 -2.471 1 87.94 19 ASP B N 1
ATOM 2846 C CA . ASP B 1 19 ? -20.781 1.388 -3.578 1 87.94 19 ASP B CA 1
ATOM 2847 C C . ASP B 1 19 ? -20.547 -0.111 -3.764 1 87.94 19 ASP B C 1
ATOM 2849 O O . ASP B 1 19 ? -21.453 -0.833 -4.195 1 87.94 19 ASP B O 1
ATOM 2853 N N . TYR B 1 20 ? -19.359 -0.573 -3.438 1 93.88 20 TYR B N 1
ATOM 2854 C CA . TYR B 1 20 ? -18.984 -1.969 -3.613 1 93.88 20 TYR B CA 1
ATOM 2855 C C . TYR B 1 20 ? -18.594 -2.6 -2.281 1 93.88 20 TYR B C 1
ATOM 2857 O O . TYR B 1 20 ? -17.406 -2.732 -1.968 1 93.88 20 TYR B O 1
ATOM 2865 N N . ASP B 1 21 ? -19.578 -3.145 -1.639 1 93.81 21 ASP B N 1
ATOM 2866 C CA . ASP B 1 21 ? -19.406 -3.678 -0.289 1 93.81 21 ASP B CA 1
ATOM 2867 C C . ASP B 1 21 ? -18.406 -4.832 -0.271 1 93.81 21 ASP B C 1
ATOM 2869 O O . ASP B 1 21 ? -17.688 -5.016 0.708 1 93.81 21 ASP B O 1
ATOM 2873 N N . TRP B 1 22 ? -18.453 -5.578 -1.355 1 95.12 22 TRP B N 1
ATOM 2874 C CA . TRP B 1 22 ? -17.531 -6.715 -1.408 1 95.12 22 TRP B CA 1
ATOM 2875 C C . TRP B 1 22 ? -16.078 -6.25 -1.33 1 95.12 22 TRP B C 1
ATOM 2877 O O . TRP B 1 22 ? -15.234 -6.938 -0.752 1 95.12 22 TRP B O 1
ATOM 2887 N N . ALA B 1 23 ? -15.75 -5.105 -1.921 1 96.25 23 ALA B N 1
ATOM 2888 C CA . ALA B 1 23 ? -14.383 -4.586 -1.872 1 96.25 23 ALA B CA 1
ATOM 2889 C C . ALA B 1 23 ? -13.992 -4.203 -0.448 1 96.25 23 ALA B C 1
ATOM 2891 O O . ALA B 1 23 ? -12.867 -4.449 -0.021 1 96.25 23 ALA B O 1
ATOM 2892 N N . ARG B 1 24 ? -14.93 -3.607 0.285 1 94.69 24 ARG B N 1
ATOM 2893 C CA . ARG B 1 24 ? -14.711 -3.258 1.685 1 94.69 24 ARG B CA 1
ATOM 2894 C C . ARG B 1 24 ? -14.453 -4.504 2.527 1 94.69 24 ARG B C 1
ATOM 2896 O O . ARG B 1 24 ? -13.602 -4.492 3.418 1 94.69 24 ARG B O 1
ATOM 2903 N N . GLU B 1 25 ? -15.188 -5.531 2.242 1 96.25 25 GLU B N 1
ATOM 2904 C CA . GLU B 1 25 ? -15.016 -6.785 2.975 1 96.25 25 GLU B CA 1
ATOM 2905 C C . GLU B 1 25 ? -13.625 -7.375 2.74 1 96.25 25 GLU B C 1
ATOM 2907 O O . GLU B 1 25 ? -13 -7.898 3.666 1 96.25 25 GLU B O 1
ATOM 2912 N N . TYR B 1 26 ? -13.133 -7.32 1.482 1 97.19 26 TYR B N 1
ATOM 2913 C CA . TYR B 1 26 ? -11.773 -7.781 1.199 1 97.19 26 TYR B CA 1
ATOM 2914 C C . TYR B 1 26 ? -10.75 -6.969 1.979 1 97.19 26 TYR B C 1
ATOM 2916 O O . TYR B 1 26 ? -9.766 -7.52 2.486 1 97.19 26 TYR B O 1
ATOM 2924 N N . TYR B 1 27 ? -10.992 -5.617 2.041 1 97.12 27 TYR B N 1
ATOM 2925 C CA . TYR B 1 27 ? -10.086 -4.762 2.809 1 97.12 27 TYR B CA 1
ATOM 2926 C C . TYR B 1 27 ? -10.031 -5.203 4.266 1 97.12 27 TYR B C 1
ATOM 2928 O O . TYR B 1 27 ? -8.945 -5.387 4.82 1 97.12 27 TYR B O 1
ATOM 2936 N N . LYS B 1 28 ? -11.172 -5.414 4.855 1 95.56 28 LYS B N 1
ATOM 2937 C CA . LYS B 1 28 ? -11.242 -5.812 6.258 1 95.56 28 LYS B CA 1
ATOM 2938 C C . LYS B 1 28 ? -10.57 -7.164 6.48 1 95.56 28 LYS B C 1
ATOM 2940 O O . LYS B 1 28 ? -9.859 -7.355 7.473 1 95.56 28 LYS B O 1
ATOM 2945 N N . GLN B 1 29 ? -10.758 -8.094 5.598 1 95.31 29 GLN B N 1
ATOM 2946 C CA . GLN B 1 29 ? -10.125 -9.406 5.695 1 95.31 29 GLN B CA 1
ATOM 2947 C C . GLN B 1 29 ? -8.609 -9.289 5.566 1 95.31 29 GLN B C 1
ATOM 2949 O O . GLN B 1 29 ? -7.867 -9.961 6.289 1 95.31 29 GLN B O 1
ATOM 2954 N N . GLY B 1 30 ? -8.172 -8.445 4.59 1 96.12 30 GLY B N 1
ATOM 2955 C CA . GLY B 1 30 ? -6.746 -8.203 4.461 1 96.12 30 GLY B CA 1
ATOM 2956 C C . GLY B 1 30 ? -6.117 -7.645 5.723 1 96.12 30 GLY B C 1
ATOM 2957 O O . GLY B 1 30 ? -5.035 -8.07 6.129 1 96.12 30 GLY B O 1
ATOM 2958 N N . VAL B 1 31 ? -6.797 -6.66 6.328 1 95.31 31 VAL B N 1
ATOM 2959 C CA . VAL B 1 31 ? -6.316 -6.039 7.559 1 95.31 31 VAL B CA 1
ATOM 2960 C C . VAL B 1 31 ? -6.219 -7.086 8.664 1 95.31 31 VAL B C 1
ATOM 2962 O O . VAL B 1 31 ? -5.25 -7.105 9.43 1 95.31 31 VAL B O 1
ATOM 2965 N N . ALA B 1 32 ? -7.129 -8.016 8.734 1 91.69 32 ALA B N 1
ATOM 2966 C CA . ALA B 1 32 ? -7.176 -9.047 9.758 1 91.69 32 ALA B CA 1
ATOM 2967 C C . ALA B 1 32 ? -6.074 -10.086 9.547 1 91.69 32 ALA B C 1
ATOM 2969 O O . ALA B 1 32 ? -5.605 -10.711 10.5 1 91.69 32 ALA B O 1
ATOM 2970 N N . ASN B 1 33 ? -5.629 -10.25 8.312 1 91.69 33 ASN B N 1
ATOM 2971 C CA . ASN B 1 33 ? -4.617 -11.242 7.949 1 91.69 33 ASN B CA 1
ATOM 2972 C C . ASN B 1 33 ? -3.205 -10.688 8.117 1 91.69 33 ASN B C 1
ATOM 2974 O O . ASN B 1 33 ? -2.275 -11.133 7.441 1 91.69 33 ASN B O 1
ATOM 2978 N N . ASN B 1 34 ? -2.973 -9.945 9.055 1 93.56 34 ASN B N 1
ATOM 2979 C CA . ASN B 1 34 ? -1.678 -9.289 9.219 1 93.56 34 ASN B CA 1
ATOM 2980 C C . ASN B 1 34 ? -0.618 -10.266 9.719 1 93.56 34 ASN B C 1
ATOM 2982 O O . ASN B 1 34 ? -0.866 -11.031 10.648 1 93.56 34 ASN B O 1
ATOM 2986 N N . TRP B 1 35 ? 0.511 -10.32 9.062 1 94.94 35 TRP B N 1
ATOM 2987 C CA . TRP B 1 35 ? 1.676 -11.102 9.477 1 94.94 35 TRP B CA 1
ATOM 2988 C C . TRP B 1 35 ? 2.961 -10.484 8.93 1 94.94 35 TRP B C 1
ATOM 2990 O O . TRP B 1 35 ? 2.92 -9.641 8.031 1 94.94 35 TRP B O 1
ATOM 3000 N N . VAL B 1 36 ? 4.117 -10.781 9.586 1 95.56 36 VAL B N 1
ATOM 3001 C CA . VAL B 1 36 ? 5.438 -10.383 9.102 1 95.56 36 VAL B CA 1
ATOM 3002 C C . VAL B 1 36 ? 6.383 -11.586 9.141 1 95.56 36 VAL B C 1
ATOM 3004 O O . VAL B 1 36 ? 6.227 -12.477 9.977 1 95.56 36 VAL B O 1
ATOM 3007 N N . PRO B 1 37 ? 7.348 -11.703 8.227 1 96.75 37 PRO B N 1
ATOM 3008 C CA . PRO B 1 37 ? 8.172 -12.906 8.109 1 96.75 37 PRO B CA 1
ATOM 3009 C C . PRO B 1 37 ? 8.961 -13.211 9.375 1 96.75 37 PRO B C 1
ATOM 3011 O O . PRO B 1 37 ? 9.164 -14.383 9.719 1 96.75 37 PRO B O 1
ATOM 3014 N N . GLU B 1 38 ? 9.273 -12.258 10.148 1 94.38 38 GLU B N 1
ATOM 3015 C CA . GLU B 1 38 ? 10.141 -12.43 11.305 1 94.38 38 GLU B CA 1
ATOM 3016 C C . GLU B 1 38 ? 9.438 -13.188 12.422 1 94.38 38 GLU B C 1
ATOM 3018 O O . GLU B 1 38 ? 10.078 -13.656 13.367 1 94.38 38 GLU B O 1
ATOM 3023 N N . GLU B 1 39 ? 8.18 -13.305 12.258 1 93.19 39 GLU B N 1
ATOM 3024 C CA . GLU B 1 39 ? 7.414 -14.07 13.234 1 93.19 39 GLU B CA 1
ATOM 3025 C C . GLU B 1 39 ? 7.676 -15.57 13.094 1 93.19 39 GLU B C 1
ATOM 3027 O O . GLU B 1 39 ? 7.352 -16.344 13.992 1 93.19 39 GLU B O 1
ATOM 3032 N N . VAL B 1 40 ? 8.266 -16.016 11.984 1 96.69 40 VAL B N 1
ATOM 3033 C CA . VAL B 1 40 ? 8.484 -17.422 11.703 1 96.69 40 VAL B CA 1
ATOM 3034 C C . VAL B 1 40 ? 9.93 -17.797 12.016 1 96.69 40 VAL B C 1
ATOM 3036 O O . VAL B 1 40 ? 10.859 -17.297 11.383 1 96.69 40 VAL B O 1
ATOM 3039 N N . PRO B 1 41 ? 10.125 -18.672 12.992 1 96.94 41 PRO B N 1
ATOM 3040 C CA . PRO B 1 41 ? 11.5 -19.109 13.25 1 96.94 41 PRO B CA 1
ATOM 3041 C C . PRO B 1 41 ? 12.102 -19.891 12.086 1 96.94 41 PRO B C 1
ATOM 3043 O O . PRO B 1 41 ? 11.414 -20.719 11.469 1 96.94 41 PRO B O 1
ATOM 3046 N N . MET B 1 42 ? 13.367 -19.688 11.797 1 97.62 42 MET B N 1
ATOM 3047 C CA . MET B 1 42 ? 14.008 -20.297 10.641 1 97.62 42 MET B CA 1
ATOM 3048 C C . MET B 1 42 ? 15.164 -21.203 11.07 1 97.62 42 MET B C 1
ATOM 3050 O O . MET B 1 42 ? 15.859 -21.766 10.227 1 97.62 42 MET B O 1
ATOM 3054 N N . GLY B 1 43 ? 15.383 -21.297 12.352 1 96.75 43 GLY B N 1
ATOM 3055 C CA . GLY B 1 43 ? 16.531 -22.031 12.852 1 96.75 43 GLY B CA 1
ATOM 3056 C C . GLY B 1 43 ? 16.625 -23.438 12.289 1 96.75 43 GLY B C 1
ATOM 3057 O O . GLY B 1 43 ? 17.672 -23.844 11.797 1 96.75 43 GLY B O 1
ATOM 3058 N N . ASP B 1 44 ? 15.578 -24.234 12.367 1 96.69 44 ASP B N 1
ATOM 3059 C CA . ASP B 1 44 ? 15.562 -25.609 11.875 1 96.69 44 ASP B CA 1
ATOM 3060 C C . ASP B 1 44 ? 15.797 -25.656 10.359 1 96.69 44 ASP B C 1
ATOM 3062 O O . ASP B 1 44 ? 16.484 -26.547 9.859 1 96.69 44 ASP B O 1
ATOM 3066 N N . ASP B 1 45 ? 15.203 -24.75 9.656 1 97.81 45 ASP B N 1
ATOM 3067 C CA . ASP B 1 45 ? 15.414 -24.688 8.211 1 97.81 45 ASP B CA 1
ATOM 3068 C C . ASP B 1 45 ? 16.891 -24.453 7.875 1 97.81 45 ASP B C 1
ATOM 3070 O O . ASP B 1 45 ? 17.422 -25.094 6.969 1 97.81 45 ASP B O 1
ATOM 3074 N N . VAL B 1 46 ? 17.469 -23.531 8.602 1 97.56 46 VAL B N 1
ATOM 3075 C CA . VAL B 1 46 ? 18.891 -23.219 8.391 1 97.56 46 VAL B CA 1
ATOM 3076 C C . VAL B 1 46 ? 19.734 -24.453 8.633 1 97.56 46 VAL B C 1
ATOM 3078 O O . VAL B 1 46 ? 20.641 -24.75 7.859 1 97.56 46 VAL B O 1
ATOM 3081 N N . GLN B 1 47 ? 19.406 -25.125 9.648 1 96.81 47 GLN B N 1
ATOM 3082 C CA . GLN B 1 47 ? 20.125 -26.344 9.969 1 96.81 47 GLN B CA 1
ATOM 3083 C C . GLN B 1 47 ? 19.953 -27.391 8.867 1 96.81 47 GLN B C 1
ATOM 3085 O O . GLN B 1 47 ? 20.922 -28 8.414 1 96.81 47 GLN B O 1
ATOM 3090 N N . GLN B 1 48 ? 18.734 -27.625 8.391 1 96.25 48 GLN B N 1
ATOM 3091 C CA . GLN B 1 48 ? 18.453 -28.594 7.34 1 96.25 48 GLN B CA 1
ATOM 3092 C C . GLN B 1 48 ? 19.188 -28.234 6.051 1 96.25 48 GLN B C 1
ATOM 3094 O O . GLN B 1 48 ? 19.703 -29.109 5.359 1 96.25 48 GLN B O 1
ATOM 3099 N N . TRP B 1 49 ? 19.203 -26.969 5.797 1 95.75 49 TRP B N 1
ATOM 3100 C CA . TRP B 1 49 ? 19.797 -26.484 4.559 1 95.75 49 TRP B CA 1
ATOM 3101 C C . TRP B 1 49 ? 21.312 -26.688 4.562 1 95.75 49 TRP B C 1
ATOM 3103 O O . TRP B 1 49 ? 21.906 -27 3.531 1 95.75 49 TRP B O 1
ATOM 3113 N N . LYS B 1 50 ? 21.906 -26.609 5.715 1 94 50 LYS B N 1
ATOM 3114 C CA . LYS B 1 50 ? 23.359 -26.641 5.828 1 94 50 LYS B CA 1
ATOM 3115 C C . LYS B 1 50 ? 23.859 -28.078 5.992 1 94 50 LYS B C 1
ATOM 3117 O O . LYS B 1 50 ? 25 -28.391 5.625 1 94 50 LYS B O 1
ATOM 3122 N N . THR B 1 51 ? 23.078 -28.953 6.625 1 91 51 THR B N 1
ATOM 3123 C CA . THR B 1 51 ? 23.594 -30.25 7.051 1 91 51 THR B CA 1
ATOM 3124 C C . THR B 1 51 ? 23.281 -31.328 6.016 1 91 51 THR B C 1
ATOM 3126 O O . THR B 1 51 ? 23.5 -32.531 6.262 1 91 51 THR B O 1
ATOM 3129 N N . GLY B 1 52 ? 22.781 -31.047 4.914 1 83.69 52 GLY B N 1
ATOM 3130 C CA . GLY B 1 52 ? 22.547 -32.031 3.861 1 83.69 52 GLY B CA 1
ATO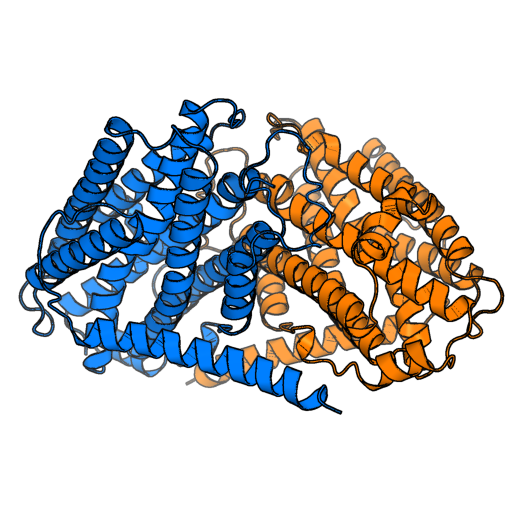M 3131 C C . GLY B 1 52 ? 21.344 -32.906 4.113 1 83.69 52 GLY B C 1
ATOM 3132 O O . GLY B 1 52 ? 21.25 -34 3.572 1 83.69 52 GLY B O 1
ATOM 3133 N N . GLU B 1 53 ? 20.5 -32.469 4.918 1 90.31 53 GLU B N 1
ATOM 3134 C CA . GLU B 1 53 ? 19.266 -33.219 5.18 1 90.31 53 GLU B CA 1
ATOM 3135 C C . GLU B 1 53 ? 18.328 -33.156 3.977 1 90.31 53 GLU B C 1
ATOM 3137 O O . GLU B 1 53 ? 17.406 -33.969 3.871 1 90.31 53 GLU B O 1
ATOM 3142 N N . LEU B 1 54 ? 18.594 -32.281 3.135 1 92.75 54 LEU B N 1
ATOM 3143 C CA . LEU B 1 54 ? 17.797 -32.156 1.918 1 92.75 54 LEU B CA 1
ATOM 3144 C C . LEU B 1 54 ? 18.516 -32.812 0.734 1 92.75 54 LEU B C 1
ATOM 3146 O O . LEU B 1 54 ? 19.734 -32.688 0.593 1 92.75 54 LEU B O 1
ATOM 3150 N N . THR B 1 55 ? 17.734 -33.531 -0.015 1 89.38 55 THR B N 1
ATOM 3151 C CA . THR B 1 55 ? 18.297 -34.062 -1.265 1 89.38 55 THR B CA 1
ATOM 3152 C C . THR B 1 55 ? 18.531 -32.906 -2.254 1 89.38 55 THR B C 1
ATOM 3154 O O . THR B 1 55 ? 18.031 -31.812 -2.068 1 89.38 55 THR B O 1
ATOM 3157 N N . GLU B 1 56 ? 19.297 -33.25 -3.291 1 88 56 GLU B N 1
ATOM 3158 C CA . GLU B 1 56 ? 19.547 -32.25 -4.332 1 88 56 GLU B CA 1
ATOM 3159 C C . GLU B 1 56 ? 18.25 -31.781 -4.988 1 88 56 GLU B C 1
ATOM 3161 O O . GLU B 1 56 ? 18.094 -30.609 -5.332 1 88 56 GLU B O 1
ATOM 3166 N N . SER B 1 57 ? 17.375 -32.75 -5.094 1 87.56 57 SER B N 1
ATOM 3167 C CA . SER B 1 57 ? 16.094 -32.438 -5.719 1 87.56 57 SER B CA 1
ATOM 3168 C C . SER B 1 57 ? 15.25 -31.516 -4.836 1 87.56 57 SER B C 1
ATOM 3170 O O . SER B 1 57 ? 14.602 -30.594 -5.332 1 87.56 57 SER B O 1
ATOM 3172 N N . GLU B 1 58 ? 15.281 -31.766 -3.566 1 90.62 58 GLU B N 1
ATOM 3173 C CA . GLU B 1 58 ? 14.539 -30.938 -2.627 1 90.62 58 GLU B CA 1
ATOM 3174 C C . GLU B 1 58 ? 15.141 -29.531 -2.555 1 90.62 58 GLU B C 1
ATOM 3176 O O . GLU B 1 58 ? 14.406 -28.547 -2.479 1 90.62 58 GLU B O 1
ATOM 3181 N N . ARG B 1 59 ? 16.422 -29.469 -2.592 1 92.06 59 ARG B N 1
ATOM 3182 C CA . ARG B 1 59 ? 17.109 -28.188 -2.584 1 92.06 59 ARG B CA 1
ATOM 3183 C C . ARG B 1 59 ? 16.766 -27.375 -3.826 1 92.06 59 ARG B C 1
ATOM 3185 O O . ARG B 1 59 ? 16.516 -26.172 -3.738 1 92.06 59 ARG B O 1
ATOM 3192 N N . ARG B 1 60 ? 16.734 -28.047 -4.922 1 90.62 60 ARG B N 1
ATOM 3193 C CA . ARG B 1 60 ? 16.375 -27.375 -6.172 1 90.62 60 ARG B CA 1
ATOM 3194 C C . ARG B 1 60 ? 14.961 -26.828 -6.117 1 90.62 60 ARG B C 1
ATOM 3196 O O . ARG B 1 60 ? 14.695 -25.719 -6.57 1 90.62 60 ARG B O 1
ATOM 3203 N N . LEU B 1 61 ? 14.086 -27.656 -5.586 1 91.81 61 LEU B N 1
ATOM 3204 C CA . LEU B 1 61 ? 12.695 -27.25 -5.465 1 91.81 61 LEU B CA 1
ATOM 3205 C C . LEU B 1 61 ? 12.562 -25.969 -4.652 1 91.81 61 LEU B C 1
ATOM 3207 O O . LEU B 1 61 ? 11.844 -25.047 -5.043 1 91.81 61 LEU B O 1
ATOM 3211 N N . VAL B 1 62 ? 13.266 -25.922 -3.535 1 93.88 62 VAL B N 1
ATOM 3212 C CA . VAL B 1 62 ? 13.227 -24.766 -2.652 1 93.88 62 VAL B CA 1
ATOM 3213 C C . VAL B 1 62 ? 13.828 -23.562 -3.361 1 93.88 62 VAL B C 1
ATOM 3215 O O . VAL B 1 62 ? 13.227 -22.484 -3.406 1 93.88 62 VAL B O 1
ATOM 3218 N N . GLU B 1 63 ? 14.945 -23.781 -3.973 1 93.31 63 GLU B N 1
ATOM 3219 C CA . GLU B 1 63 ? 15.672 -22.703 -4.625 1 93.31 63 GLU B CA 1
ATOM 3220 C C . GLU B 1 63 ? 14.867 -22.109 -5.777 1 93.31 63 GLU B C 1
ATOM 3222 O O . GLU B 1 63 ? 14.766 -20.891 -5.914 1 93.31 63 GLU B O 1
ATOM 3227 N N . TRP B 1 64 ? 14.281 -22.938 -6.598 1 93.69 64 TRP B N 1
ATOM 3228 C CA . TRP B 1 64 ? 13.562 -22.469 -7.781 1 93.69 64 TRP B CA 1
ATOM 3229 C C . TRP B 1 64 ? 12.289 -21.734 -7.391 1 93.69 64 TRP B C 1
ATOM 3231 O O . TRP B 1 64 ? 11.93 -20.734 -8.016 1 93.69 64 TRP B O 1
ATOM 3241 N N . ASN B 1 65 ? 11.633 -22.25 -6.41 1 95.25 65 ASN B N 1
ATOM 3242 C CA . ASN B 1 65 ? 10.438 -21.547 -5.965 1 95.25 65 ASN B CA 1
ATOM 3243 C C . ASN B 1 65 ? 10.781 -20.203 -5.324 1 95.25 65 ASN B C 1
ATOM 3245 O O . ASN B 1 65 ? 10.148 -19.188 -5.625 1 95.25 65 ASN B O 1
ATOM 3249 N N . LEU B 1 66 ? 11.82 -20.188 -4.441 1 95.06 66 LEU B N 1
ATOM 3250 C CA . LEU B 1 66 ? 12.258 -18.922 -3.875 1 95.06 66 LEU B CA 1
ATOM 3251 C C . LEU B 1 66 ? 12.664 -17.938 -4.973 1 95.06 66 LEU B C 1
ATOM 3253 O O . LEU B 1 66 ? 12.312 -16.766 -4.922 1 95.06 66 LEU B O 1
ATOM 3257 N N . GLY B 1 67 ? 13.344 -18.453 -5.965 1 93.12 67 GLY B N 1
ATOM 3258 C CA . GLY B 1 67 ? 13.789 -17.625 -7.074 1 93.12 67 GLY B CA 1
ATOM 3259 C C . GLY B 1 67 ? 12.648 -17.047 -7.887 1 93.12 67 GLY B C 1
ATOM 3260 O O . GLY B 1 67 ? 12.633 -15.852 -8.188 1 93.12 67 GLY B O 1
ATOM 3261 N N . PHE B 1 68 ? 11.664 -17.859 -8.234 1 94.19 68 PHE B N 1
ATOM 3262 C CA . PHE B 1 68 ? 10.523 -17.422 -9.016 1 94.19 68 PHE B CA 1
ATOM 3263 C C . PHE B 1 68 ? 9.703 -16.391 -8.25 1 94.19 68 PHE B C 1
ATOM 3265 O O . PHE B 1 68 ? 9.391 -15.312 -8.766 1 94.19 68 PHE B O 1
ATOM 3272 N N . PHE B 1 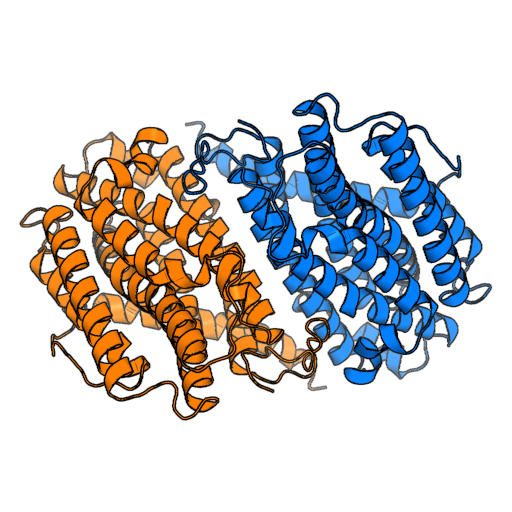69 ? 9.406 -16.672 -6.977 1 93.88 69 PHE B N 1
ATOM 3273 C CA . PHE B 1 69 ? 8.539 -15.82 -6.18 1 93.88 69 PHE B CA 1
ATOM 3274 C C . PHE B 1 69 ? 9.219 -14.492 -5.867 1 93.88 69 PHE B C 1
ATOM 3276 O O . PHE B 1 69 ? 8.562 -13.453 -5.773 1 93.88 69 PHE B O 1
ATOM 3283 N N . SER B 1 70 ? 10.508 -14.461 -5.691 1 89.5 70 SER B N 1
ATOM 3284 C CA . SER B 1 70 ? 11.242 -13.25 -5.316 1 89.5 70 SER B CA 1
ATOM 3285 C C . SER B 1 70 ? 11.062 -12.148 -6.355 1 89.5 70 SER B C 1
ATOM 3287 O O . SER B 1 70 ? 10.93 -10.977 -6.004 1 89.5 70 SER B O 1
ATOM 3289 N N . THR B 1 71 ? 10.969 -12.492 -7.594 1 86.62 71 THR B N 1
ATOM 3290 C CA . THR B 1 71 ? 10.797 -11.508 -8.648 1 86.62 71 THR B CA 1
ATOM 3291 C C . THR B 1 71 ? 9.32 -11.289 -8.953 1 86.62 71 THR B C 1
ATOM 3293 O O . THR B 1 71 ? 8.898 -10.164 -9.242 1 86.62 71 THR B O 1
ATOM 3296 N N . ALA B 1 72 ? 8.547 -12.344 -8.859 1 89.94 72 ALA B N 1
ATOM 3297 C CA . ALA B 1 72 ? 7.133 -12.305 -9.203 1 89.94 72 ALA B CA 1
ATOM 3298 C C . ALA B 1 72 ? 6.367 -11.352 -8.297 1 89.94 72 ALA B C 1
ATOM 3300 O O . ALA B 1 72 ? 5.465 -10.641 -8.75 1 89.94 72 ALA B O 1
ATOM 3301 N N . GLU B 1 73 ? 6.77 -11.273 -7.051 1 90.31 73 GLU B N 1
ATOM 3302 C CA . GLU B 1 73 ? 6.086 -10.406 -6.102 1 90.31 73 GLU B CA 1
ATOM 3303 C C . GLU B 1 73 ? 6.309 -8.93 -6.445 1 90.31 73 GLU B C 1
ATOM 3305 O O . GLU B 1 73 ? 5.406 -8.109 -6.293 1 90.31 73 GLU B O 1
ATOM 3310 N N . SER B 1 74 ? 7.492 -8.625 -6.812 1 87.06 74 SER B N 1
ATOM 3311 C CA . SER B 1 74 ? 7.785 -7.254 -7.219 1 87.06 74 SER B CA 1
ATOM 3312 C C . SER B 1 74 ? 6.988 -6.859 -8.461 1 87.06 74 SER B C 1
ATOM 3314 O O . SER B 1 74 ? 6.484 -5.738 -8.547 1 87.06 74 SER B O 1
ATOM 3316 N N . LEU B 1 75 ? 6.859 -7.773 -9.406 1 87.19 75 LEU B N 1
ATOM 3317 C CA . LEU B 1 75 ? 6.078 -7.539 -10.609 1 87.19 75 LEU B CA 1
ATOM 3318 C C . LEU B 1 75 ? 4.613 -7.281 -10.273 1 87.19 75 LEU B C 1
ATOM 3320 O O . LEU B 1 75 ? 3.988 -6.387 -10.844 1 87.19 75 LEU B O 1
ATOM 3324 N N . THR B 1 76 ? 4.191 -8.055 -9.328 1 90.56 76 THR B N 1
ATOM 3325 C CA . THR B 1 76 ? 2.797 -7.91 -8.922 1 90.56 76 THR B CA 1
ATOM 3326 C C . THR B 1 76 ? 2.566 -6.555 -8.258 1 90.56 76 THR B C 1
ATOM 3328 O O . THR B 1 76 ? 1.606 -5.855 -8.578 1 90.56 76 THR B O 1
ATOM 3331 N N . ALA B 1 77 ? 3.461 -6.16 -7.352 1 90.69 77 ALA B N 1
ATOM 3332 C CA . ALA B 1 77 ? 3.348 -4.871 -6.672 1 90.69 77 ALA B CA 1
ATOM 3333 C C . ALA B 1 77 ? 3.35 -3.721 -7.676 1 90.69 77 ALA B C 1
ATOM 3335 O O . ALA B 1 77 ? 2.52 -2.812 -7.59 1 90.69 77 ALA B O 1
ATOM 3336 N N . ASN B 1 78 ? 4.207 -3.779 -8.617 1 88.69 78 ASN B N 1
ATOM 3337 C CA . ASN B 1 78 ? 4.316 -2.734 -9.633 1 88.69 78 ASN B CA 1
ATOM 3338 C C . ASN B 1 78 ? 3.049 -2.643 -10.477 1 88.69 78 ASN B C 1
ATOM 3340 O O . ASN B 1 78 ? 2.572 -1.545 -10.773 1 88.69 78 ASN B O 1
ATOM 3344 N N . ASN B 1 79 ? 2.547 -3.738 -10.836 1 91.31 79 ASN B N 1
ATOM 3345 C CA . ASN B 1 79 ? 1.337 -3.727 -11.656 1 91.31 79 ASN B CA 1
ATOM 3346 C C . ASN B 1 79 ? 0.154 -3.131 -10.898 1 91.31 79 ASN B C 1
ATOM 3348 O O . ASN B 1 79 ? -0.643 -2.385 -11.469 1 91.31 79 ASN B O 1
ATOM 3352 N N . ILE B 1 80 ? 0.047 -3.477 -9.633 1 93.25 80 ILE B N 1
ATOM 3353 C CA . ILE B 1 80 ? -1.038 -2.975 -8.797 1 93.25 80 ILE B CA 1
ATOM 3354 C C . ILE B 1 80 ? -0.982 -1.448 -8.742 1 93.25 80 ILE B C 1
ATOM 3356 O O . ILE B 1 80 ? -1.992 -0.776 -8.969 1 93.25 80 ILE B O 1
ATOM 3360 N N . VAL B 1 81 ? 0.175 -0.937 -8.539 1 89.69 81 VAL B N 1
ATOM 3361 C CA . VAL B 1 81 ? 0.333 0.485 -8.25 1 89.69 81 VAL B CA 1
ATOM 3362 C C . VAL B 1 81 ? 0.375 1.274 -9.555 1 89.69 81 VAL B C 1
ATOM 3364 O O . VAL B 1 81 ? -0.273 2.316 -9.68 1 89.69 81 VAL B O 1
ATOM 3367 N N . LEU B 1 82 ? 1.007 0.778 -10.562 1 85 82 LEU B N 1
ATOM 3368 C CA . LEU B 1 82 ? 1.302 1.567 -11.758 1 85 82 LEU B CA 1
ATOM 3369 C C . LEU B 1 82 ? 0.229 1.365 -12.82 1 85 82 LEU B C 1
ATOM 3371 O O . LEU B 1 82 ? 0.132 2.15 -13.766 1 85 82 LEU B O 1
ATOM 3375 N N . ALA B 1 83 ? -0.572 0.347 -12.633 1 87.31 83 ALA B N 1
ATOM 3376 C CA . ALA B 1 83 ? -1.556 0.084 -13.68 1 87.31 83 ALA B CA 1
ATOM 3377 C C . ALA B 1 83 ? -2.961 -0.028 -13.094 1 87.31 83 ALA B C 1
ATOM 3379 O O . ALA B 1 83 ? -3.799 0.853 -13.305 1 87.31 83 ALA B O 1
ATOM 3380 N N . ILE B 1 84 ? -3.15 -0.934 -12.25 1 92.38 84 ILE B N 1
ATOM 3381 C CA . ILE B 1 84 ? -4.496 -1.281 -11.812 1 92.38 84 ILE B CA 1
ATOM 3382 C C . ILE B 1 84 ? -5.09 -0.128 -11.008 1 92.38 84 ILE B C 1
ATOM 3384 O O . ILE B 1 84 ? -6.223 0.292 -11.25 1 92.38 84 ILE B O 1
ATOM 3388 N N . TYR B 1 85 ? -4.328 0.412 -10.117 1 91.88 85 TYR B N 1
ATOM 3389 C CA . TYR B 1 85 ? -4.801 1.458 -9.219 1 91.88 85 TYR B CA 1
ATOM 3390 C C . TYR B 1 85 ? -5.262 2.682 -10 1 91.88 85 TYR B C 1
ATOM 3392 O O . TYR B 1 85 ? -6.234 3.34 -9.617 1 91.88 85 TYR B O 1
ATOM 3400 N N . ASP B 1 86 ? -4.621 2.939 -11.07 1 87.88 86 ASP B N 1
ATOM 3401 C CA . ASP B 1 86 ? -4.93 4.121 -11.875 1 87.88 86 ASP B CA 1
ATOM 3402 C C . ASP B 1 86 ? -6.293 3.986 -12.547 1 87.88 86 ASP B C 1
ATOM 3404 O O . ASP B 1 86 ? -6.996 4.98 -12.75 1 87.88 86 ASP B O 1
ATOM 3408 N N . HIS B 1 87 ? -6.688 2.801 -12.82 1 90.25 87 HIS B N 1
ATOM 3409 C CA . HIS B 1 87 ? -7.863 2.629 -13.656 1 90.25 87 HIS B CA 1
ATOM 3410 C C . HIS B 1 87 ? -9.062 2.148 -12.844 1 90.25 87 HIS B C 1
ATOM 3412 O O . HIS B 1 87 ? -10.203 2.248 -13.289 1 90.25 87 HIS B O 1
ATOM 3418 N N . VAL B 1 88 ? -8.766 1.547 -11.719 1 92.62 88 VAL B N 1
ATOM 3419 C CA . VAL B 1 88 ? -9.836 1.241 -10.773 1 92.62 88 VAL B CA 1
ATOM 3420 C C . VAL B 1 88 ? -10.102 2.455 -9.891 1 92.62 88 VAL B C 1
ATOM 3422 O O . VAL B 1 88 ? -9.336 2.738 -8.969 1 92.62 88 VAL B O 1
ATOM 3425 N N . THR B 1 89 ? -11.242 3.133 -10.086 1 89.19 89 THR B N 1
ATOM 3426 C CA . THR B 1 89 ? -11.398 4.465 -9.508 1 89.19 89 THR B CA 1
ATOM 3427 C C . THR B 1 89 ? -12.32 4.418 -8.297 1 89.19 89 THR B C 1
ATOM 3429 O O . THR B 1 89 ? -12.391 5.379 -7.527 1 89.19 89 THR B O 1
ATOM 3432 N N . ALA B 1 90 ? -13.07 3.303 -8.102 1 90.88 90 ALA B N 1
ATOM 3433 C CA . ALA B 1 90 ? -13.891 3.186 -6.902 1 90.88 90 ALA B CA 1
ATOM 3434 C C . ALA B 1 90 ? -13.039 3.24 -5.641 1 90.88 90 ALA B C 1
ATOM 3436 O O . ALA B 1 90 ? -12.125 2.43 -5.469 1 90.88 90 ALA B O 1
ATOM 3437 N N . PRO B 1 91 ? -13.328 4.156 -4.73 1 90.06 91 PRO B N 1
ATOM 3438 C CA . PRO B 1 91 ? -12.438 4.383 -3.59 1 90.06 91 PRO B CA 1
ATOM 3439 C C . PRO B 1 91 ? -12.297 3.154 -2.693 1 90.06 91 PRO B C 1
ATOM 3441 O O . PRO B 1 91 ? -11.234 2.918 -2.125 1 90.06 91 PRO B O 1
ATOM 3444 N N . GLU B 1 92 ? -13.406 2.387 -2.494 1 92.62 92 GLU B N 1
ATOM 3445 C CA . GLU B 1 92 ? -13.32 1.196 -1.654 1 92.62 92 GLU B CA 1
ATOM 3446 C C . GLU B 1 92 ? -12.438 0.129 -2.303 1 92.62 92 GLU B C 1
ATOM 3448 O O . GLU B 1 92 ? -11.773 -0.642 -1.607 1 92.62 92 GLU B O 1
ATOM 3453 N N . CYS B 1 93 ? -12.438 0.049 -3.639 1 95.31 93 CYS B N 1
ATOM 3454 C CA . CYS B 1 93 ? -11.516 -0.851 -4.332 1 95.31 93 CYS B CA 1
ATOM 3455 C C . CYS B 1 93 ? -10.078 -0.383 -4.18 1 95.31 93 CYS B C 1
ATOM 3457 O O . CYS B 1 93 ? -9.18 -1.192 -3.945 1 95.31 93 CYS B O 1
ATOM 3459 N N . ARG B 1 94 ? -9.914 0.932 -4.297 1 94.25 94 ARG B N 1
ATOM 3460 C CA . ARG B 1 94 ? -8.578 1.489 -4.121 1 94.25 94 ARG B CA 1
ATOM 3461 C C . ARG B 1 94 ? -8.062 1.239 -2.707 1 94.25 94 ARG B C 1
ATOM 3463 O O . ARG B 1 94 ? -6.875 0.975 -2.512 1 94.25 94 ARG B O 1
ATOM 3470 N N . GLN B 1 95 ? -8.984 1.331 -1.745 1 95.38 95 GLN B N 1
ATOM 3471 C CA . GLN B 1 95 ? -8.586 1.04 -0.37 1 95.38 95 GLN B CA 1
ATOM 3472 C C . GLN B 1 95 ? -8.039 -0.376 -0.244 1 95.38 95 GLN B C 1
ATOM 3474 O O . GLN B 1 95 ? -7.004 -0.59 0.396 1 95.38 95 GLN B O 1
ATOM 3479 N N . TYR B 1 96 ? -8.68 -1.341 -0.882 1 97.38 96 TYR B N 1
ATOM 3480 C CA . TYR B 1 96 ? -8.172 -2.707 -0.833 1 97.38 96 TYR B CA 1
ATOM 3481 C C . TYR B 1 96 ? -6.855 -2.828 -1.592 1 97.38 96 TYR B C 1
ATOM 3483 O O . TYR B 1 96 ? -5.949 -3.549 -1.166 1 97.38 96 TYR B O 1
ATOM 3491 N N . LEU B 1 97 ? -6.793 -2.176 -2.748 1 97.62 97 LEU B N 1
ATOM 3492 C CA . LEU B 1 97 ? -5.582 -2.266 -3.555 1 97.62 97 LEU B CA 1
ATOM 3493 C C . LEU B 1 97 ? -4.375 -1.735 -2.785 1 97.62 97 LEU B C 1
ATOM 3495 O O . LEU B 1 97 ? -3.264 -2.246 -2.938 1 97.62 97 LEU B O 1
ATOM 3499 N N . LEU B 1 98 ? -4.586 -0.741 -1.95 1 97.44 98 LEU B N 1
ATOM 3500 C CA . LEU B 1 98 ? -3.518 -0.24 -1.096 1 97.44 98 LEU B CA 1
ATOM 3501 C C . LEU B 1 98 ? -3.088 -1.298 -0.084 1 97.44 98 LEU B C 1
ATOM 3503 O O . LEU B 1 98 ? -1.896 -1.46 0.182 1 97.44 98 LEU B O 1
ATOM 3507 N N . ARG B 1 99 ? -4.027 -2.012 0.472 1 98.19 99 ARG B N 1
ATOM 3508 C CA . ARG B 1 99 ? -3.73 -3.105 1.392 1 98.19 99 ARG B CA 1
ATOM 3509 C C . ARG B 1 99 ? -2.965 -4.219 0.688 1 98.19 99 ARG B C 1
ATOM 3511 O O . ARG B 1 99 ? -1.968 -4.723 1.211 1 98.19 99 ARG B O 1
ATOM 3518 N N . GLN B 1 100 ? -3.436 -4.59 -0.486 1 98.12 100 GLN B N 1
ATOM 3519 C CA . GLN B 1 100 ? -2.762 -5.641 -1.241 1 98.12 100 GLN B CA 1
ATOM 3520 C C . GLN B 1 100 ? -1.333 -5.238 -1.592 1 98.12 100 GLN B C 1
ATOM 3522 O O . GLN B 1 100 ? -0.415 -6.059 -1.519 1 98.12 100 GLN B O 1
ATOM 3527 N N . ALA B 1 101 ? -1.199 -4.031 -2.037 1 97 101 ALA B N 1
ATOM 3528 C CA . ALA B 1 101 ? 0.135 -3.547 -2.387 1 97 101 ALA B CA 1
ATOM 3529 C C . ALA B 1 101 ? 1.098 -3.703 -1.213 1 97 101 ALA B C 1
ATOM 3531 O O . ALA B 1 101 ? 2.254 -4.086 -1.398 1 97 101 ALA B O 1
ATOM 3532 N N . TYR B 1 102 ? 0.638 -3.432 -0.055 1 97.81 102 TYR B N 1
ATOM 3533 C CA . TYR B 1 102 ? 1.469 -3.623 1.129 1 97.81 102 TYR B CA 1
ATOM 3534 C C . TYR B 1 102 ? 1.776 -5.098 1.346 1 97.81 102 TYR B C 1
ATOM 3536 O O . TYR B 1 102 ? 2.887 -5.453 1.749 1 97.81 102 TYR B O 1
ATOM 3544 N N . GLU B 1 103 ? 0.817 -5.949 1.137 1 98.12 103 GLU B N 1
ATOM 3545 C CA . GLU B 1 103 ? 1.061 -7.383 1.275 1 98.12 103 GLU B CA 1
ATOM 3546 C C . GLU B 1 103 ? 2.146 -7.855 0.312 1 98.12 103 GLU B C 1
ATOM 3548 O O . GLU B 1 103 ? 2.945 -8.734 0.65 1 98.12 103 GLU B O 1
ATOM 3553 N N . GLU B 1 104 ? 2.166 -7.246 -0.852 1 97 104 GLU B N 1
ATOM 3554 C CA . GLU B 1 104 ? 3.244 -7.578 -1.776 1 97 104 GLU B CA 1
ATOM 3555 C C . GLU B 1 104 ? 4.602 -7.156 -1.22 1 97 104 GLU B C 1
ATOM 3557 O O . GLU B 1 104 ? 5.613 -7.816 -1.465 1 97 104 GLU B O 1
ATOM 3562 N N . ALA B 1 105 ? 4.633 -6.039 -0.513 1 96.5 105 ALA B N 1
ATOM 3563 C CA . ALA B 1 105 ? 5.867 -5.633 0.149 1 96.5 105 ALA B CA 1
ATOM 3564 C C . ALA B 1 105 ? 6.27 -6.637 1.227 1 96.5 105 ALA B C 1
ATOM 3566 O O . ALA B 1 105 ? 7.457 -6.934 1.397 1 96.5 105 ALA B O 1
ATOM 3567 N N . ILE B 1 106 ? 5.312 -7.133 1.948 1 97.5 106 ILE B N 1
ATOM 3568 C CA . ILE B 1 106 ? 5.566 -8.148 2.959 1 97.5 106 ILE B CA 1
ATOM 3569 C C . ILE B 1 106 ? 6.113 -9.414 2.295 1 97.5 106 ILE B C 1
ATOM 3571 O O . ILE B 1 106 ? 7.047 -10.031 2.805 1 97.5 106 ILE B O 1
ATOM 3575 N N . HIS B 1 107 ? 5.512 -9.805 1.15 1 97.56 107 HIS B N 1
ATOM 3576 C CA . HIS B 1 107 ? 5.992 -10.977 0.42 1 97.56 107 HIS B CA 1
ATOM 3577 C C . HIS B 1 107 ? 7.438 -10.789 -0.022 1 97.56 107 HIS B C 1
ATOM 3579 O O . HIS B 1 107 ? 8.258 -11.703 0.126 1 97.56 107 HIS B O 1
ATOM 3585 N N . THR B 1 108 ? 7.695 -9.625 -0.515 1 94.75 108 THR B N 1
ATOM 3586 C CA . THR B 1 108 ? 9.07 -9.328 -0.89 1 94.75 108 THR B CA 1
ATOM 3587 C C . THR B 1 108 ? 9.992 -9.422 0.322 1 94.75 108 THR B C 1
ATOM 3589 O O . THR B 1 108 ? 11.086 -9.977 0.233 1 94.75 108 THR B O 1
ATOM 3592 N N . ASP B 1 109 ? 9.555 -8.883 1.42 1 95.38 109 ASP B N 1
ATOM 3593 C CA . ASP B 1 109 ? 10.32 -8.953 2.662 1 95.38 109 ASP B CA 1
ATOM 3594 C C . ASP B 1 109 ? 10.531 -10.406 3.086 1 95.38 109 ASP B C 1
ATOM 3596 O O . ASP B 1 109 ? 11.578 -10.758 3.631 1 95.38 109 ASP B O 1
ATOM 3600 N N . THR B 1 110 ? 9.539 -11.195 2.859 1 96.94 110 THR B N 1
ATOM 3601 C CA . THR B 1 110 ? 9.609 -12.617 3.186 1 96.94 110 THR B CA 1
ATOM 3602 C C . THR B 1 110 ? 10.75 -13.297 2.426 1 96.94 110 THR B C 1
ATOM 3604 O O . THR B 1 110 ? 11.508 -14.07 3.002 1 96.94 110 THR B O 1
ATOM 3607 N N . PHE B 1 111 ? 10.898 -12.953 1.216 1 94.56 111 PHE B N 1
ATOM 3608 C CA . PHE B 1 111 ? 11.922 -13.609 0.413 1 94.56 111 PHE B CA 1
ATOM 3609 C C . PHE B 1 111 ? 13.305 -13.062 0.742 1 94.56 111 PHE B C 1
ATOM 3611 O O . PHE B 1 111 ? 14.297 -13.797 0.685 1 94.56 111 PHE B O 1
ATOM 3618 N N . ILE B 1 112 ? 13.391 -11.805 1.169 1 93.12 112 ILE B N 1
ATOM 3619 C CA . ILE B 1 112 ? 14.633 -11.289 1.729 1 93.12 112 ILE B CA 1
ATOM 3620 C C . ILE B 1 112 ? 15 -12.07 2.99 1 93.12 112 ILE B C 1
ATOM 3622 O O . ILE B 1 112 ? 16.141 -12.508 3.15 1 93.12 112 ILE B O 1
ATOM 3626 N N . TYR B 1 113 ? 14 -12.273 3.834 1 95.56 113 TYR B N 1
ATOM 3627 C CA . TYR B 1 113 ? 14.18 -12.977 5.098 1 95.56 113 TYR B CA 1
ATOM 3628 C C . TYR B 1 113 ? 14.633 -14.414 4.863 1 95.56 113 TYR B C 1
ATOM 3630 O O . TYR B 1 113 ? 15.562 -14.891 5.52 1 95.56 113 TYR B O 1
ATOM 3638 N N . CYS B 1 114 ? 14.047 -15.102 3.895 1 95.81 114 CYS B N 1
ATOM 3639 C CA . CYS B 1 114 ? 14.43 -16.469 3.559 1 95.81 114 CYS B CA 1
ATOM 3640 C C . CYS B 1 114 ? 15.844 -16.516 2.998 1 95.81 114 CYS B C 1
ATOM 3642 O O . CYS B 1 114 ? 16.641 -17.359 3.396 1 95.81 114 CYS B O 1
ATOM 3644 N N . CYS B 1 115 ? 16.125 -15.602 2.105 1 92.94 115 CYS B N 1
ATOM 3645 C CA . CYS B 1 115 ? 17.453 -15.547 1.483 1 92.94 115 CYS B CA 1
ATOM 3646 C C . CYS B 1 115 ? 18.531 -15.297 2.525 1 92.94 115 CYS B C 1
ATOM 3648 O O . CYS B 1 115 ? 19.547 -15.992 2.543 1 92.94 115 CYS B O 1
ATOM 3650 N N . ASP B 1 116 ? 18.25 -14.383 3.363 1 93.25 116 ASP B N 1
ATOM 3651 C CA . ASP B 1 116 ? 19.219 -14.047 4.41 1 93.25 116 ASP B CA 1
ATOM 3652 C C . ASP B 1 116 ? 19.406 -15.219 5.371 1 93.25 116 ASP B C 1
ATOM 3654 O O . ASP B 1 116 ? 20.547 -15.555 5.73 1 93.25 116 ASP B O 1
ATOM 3658 N N . SER B 1 117 ? 18.344 -15.82 5.762 1 96.12 117 SER B N 1
ATOM 3659 C CA . SER B 1 117 ? 18.406 -16.906 6.734 1 96.12 117 SER B CA 1
ATOM 3660 C C . SER B 1 117 ? 19.156 -18.109 6.176 1 96.12 117 SER B C 1
ATOM 3662 O O . SER B 1 117 ? 19.969 -18.719 6.879 1 96.12 117 SER B O 1
ATOM 3664 N N . LEU B 1 118 ? 18.922 -18.406 4.914 1 95.88 118 LEU B N 1
ATOM 3665 C CA . LEU B 1 118 ? 19.5 -19.609 4.328 1 95.88 118 LEU B CA 1
ATOM 3666 C C . LEU B 1 118 ? 20.859 -19.328 3.723 1 95.88 118 LEU B C 1
ATOM 3668 O O . LEU B 1 118 ? 21.547 -20.25 3.271 1 95.88 118 LEU B O 1
ATOM 3672 N N . GLY B 1 119 ? 21.219 -18.031 3.66 1 93.25 119 GLY B N 1
ATOM 3673 C CA . GLY B 1 119 ? 22.547 -17.641 3.225 1 93.25 119 GLY B CA 1
ATOM 3674 C C . GLY B 1 119 ? 22.703 -17.594 1.716 1 93.25 119 GLY B C 1
ATOM 3675 O O . GLY B 1 119 ? 23.766 -17.922 1.185 1 93.25 119 GLY B O 1
ATOM 3676 N N . PHE B 1 120 ? 21.625 -17.312 1.025 1 92 120 PHE B N 1
ATOM 3677 C CA . PHE B 1 120 ? 21.703 -17.188 -0.426 1 92 120 PHE B CA 1
ATOM 3678 C C . PHE B 1 120 ? 22.359 -15.883 -0.827 1 92 120 PHE B C 1
ATOM 3680 O O . PHE B 1 120 ? 22.172 -14.852 -0.17 1 92 120 PHE B O 1
ATOM 3687 N N . ASP B 1 121 ? 23.109 -15.961 -1.886 1 90.69 121 ASP B N 1
ATOM 3688 C CA . ASP B 1 121 ? 23.547 -14.734 -2.553 1 90.69 121 ASP B CA 1
ATOM 3689 C C . ASP B 1 121 ? 22.375 -14.055 -3.258 1 90.69 121 ASP B C 1
ATOM 3691 O O . ASP B 1 121 ? 21.719 -14.656 -4.109 1 90.69 121 ASP B O 1
ATOM 3695 N N . PRO B 1 122 ? 22.156 -12.82 -2.857 1 86.81 122 PRO B N 1
ATOM 3696 C CA . PRO B 1 122 ? 21.016 -12.125 -3.447 1 86.81 122 PRO B CA 1
ATOM 3697 C C . PRO B 1 122 ? 21.047 -12.133 -4.973 1 86.81 122 PRO B C 1
ATOM 3699 O O . PRO B 1 122 ? 20 -12.328 -5.613 1 86.81 122 PRO B O 1
ATOM 3702 N N . GLU B 1 123 ? 22.125 -11.922 -5.527 1 85.06 123 GLU B N 1
ATOM 3703 C CA . GLU B 1 123 ? 22.234 -11.914 -6.98 1 85.06 123 GLU B CA 1
ATOM 3704 C C . GLU B 1 123 ? 21.891 -13.281 -7.57 1 85.06 123 GLU B C 1
ATOM 3706 O O . GLU B 1 123 ? 21.328 -13.367 -8.664 1 85.06 123 GLU B O 1
ATOM 3711 N N . TYR B 1 124 ? 22.266 -14.242 -6.852 1 89.19 124 TYR B N 1
ATOM 3712 C CA . TYR B 1 124 ? 21.969 -15.602 -7.289 1 89.19 124 TYR B CA 1
ATOM 3713 C C . TYR B 1 124 ? 20.469 -15.844 -7.309 1 89.19 124 TYR B C 1
ATOM 3715 O O . TYR B 1 124 ? 19.922 -16.344 -8.297 1 89.19 124 TYR B O 1
ATOM 3723 N N . MET B 1 125 ? 19.797 -15.492 -6.32 1 88.81 125 MET B N 1
ATOM 3724 C CA . MET B 1 125 ? 18.375 -15.773 -6.16 1 88.81 125 MET B CA 1
ATOM 3725 C C . MET B 1 125 ? 17.547 -14.875 -7.059 1 88.81 125 MET B C 1
ATOM 3727 O O . MET B 1 125 ? 16.688 -15.352 -7.809 1 88.81 125 MET B O 1
ATOM 3731 N N . TYR B 1 126 ? 17.797 -13.555 -7.066 1 85.94 126 TYR B N 1
ATOM 3732 C CA . TYR B 1 126 ? 16.969 -12.586 -7.785 1 85.94 126 TYR B CA 1
ATOM 3733 C C . TYR B 1 126 ? 17.344 -12.555 -9.266 1 85.94 126 TYR B C 1
ATOM 3735 O O . TYR B 1 126 ? 16.625 -11.961 -10.07 1 85.94 126 TYR B O 1
ATOM 3743 N N . GLY B 1 127 ? 18.391 -13.273 -9.602 1 87.06 127 GLY B N 1
ATOM 3744 C CA . GLY B 1 127 ? 18.797 -13.383 -10.992 1 87.06 127 GLY B CA 1
ATOM 3745 C C . GLY B 1 127 ? 18.297 -14.656 -11.656 1 87.06 127 GLY B C 1
ATOM 3746 O O . GLY B 1 127 ? 18.578 -14.898 -12.828 1 87.06 127 GLY B O 1
ATOM 3747 N N . MET B 1 128 ? 17.547 -15.414 -10.992 1 89.56 128 MET B N 1
ATOM 3748 C CA . MET B 1 128 ? 17.094 -16.703 -11.516 1 89.56 128 MET B CA 1
ATOM 3749 C C . MET B 1 128 ? 16.219 -16.516 -12.742 1 89.56 128 MET B C 1
ATOM 3751 O O . MET B 1 128 ? 16.219 -17.344 -13.648 1 89.56 128 MET B O 1
ATOM 3755 N N . TYR B 1 129 ? 15.43 -15.391 -12.758 1 87.25 129 TYR B N 1
ATOM 3756 C CA . TYR B 1 129 ? 14.562 -15.133 -13.898 1 87.25 129 TYR B CA 1
ATOM 3757 C C . TYR B 1 129 ? 15.375 -14.93 -15.172 1 87.25 129 TYR B C 1
ATOM 3759 O O . TYR B 1 129 ? 14.852 -15.062 -16.281 1 87.25 129 TYR B O 1
ATOM 3767 N N . ASP B 1 130 ? 16.688 -14.656 -15.031 1 87.44 130 ASP B N 1
ATOM 3768 C CA . ASP B 1 130 ? 17.578 -14.539 -16.188 1 87.44 130 ASP B CA 1
ATOM 3769 C C . ASP B 1 130 ? 18.25 -15.875 -16.516 1 87.44 130 ASP B C 1
ATOM 3771 O O . ASP B 1 130 ? 18.547 -16.156 -17.672 1 87.44 130 ASP B O 1
ATOM 3775 N N . ARG B 1 131 ? 18.406 -16.703 -15.516 1 91.75 131 ARG B N 1
ATOM 3776 C CA . ARG B 1 131 ? 19.25 -17.875 -15.664 1 91.75 131 ARG B CA 1
ATOM 3777 C C . ARG B 1 131 ? 18.406 -19.125 -15.953 1 91.75 131 ARG B C 1
ATOM 3779 O O . ARG B 1 131 ? 18.891 -20.078 -16.562 1 91.75 131 ARG B O 1
ATOM 3786 N N . ILE B 1 132 ? 17.219 -19.156 -15.484 1 94.5 132 ILE B N 1
ATOM 3787 C CA . ILE B 1 132 ? 16.359 -20.328 -15.648 1 94.5 132 ILE B CA 1
ATOM 3788 C C . ILE B 1 132 ? 15.289 -20.047 -16.688 1 94.5 132 ILE B C 1
ATOM 3790 O O . ILE B 1 132 ? 14.32 -19.344 -16.406 1 94.5 132 ILE B O 1
ATOM 3794 N N . PRO B 1 133 ? 15.352 -20.641 -17.812 1 95.44 133 PRO B N 1
ATOM 3795 C CA . PRO B 1 133 ? 14.492 -20.297 -18.953 1 95.44 133 PRO B CA 1
ATOM 3796 C C . PRO B 1 133 ? 13 -20.453 -18.625 1 95.44 133 PRO B C 1
ATOM 3798 O O . PRO B 1 133 ? 12.188 -19.641 -19.062 1 95.44 133 PRO B O 1
ATOM 3801 N N . THR B 1 134 ? 12.648 -21.438 -17.891 1 94.75 134 THR B N 1
ATOM 3802 C CA . THR B 1 134 ? 11.234 -21.656 -17.609 1 94.75 134 THR B CA 1
ATOM 3803 C C . THR B 1 134 ? 10.695 -20.562 -16.688 1 94.75 134 THR B C 1
ATOM 3805 O O . THR B 1 134 ? 9.523 -20.188 -16.766 1 94.75 134 THR B O 1
ATOM 3808 N N . ILE B 1 135 ? 11.523 -20.031 -15.773 1 94.56 135 ILE B N 1
ATOM 3809 C CA . ILE B 1 135 ? 11.133 -18.906 -14.938 1 94.56 135 ILE B CA 1
ATOM 3810 C C . ILE B 1 135 ? 11.008 -17.641 -15.797 1 94.56 135 ILE B C 1
ATOM 3812 O O . ILE B 1 135 ? 10.031 -16.906 -15.695 1 94.56 135 ILE B O 1
ATOM 3816 N N . GLU B 1 136 ? 11.945 -17.453 -16.672 1 94.5 136 GLU B N 1
ATOM 3817 C CA . GLU B 1 136 ? 11.938 -16.328 -17.594 1 94.5 136 GLU B CA 1
ATOM 3818 C C . GLU B 1 136 ? 10.672 -16.328 -18.453 1 94.5 136 GLU B C 1
ATOM 3820 O O . GLU B 1 136 ? 10.047 -15.273 -18.641 1 94.5 136 GLU B O 1
ATOM 3825 N N . ALA B 1 137 ? 10.359 -17.5 -18.953 1 96.31 137 ALA B N 1
ATOM 3826 C CA . ALA B 1 137 ? 9.211 -17.625 -19.844 1 96.31 137 ALA B CA 1
ATOM 3827 C C . ALA B 1 137 ? 7.914 -17.25 -19.125 1 96.31 137 ALA B C 1
ATOM 3829 O O . ALA B 1 137 ? 7.051 -16.594 -19.703 1 96.31 137 ALA B O 1
ATOM 3830 N N . LYS B 1 138 ? 7.758 -17.672 -17.906 1 95.88 138 LYS B N 1
ATOM 3831 C CA . LYS B 1 138 ? 6.574 -17.359 -17.109 1 95.88 138 LYS B CA 1
ATOM 3832 C C . LYS B 1 138 ? 6.492 -15.852 -16.844 1 95.88 138 LYS B C 1
ATOM 3834 O O . LYS B 1 138 ? 5.434 -15.242 -17 1 95.88 138 LYS B O 1
ATOM 3839 N N . ASP B 1 139 ? 7.613 -15.258 -16.438 1 92.06 139 ASP B N 1
ATOM 3840 C CA . ASP B 1 139 ? 7.656 -13.82 -16.156 1 92.06 139 ASP B CA 1
ATOM 3841 C C . ASP B 1 139 ? 7.344 -13.008 -17.406 1 92.06 139 ASP B C 1
ATOM 3843 O O . ASP B 1 139 ? 6.559 -12.055 -17.359 1 92.06 139 ASP B O 1
ATOM 3847 N N . GLU B 1 140 ? 7.938 -13.422 -18.516 1 93 140 GLU B N 1
ATOM 3848 C CA . GLU B 1 140 ? 7.734 -12.711 -19.766 1 93 140 GLU B CA 1
ATOM 3849 C C . GLU B 1 140 ? 6.281 -12.797 -20.234 1 93 140 GLU B C 1
ATOM 3851 O O . GLU B 1 140 ? 5.746 -11.844 -20.797 1 93 140 GLU B O 1
ATOM 3856 N N . TYR B 1 141 ? 5.734 -13.93 -20.016 1 95.62 141 TYR B N 1
ATOM 3857 C CA . TYR B 1 141 ? 4.348 -14.125 -20.406 1 95.62 141 TYR B CA 1
ATOM 3858 C C . TYR B 1 141 ? 3.422 -13.172 -19.672 1 95.62 141 TYR B C 1
ATOM 3860 O O . TYR B 1 141 ? 2.631 -12.461 -20.297 1 95.62 141 TYR B O 1
ATOM 3868 N N . VAL B 1 142 ? 3.533 -13.055 -18.391 1 92.12 142 VAL B N 1
ATOM 3869 C CA . VAL B 1 142 ? 2.648 -12.203 -17.594 1 92.12 142 VAL B CA 1
ATOM 3870 C C . VAL B 1 142 ? 2.908 -10.734 -17.938 1 92.12 142 VAL B C 1
ATOM 3872 O O . VAL B 1 142 ? 1.971 -9.945 -18.047 1 92.12 142 VAL B O 1
ATOM 3875 N N . VAL B 1 143 ? 4.176 -10.391 -18.094 1 89.31 143 VAL B N 1
ATOM 3876 C CA . VAL B 1 143 ? 4.535 -9.016 -18.438 1 89.31 143 VAL B CA 1
ATOM 3877 C C . VAL B 1 143 ? 3.924 -8.641 -19.781 1 89.31 143 VAL B C 1
ATOM 3879 O O . VAL B 1 143 ? 3.469 -7.512 -19.969 1 89.31 143 VAL B O 1
ATOM 3882 N N . SER B 1 144 ? 3.875 -9.594 -20.688 1 92.06 144 SER B N 1
ATOM 3883 C CA . SER B 1 144 ? 3.332 -9.328 -22.016 1 92.06 144 SER B CA 1
ATOM 3884 C C . SER B 1 144 ? 1.839 -9.023 -21.938 1 92.06 144 SER B C 1
ATOM 3886 O O . SER B 1 144 ? 1.312 -8.297 -22.797 1 92.06 144 SER B O 1
ATOM 3888 N N . LEU B 1 145 ? 1.161 -9.562 -21 1 89.25 145 LEU B N 1
ATOM 3889 C CA . LEU B 1 145 ? -0.28 -9.375 -20.875 1 89.25 145 LEU B CA 1
ATOM 3890 C C . LEU B 1 145 ? -0.603 -8.008 -20.281 1 89.25 145 LEU B C 1
ATOM 3892 O O . LEU B 1 145 ? -1.747 -7.551 -20.344 1 89.25 145 LEU B O 1
ATOM 3896 N N . THR B 1 146 ? 0.442 -7.281 -19.766 1 81.62 146 THR B N 1
ATOM 3897 C CA . THR B 1 146 ? 0.213 -6.016 -19.078 1 81.62 146 THR B CA 1
ATOM 3898 C C . THR B 1 146 ? 0.755 -4.852 -19.906 1 81.62 146 THR B C 1
ATOM 3900 O O . THR B 1 146 ? 0.563 -3.688 -19.547 1 81.62 146 THR B O 1
ATOM 3903 N N . GLN B 1 147 ? 1.312 -5.121 -20.984 1 78.88 147 GLN B N 1
ATOM 3904 C CA . GLN B 1 147 ? 2.051 -4.137 -21.766 1 78.88 147 GLN B CA 1
ATOM 3905 C C . GLN B 1 147 ? 1.125 -3.041 -22.281 1 78.88 147 GLN B C 1
ATOM 3907 O O . GLN B 1 147 ? 1.523 -1.879 -22.391 1 78.88 147 GLN B O 1
ATOM 3912 N N . ALA B 1 148 ? -0.061 -3.402 -22.578 1 71.94 148 ALA B N 1
ATOM 3913 C CA . ALA B 1 148 ? -0.971 -2.426 -23.172 1 71.94 148 ALA B CA 1
ATOM 3914 C C . ALA B 1 148 ? -1.277 -1.298 -22.188 1 71.94 148 ALA B C 1
ATOM 3916 O O . ALA B 1 148 ? -1.329 -0.128 -22.578 1 71.94 148 ALA B O 1
ATOM 3917 N N . ILE B 1 149 ? -1.32 -1.608 -20.953 1 73.38 149 ILE B N 1
ATOM 3918 C CA . ILE B 1 149 ? -1.776 -0.626 -19.984 1 73.38 149 ILE B CA 1
ATOM 3919 C C . ILE B 1 149 ? -0.575 0.098 -19.375 1 73.38 149 ILE B C 1
ATOM 3921 O O . ILE B 1 149 ? -0.729 1.13 -18.719 1 73.38 149 ILE B O 1
ATOM 3925 N N . ASP B 1 150 ? 0.545 -0.435 -19.719 1 71.81 150 ASP B N 1
ATOM 3926 C CA . ASP B 1 150 ? 1.769 0.164 -19.188 1 71.81 150 ASP B CA 1
ATOM 3927 C C . ASP B 1 150 ? 2.197 1.363 -20.031 1 71.81 150 ASP B C 1
ATOM 3929 O O . ASP B 1 150 ? 3.119 2.092 -19.656 1 71.81 150 ASP B O 1
ATOM 3933 N N . LYS B 1 151 ? 1.424 1.517 -21.062 1 73.06 151 LYS B N 1
ATOM 3934 C CA . LYS B 1 151 ? 1.74 2.682 -21.875 1 73.06 151 LYS B CA 1
ATOM 3935 C C . LYS B 1 151 ? 1.331 3.975 -21.172 1 73.06 151 LYS B C 1
ATOM 3937 O O . LYS B 1 151 ? 0.256 4.051 -20.578 1 73.06 151 LYS B O 1
ATOM 3942 N N . ASP B 1 152 ? 2.133 4.98 -21.25 1 66.75 152 ASP B N 1
ATOM 3943 C CA . ASP B 1 152 ? 1.958 6.238 -20.531 1 66.75 152 ASP B CA 1
ATOM 3944 C C . ASP B 1 152 ? 0.636 6.906 -20.906 1 66.75 152 ASP B C 1
ATOM 3946 O O . ASP B 1 152 ? 0.02 7.582 -20.078 1 66.75 152 ASP B O 1
ATOM 3950 N N . ASP B 1 153 ? 0.15 6.625 -22.047 1 74.12 153 ASP B N 1
ATOM 3951 C CA . ASP B 1 153 ? -1.026 7.352 -22.516 1 74.12 153 ASP B CA 1
ATOM 3952 C C . ASP B 1 153 ? -2.254 6.445 -22.547 1 74.12 153 ASP B C 1
ATOM 3954 O O . ASP B 1 153 ? -3.242 6.758 -23.219 1 74.12 153 ASP B O 1
ATOM 3958 N N . PHE B 1 154 ? -2.201 5.402 -21.859 1 84.19 154 PHE B N 1
ATOM 3959 C CA . PHE B 1 154 ? -3.334 4.484 -21.891 1 84.19 154 PHE B CA 1
ATOM 3960 C C . PHE B 1 154 ? -4.523 5.066 -21.141 1 84.19 154 PHE B C 1
ATOM 3962 O O . PHE B 1 154 ? -4.367 5.574 -20.016 1 84.19 154 PHE B O 1
ATOM 3969 N N . THR B 1 155 ? -5.648 5.09 -21.781 1 83.94 155 THR B N 1
ATOM 3970 C CA . THR B 1 155 ? -6.922 5.469 -21.172 1 83.94 155 THR B CA 1
ATOM 3971 C C . THR B 1 155 ? -8.016 4.469 -21.547 1 83.94 155 THR B C 1
ATOM 3973 O O . THR B 1 155 ? -7.906 3.77 -22.562 1 83.94 155 THR B O 1
ATOM 3976 N N . ILE B 1 156 ? -8.961 4.336 -20.766 1 90.12 156 ILE B N 1
ATOM 3977 C CA . ILE B 1 156 ? -10.102 3.479 -21.062 1 90.12 156 ILE B CA 1
ATOM 3978 C C . ILE B 1 156 ? -11.25 4.32 -21.625 1 90.12 156 ILE B C 1
ATOM 3980 O O . ILE B 1 156 ? -11.953 4.996 -20.875 1 90.12 156 ILE B O 1
ATOM 3984 N N . GLU B 1 157 ? -11.406 4.277 -22.969 1 88.19 157 GLU B N 1
ATOM 3985 C CA . GLU B 1 157 ? -12.438 5.07 -23.641 1 88.19 157 GLU B CA 1
ATOM 3986 C C . GLU B 1 157 ? -13.352 4.188 -24.484 1 88.19 157 GLU B C 1
ATOM 3988 O O . GLU B 1 157 ? -14.484 4.574 -24.781 1 88.19 157 GLU B O 1
ATOM 3993 N N . THR B 1 158 ? -12.828 3.092 -24.859 1 91.75 158 THR B N 1
ATOM 3994 C CA . THR B 1 158 ? -13.578 2.188 -25.719 1 91.75 158 THR B CA 1
ATOM 3995 C C . THR B 1 158 ? -13.664 0.794 -25.109 1 91.75 158 THR B C 1
ATOM 3997 O O . THR B 1 158 ? -12.969 0.495 -24.141 1 91.75 158 THR B O 1
ATOM 4000 N N . ASP B 1 159 ? -14.445 -0.029 -25.734 1 93.81 159 ASP B N 1
ATOM 4001 C CA . ASP B 1 159 ? -14.539 -1.425 -25.328 1 93.81 159 ASP B CA 1
ATOM 4002 C C . ASP B 1 159 ? -13.203 -2.143 -25.516 1 93.81 159 ASP B C 1
ATOM 4004 O O . ASP B 1 159 ? -12.852 -3.027 -24.734 1 93.81 159 ASP B O 1
ATOM 4008 N N . ASP B 1 160 ? -12.516 -1.726 -26.516 1 94.12 160 ASP B N 1
ATOM 4009 C CA . ASP B 1 160 ? -11.211 -2.334 -26.766 1 94.12 160 ASP B CA 1
ATOM 4010 C C . ASP B 1 160 ? -10.219 -1.987 -25.656 1 94.12 160 ASP B C 1
ATOM 4012 O O . ASP B 1 160 ? -9.406 -2.824 -25.266 1 94.12 160 ASP B O 1
ATOM 4016 N N . ASP B 1 161 ? -10.32 -0.732 -25.188 1 92.88 161 ASP B N 1
ATOM 4017 C CA . ASP B 1 161 ? -9.477 -0.325 -24.062 1 92.88 161 ASP B CA 1
ATOM 4018 C C . ASP B 1 161 ? -9.82 -1.112 -22.797 1 92.88 161 ASP B C 1
ATOM 4020 O O . ASP B 1 161 ? -8.93 -1.525 -22.062 1 92.88 161 ASP B O 1
ATOM 4024 N N . LEU B 1 162 ? -11.07 -1.284 -22.672 1 94.81 162 LEU B N 1
ATOM 4025 C CA . LEU B 1 162 ? -11.523 -2.021 -21.484 1 94.81 162 LEU B CA 1
ATOM 4026 C C . LEU B 1 162 ? -11.094 -3.482 -21.562 1 94.81 162 LEU B C 1
ATOM 4028 O O . LEU B 1 162 ? -10.719 -4.078 -20.547 1 94.81 162 LEU B O 1
ATOM 4032 N N . ARG B 1 163 ? -11.117 -4.102 -22.734 1 96.12 163 ARG B N 1
ATOM 4033 C CA . ARG B 1 163 ? -10.641 -5.469 -22.906 1 96.12 163 ARG B CA 1
ATOM 4034 C C . ARG B 1 163 ? -9.148 -5.57 -22.641 1 96.12 163 ARG B C 1
ATOM 4036 O O . ARG B 1 163 ? -8.672 -6.578 -22.109 1 96.12 163 ARG B O 1
ATOM 4043 N N . ALA B 1 164 ? -8.445 -4.508 -23.031 1 94.69 164 ALA B N 1
ATOM 4044 C CA . ALA B 1 164 ? -7.016 -4.48 -22.703 1 94.69 164 ALA B CA 1
ATOM 4045 C C . ALA B 1 164 ? -6.789 -4.492 -21.203 1 94.69 164 ALA B C 1
ATOM 4047 O O . ALA B 1 164 ? -5.918 -5.207 -20.703 1 94.69 164 ALA B O 1
ATOM 4048 N N . PHE B 1 165 ? -7.59 -3.727 -20.484 1 95.38 165 PHE B N 1
ATOM 4049 C CA . PHE B 1 165 ? -7.5 -3.691 -19.031 1 95.38 165 PHE B CA 1
ATOM 4050 C C . PHE B 1 165 ? -7.891 -5.035 -18.438 1 95.38 165 PHE B C 1
ATOM 4052 O O . PHE B 1 165 ? -7.227 -5.535 -17.516 1 95.38 165 PHE B O 1
ATOM 4059 N N . LEU B 1 166 ? -8.914 -5.648 -18.984 1 97.06 166 LEU B N 1
ATOM 4060 C CA . LEU B 1 166 ? -9.359 -6.957 -18.516 1 97.06 166 LEU B CA 1
ATOM 4061 C C . LEU B 1 166 ? -8.281 -8.008 -18.734 1 97.06 166 LEU B C 1
ATOM 4063 O O . LEU B 1 166 ? -8.102 -8.914 -17.922 1 97.06 166 LEU B O 1
ATOM 4067 N N . ARG B 1 167 ? -7.551 -7.918 -19.859 1 96.12 167 ARG B N 1
ATOM 4068 C CA . ARG B 1 167 ? -6.441 -8.828 -20.125 1 96.12 167 ARG B CA 1
ATOM 4069 C C . ARG B 1 167 ? -5.367 -8.703 -19.047 1 96.12 167 ARG B C 1
ATOM 4071 O O . ARG B 1 167 ? -4.805 -9.711 -18.609 1 96.12 167 ARG B O 1
ATOM 4078 N N . ASP B 1 168 ? -5.133 -7.5 -18.688 1 95.31 168 ASP B N 1
ATOM 4079 C CA . ASP B 1 168 ? -4.164 -7.262 -17.625 1 95.31 168 ASP B CA 1
ATOM 4080 C C . ASP B 1 168 ? -4.617 -7.906 -16.312 1 95.31 168 ASP B C 1
ATOM 4082 O O . ASP B 1 168 ? -3.83 -8.57 -15.633 1 95.31 168 ASP B O 1
ATOM 4086 N N . LEU B 1 169 ? -5.895 -7.73 -15.984 1 97.19 169 LEU B N 1
ATOM 4087 C CA . LEU B 1 169 ? -6.438 -8.289 -14.758 1 97.19 169 LEU B CA 1
ATOM 4088 C C . LEU B 1 169 ? -6.395 -9.812 -14.789 1 97.19 169 LEU B C 1
ATOM 4090 O O . LEU B 1 169 ? -6.07 -10.453 -13.781 1 97.19 169 LEU B O 1
ATOM 4094 N N . VAL B 1 170 ? -6.66 -10.406 -15.906 1 97.75 170 VAL B N 1
ATOM 4095 C CA . VAL B 1 170 ? -6.574 -11.859 -16.062 1 97.75 170 VAL B CA 1
ATOM 4096 C C . VAL B 1 170 ? -5.125 -12.312 -15.898 1 97.75 170 VAL B C 1
ATOM 4098 O O . VAL B 1 170 ? -4.848 -13.305 -15.219 1 97.75 170 VAL B O 1
ATOM 4101 N N . GLY B 1 171 ? -4.242 -11.602 -16.484 1 96.38 171 GLY B N 1
ATOM 4102 C CA . GLY B 1 171 ? -2.828 -11.93 -16.391 1 96.38 171 GLY B CA 1
ATOM 4103 C C . GLY B 1 171 ? -2.293 -11.922 -14.977 1 96.38 171 GLY B C 1
ATOM 4104 O O . GLY B 1 171 ? -1.633 -12.867 -14.547 1 96.38 171 GLY B O 1
ATOM 4105 N N . PHE B 1 172 ? -2.615 -10.938 -14.266 1 94.19 172 PHE B N 1
ATOM 4106 C CA . PHE B 1 172 ? -1.989 -10.758 -12.961 1 94.19 172 PHE B CA 1
ATOM 4107 C C . PHE B 1 172 ? -2.75 -11.516 -11.883 1 94.19 172 PHE B C 1
ATOM 4109 O O . PHE B 1 172 ? -2.15 -12.25 -11.094 1 94.19 172 PHE B O 1
ATOM 4116 N N . TYR B 1 173 ? -4.066 -11.406 -11.852 1 96.94 173 TYR B N 1
ATOM 4117 C CA . TYR B 1 173 ? -4.816 -12.031 -10.758 1 96.94 173 TYR B CA 1
ATOM 4118 C C . TYR B 1 173 ? -5.047 -13.508 -11.031 1 96.94 173 TYR B C 1
ATOM 4120 O O . TYR B 1 173 ? -4.824 -14.352 -10.156 1 96.94 173 TYR B O 1
ATOM 4128 N N . VAL B 1 174 ? -5.414 -13.852 -12.242 1 97.75 174 VAL B N 1
ATOM 4129 C CA . VAL B 1 174 ? -5.832 -15.219 -12.516 1 97.75 174 VAL B CA 1
ATOM 4130 C C . VAL B 1 174 ? -4.613 -16.078 -12.859 1 97.75 174 VAL B C 1
ATOM 4132 O O . VAL B 1 174 ? -4.41 -17.141 -12.273 1 97.75 174 VAL B O 1
ATOM 4135 N N . ILE B 1 175 ? -3.801 -15.578 -13.719 1 97.62 175 ILE B N 1
ATOM 4136 C CA . ILE B 1 175 ? -2.697 -16.391 -14.211 1 97.62 175 ILE B CA 1
ATOM 4137 C C . ILE B 1 175 ? -1.543 -16.359 -13.211 1 97.62 175 ILE B C 1
ATOM 4139 O O . ILE B 1 175 ? -1.16 -17.391 -12.656 1 97.62 175 ILE B O 1
ATOM 4143 N N . MET B 1 176 ? -1.018 -15.195 -12.867 1 96.5 176 MET B N 1
ATOM 4144 C CA . MET B 1 176 ? 0.135 -15.109 -11.977 1 96.5 176 MET B CA 1
ATOM 4145 C C . MET B 1 176 ? -0.229 -15.578 -10.57 1 96.5 176 MET B C 1
ATOM 4147 O O . MET B 1 176 ? 0.33 -16.562 -10.07 1 96.5 176 MET B O 1
ATOM 4151 N N . GLU B 1 177 ? -1.221 -14.93 -9.961 1 96 177 GLU B N 1
ATOM 4152 C CA . GLU B 1 177 ? -1.519 -15.172 -8.555 1 96 177 GLU B CA 1
ATOM 4153 C C . GLU B 1 177 ? -2.406 -16.391 -8.375 1 96 177 GLU B C 1
ATOM 4155 O O . GLU B 1 177 ? -2.396 -17.031 -7.32 1 96 177 GLU B O 1
ATOM 4160 N N . GLY B 1 178 ? -3.084 -16.781 -9.469 1 96.88 178 GLY B N 1
ATOM 4161 C CA . GLY B 1 178 ? -4.074 -17.828 -9.32 1 96.88 178 GLY B CA 1
ATOM 4162 C C . GLY B 1 178 ? -3.619 -19.172 -9.883 1 96.88 178 GLY B C 1
ATOM 4163 O O . GLY B 1 178 ? -4.172 -20.219 -9.539 1 96.88 178 GLY B O 1
ATOM 4164 N N . ILE B 1 179 ? -2.645 -19.125 -10.773 1 97.44 179 ILE B N 1
ATOM 4165 C CA . ILE B 1 179 ? -2.223 -20.375 -11.398 1 97.44 179 ILE B CA 1
ATOM 4166 C C . ILE B 1 179 ? -0.729 -20.594 -11.164 1 97.44 179 ILE B C 1
ATOM 4168 O O . ILE B 1 179 ? -0.327 -21.578 -10.531 1 97.44 179 ILE B O 1
ATOM 4172 N N . PHE B 1 180 ? 0.138 -19.688 -11.531 1 97.31 180 PHE B N 1
ATOM 4173 C CA . PHE B 1 180 ? 1.582 -19.844 -11.414 1 97.31 180 PHE B CA 1
ATOM 4174 C C . PHE B 1 180 ? 1.992 -20.031 -9.953 1 97.31 180 PHE B C 1
ATOM 4176 O O . PHE B 1 180 ? 2.76 -20.922 -9.625 1 97.31 180 PHE B O 1
ATOM 4183 N N . PHE B 1 181 ? 1.43 -19.234 -9.047 1 96.38 181 PHE B N 1
ATOM 4184 C CA . PHE B 1 181 ? 1.826 -19.266 -7.645 1 96.38 181 PHE B CA 1
ATOM 4185 C C . PHE B 1 181 ? 1.338 -20.547 -6.977 1 96.38 181 PHE B C 1
ATOM 4187 O O . PHE B 1 181 ? 2.014 -21.094 -6.105 1 96.38 181 PHE B O 1
ATOM 4194 N N . TYR B 1 182 ? 0.238 -21.109 -7.402 1 93.62 182 TYR B N 1
ATOM 4195 C CA . TYR B 1 182 ? -0.405 -22.203 -6.676 1 93.62 182 TYR B CA 1
ATOM 4196 C C . TYR B 1 182 ? 0.368 -23.5 -6.855 1 93.62 182 TYR B C 1
ATOM 4198 O O . TYR B 1 182 ? 0.37 -24.359 -5.965 1 93.62 182 TYR B O 1
ATOM 4206 N N . ALA B 1 183 ? 1.026 -23.672 -8.008 1 90.81 183 ALA B N 1
ATOM 4207 C CA . ALA B 1 183 ? 1.914 -24.828 -8.141 1 90.81 183 ALA B CA 1
ATOM 4208 C C . ALA B 1 183 ? 3.055 -24.75 -7.133 1 90.81 183 ALA B C 1
ATOM 4210 O O . ALA B 1 183 ? 3.395 -25.75 -6.5 1 90.81 183 ALA B O 1
ATOM 4211 N N . GLY B 1 184 ? 3.59 -23.562 -7.008 1 93.31 184 GLY B N 1
ATOM 4212 C CA . GLY B 1 184 ? 4.652 -23.344 -6.035 1 93.31 184 GLY B CA 1
ATOM 4213 C C . GLY B 1 184 ? 4.199 -23.562 -4.605 1 93.31 184 GLY B C 1
ATOM 4214 O O . GLY B 1 184 ? 4.922 -24.156 -3.799 1 93.31 184 GLY B O 1
ATOM 4215 N N . PHE B 1 185 ? 3.025 -23.125 -4.312 1 95.31 185 PHE B N 1
ATOM 4216 C CA . PHE B 1 185 ? 2.469 -23.359 -2.982 1 95.31 185 PHE B CA 1
ATOM 4217 C C . PHE B 1 185 ? 2.369 -24.844 -2.688 1 95.31 185 PHE B C 1
ATOM 4219 O O . PHE B 1 185 ? 2.758 -25.297 -1.609 1 95.31 185 PHE B O 1
ATOM 4226 N N . ALA B 1 186 ? 1.862 -25.594 -3.654 1 93.19 186 ALA B N 1
ATOM 4227 C CA . ALA B 1 186 ? 1.712 -27.031 -3.469 1 93.19 186 ALA B CA 1
ATOM 4228 C C . ALA B 1 186 ? 3.064 -27.688 -3.227 1 93.19 186 ALA B C 1
ATOM 4230 O O . ALA B 1 186 ? 3.191 -28.562 -2.357 1 93.19 186 ALA B O 1
ATOM 4231 N N . MET B 1 187 ? 4.082 -27.281 -3.914 1 92.38 187 MET B N 1
ATOM 4232 C CA . MET B 1 187 ? 5.418 -27.859 -3.787 1 92.38 187 MET B CA 1
ATOM 4233 C C . MET B 1 187 ? 6.008 -27.578 -2.408 1 92.38 187 MET B C 1
ATOM 4235 O O . MET B 1 187 ? 6.492 -28.484 -1.733 1 92.38 187 MET B O 1
ATOM 4239 N N . MET B 1 188 ? 5.898 -26.359 -1.972 1 94.38 188 MET B N 1
ATOM 4240 C CA . MET B 1 188 ? 6.512 -25.953 -0.711 1 94.38 188 MET B CA 1
ATOM 4241 C C . MET B 1 188 ? 5.754 -26.531 0.477 1 94.38 188 MET B C 1
ATOM 4243 O O . MET B 1 188 ? 6.359 -26.922 1.475 1 94.38 188 MET B O 1
ATOM 4247 N N . LEU B 1 189 ? 4.465 -26.562 0.327 1 93.56 189 LEU B N 1
ATOM 4248 C CA . LEU B 1 189 ? 3.666 -27.109 1.417 1 93.56 189 LEU B CA 1
ATOM 4249 C C . LEU B 1 189 ? 3.812 -28.625 1.492 1 93.56 189 LEU B C 1
ATOM 4251 O O . LEU B 1 189 ? 3.701 -29.219 2.572 1 93.56 189 LEU B O 1
ATOM 4255 N N . ALA B 1 190 ? 4.066 -29.25 0.313 1 91.25 190 ALA B N 1
ATOM 4256 C CA . ALA B 1 190 ? 4.379 -30.672 0.332 1 91.25 190 ALA B CA 1
ATOM 4257 C C . ALA B 1 190 ? 5.645 -30.953 1.141 1 91.25 190 ALA B C 1
ATOM 4259 O O . ALA B 1 190 ? 5.703 -31.906 1.905 1 91.25 190 ALA B O 1
ATOM 4260 N N . LEU B 1 191 ? 6.66 -30.109 0.994 1 92.56 191 LEU B N 1
ATOM 4261 C CA . LEU B 1 191 ? 7.879 -30.219 1.787 1 92.56 191 LEU B CA 1
ATOM 4262 C C . LEU B 1 191 ? 7.586 -30.016 3.27 1 92.56 191 LEU B C 1
ATOM 4264 O O . LEU B 1 191 ? 8.055 -30.781 4.113 1 92.56 191 LEU B O 1
ATOM 4268 N N . LYS B 1 192 ? 6.797 -29.031 3.531 1 94.06 192 LYS B N 1
ATOM 4269 C CA . LYS B 1 192 ? 6.434 -28.719 4.91 1 94.06 192 LYS B CA 1
ATOM 4270 C C . LYS B 1 192 ? 5.727 -29.891 5.574 1 94.06 192 LYS B C 1
ATOM 4272 O O . LYS B 1 192 ? 5.996 -30.219 6.73 1 94.06 192 LYS B O 1
ATOM 4277 N N . ARG B 1 193 ? 4.863 -30.562 4.879 1 91.44 193 ARG B N 1
ATOM 4278 C CA . ARG B 1 193 ? 4.09 -31.688 5.395 1 91.44 193 ARG B CA 1
ATOM 4279 C C . ARG B 1 193 ? 5 -32.875 5.738 1 91.44 193 ARG B C 1
ATOM 4281 O O . ARG B 1 193 ? 4.641 -33.719 6.547 1 91.44 193 ARG B O 1
ATOM 4288 N N . ARG B 1 194 ? 6.219 -32.812 5.215 1 91.56 194 ARG B N 1
ATOM 4289 C CA . ARG B 1 194 ? 7.172 -33.906 5.465 1 91.56 194 ARG B CA 1
ATOM 4290 C C . ARG B 1 194 ? 8.234 -33.469 6.473 1 91.56 194 ARG B C 1
ATOM 4292 O O . ARG B 1 194 ? 9.266 -34.125 6.617 1 91.56 194 ARG B O 1
ATOM 4299 N N . GLY B 1 195 ? 7.977 -32.344 7.098 1 93.94 195 GLY B N 1
ATOM 4300 C CA . GLY B 1 195 ? 8.867 -31.844 8.141 1 93.94 195 GLY B CA 1
ATOM 4301 C C . GLY B 1 195 ? 10.125 -31.188 7.594 1 93.94 195 GLY B C 1
ATOM 4302 O O . GLY B 1 195 ? 11.117 -31.047 8.312 1 93.94 195 GLY B O 1
ATOM 4303 N N . LYS B 1 196 ? 10.109 -30.875 6.289 1 95.12 196 LYS B N 1
ATOM 4304 C CA . LYS B 1 196 ? 11.266 -30.25 5.652 1 95.12 196 LYS B CA 1
ATOM 4305 C C . LYS B 1 196 ? 10.992 -28.781 5.34 1 95.12 196 LYS B C 1
ATOM 4307 O O . LYS B 1 196 ? 9.945 -28.453 4.777 1 95.12 196 LYS B O 1
ATOM 4312 N N . MET B 1 197 ? 11.93 -27.984 5.723 1 97.12 197 MET B N 1
ATOM 4313 C CA . MET B 1 197 ? 11.844 -26.547 5.473 1 97.12 197 MET B CA 1
ATOM 4314 C C . MET B 1 197 ? 10.531 -25.984 6.012 1 97.12 197 MET B C 1
ATOM 4316 O O . MET B 1 197 ? 9.805 -25.297 5.289 1 97.12 197 MET B O 1
ATOM 4320 N N . VAL B 1 198 ? 10.266 -26.25 7.215 1 97.69 198 VAL B N 1
ATOM 4321 C CA . VAL B 1 198 ? 8.984 -25.953 7.836 1 97.69 198 VAL B CA 1
ATOM 4322 C C . VAL B 1 198 ? 8.797 -24.438 7.965 1 97.69 198 VAL B C 1
ATOM 4324 O O . VAL B 1 198 ? 7.699 -23.922 7.77 1 97.69 198 VAL B O 1
ATOM 4327 N N . GLY B 1 199 ? 9.867 -23.703 8.32 1 98.06 199 GLY B N 1
ATOM 4328 C CA . GLY B 1 199 ? 9.789 -22.25 8.398 1 98.06 199 GLY B CA 1
ATOM 4329 C C . GLY B 1 199 ? 9.445 -21.594 7.07 1 98.06 199 GLY B C 1
ATOM 4330 O O . GLY B 1 199 ? 8.539 -20.766 6.996 1 98.06 199 GLY B O 1
ATOM 4331 N N . VAL B 1 200 ? 10.125 -22.031 6.004 1 98 200 VAL B N 1
ATOM 4332 C CA . VAL B 1 200 ? 9.836 -21.531 4.664 1 98 200 VAL B CA 1
ATOM 4333 C C . VAL B 1 200 ? 8.406 -21.906 4.27 1 98 200 VAL B C 1
ATOM 4335 O O . VAL B 1 200 ? 7.66 -21.078 3.752 1 98 200 VAL B O 1
ATOM 4338 N N . GLY B 1 201 ? 8.047 -23.156 4.555 1 97.12 201 GLY B N 1
ATOM 4339 C CA . GLY B 1 201 ? 6.703 -23.609 4.25 1 97.12 201 GLY B CA 1
ATOM 4340 C C . GLY B 1 201 ? 5.621 -22.812 4.934 1 97.12 201 GLY B C 1
ATOM 4341 O O . GLY B 1 201 ? 4.582 -22.516 4.336 1 97.12 201 GLY B O 1
ATOM 4342 N N . GLU B 1 202 ? 5.863 -22.438 6.176 1 96.81 202 GLU B N 1
ATOM 4343 C CA . GLU B 1 202 ? 4.902 -21.625 6.922 1 96.81 202 GLU B CA 1
ATOM 4344 C C . GLU B 1 202 ? 4.746 -20.234 6.301 1 96.81 202 GLU B C 1
ATOM 4346 O O . GLU B 1 202 ? 3.633 -19.719 6.215 1 96.81 202 GLU B O 1
ATOM 4351 N N . GLN B 1 203 ? 5.801 -19.672 5.906 1 97.44 203 GLN B N 1
ATOM 4352 C CA . GLN B 1 203 ? 5.746 -18.359 5.246 1 97.44 203 GLN B CA 1
ATOM 4353 C C . GLN B 1 203 ? 4.996 -18.453 3.918 1 97.44 203 GLN B C 1
ATOM 4355 O O . GLN B 1 203 ? 4.211 -17.562 3.582 1 97.44 203 GLN B O 1
ATOM 4360 N N . PHE B 1 204 ? 5.172 -19.578 3.191 1 97.25 204 PHE B N 1
ATOM 4361 C CA . PHE B 1 204 ? 4.414 -19.812 1.965 1 97.25 204 PHE B CA 1
ATOM 4362 C C . PHE B 1 204 ? 2.928 -19.969 2.268 1 97.25 204 PHE B C 1
ATOM 4364 O O . PHE B 1 204 ? 2.08 -19.547 1.477 1 97.25 204 PHE B O 1
ATOM 4371 N N . GLU B 1 205 ? 2.658 -20.594 3.357 1 95.5 205 GLU B N 1
ATOM 4372 C CA . GLU B 1 205 ? 1.266 -20.719 3.773 1 95.5 205 GLU B CA 1
ATOM 4373 C C . GLU B 1 205 ? 0.625 -19.359 4.012 1 95.5 205 GLU B C 1
ATOM 4375 O O . GLU B 1 205 ? -0.519 -19.125 3.613 1 95.5 205 GLU B O 1
ATOM 4380 N N . TYR B 1 206 ? 1.351 -18.453 4.68 1 95.81 206 TYR B N 1
ATOM 4381 C CA . TYR B 1 206 ? 0.847 -17.109 4.926 1 95.81 206 TYR B CA 1
ATOM 4382 C C . TYR B 1 206 ? 0.66 -16.344 3.621 1 95.81 206 TYR B C 1
ATOM 4384 O O . TYR B 1 206 ? -0.342 -15.656 3.438 1 95.81 206 TYR B O 1
ATOM 4392 N N . ILE B 1 207 ? 1.587 -16.5 2.703 1 97.19 207 ILE B N 1
ATOM 4393 C CA . ILE B 1 207 ? 1.476 -15.844 1.404 1 97.19 207 ILE B CA 1
ATOM 4394 C C . ILE B 1 207 ? 0.268 -16.391 0.65 1 97.19 207 ILE B C 1
ATOM 4396 O O . ILE B 1 207 ? -0.494 -15.633 0.045 1 97.19 207 ILE B O 1
ATOM 4400 N N . MET B 1 208 ? 0.116 -17.688 0.703 1 96.12 208 MET B N 1
ATOM 4401 C CA . MET B 1 208 ? -1.005 -18.312 0.012 1 96.12 208 MET B CA 1
ATOM 4402 C C . MET B 1 208 ? -2.336 -17.781 0.528 1 96.12 208 MET B C 1
ATOM 4404 O O . MET B 1 208 ? -3.27 -17.578 -0.248 1 96.12 208 MET B O 1
ATOM 4408 N N . ARG B 1 209 ? -2.398 -17.578 1.806 1 94.88 209 ARG B N 1
ATOM 4409 C CA . ARG B 1 209 ? -3.6 -17 2.396 1 94.88 209 ARG B CA 1
ATOM 4410 C C . ARG B 1 209 ? -3.875 -15.609 1.818 1 94.88 209 ARG B C 1
ATOM 4412 O O . ARG B 1 209 ? -5.012 -15.297 1.464 1 94.88 209 ARG B O 1
ATOM 4419 N N . ASP B 1 210 ? -2.869 -14.773 1.719 1 96.62 210 ASP B N 1
ATOM 4420 C CA . ASP B 1 210 ? -3.008 -13.461 1.104 1 96.62 210 ASP B CA 1
ATOM 4421 C C . ASP B 1 210 ? -3.459 -13.578 -0.35 1 96.62 210 ASP B C 1
ATOM 4423 O O . ASP B 1 210 ? -4.363 -12.859 -0.784 1 96.62 210 ASP B O 1
ATOM 4427 N N . GLU B 1 211 ? -2.811 -14.547 -1.065 1 95.94 211 GLU B N 1
ATOM 4428 C CA . GLU B 1 211 ? -3.059 -14.688 -2.498 1 95.94 211 GLU B CA 1
ATOM 4429 C C . GLU B 1 211 ? -4.5 -15.117 -2.77 1 95.94 211 GLU B C 1
ATOM 4431 O O . GLU B 1 211 ? -5.082 -14.734 -3.785 1 95.94 211 GLU B O 1
ATOM 4436 N N . SER B 1 212 ? -4.98 -15.914 -1.882 1 94.81 212 SER B N 1
ATOM 4437 C CA . SER B 1 212 ? -6.379 -16.312 -2.031 1 94.81 212 SER B CA 1
ATOM 4438 C C . SER B 1 212 ? -7.297 -15.094 -2.037 1 94.81 212 SER B C 1
ATOM 4440 O O . SER B 1 212 ? -8.227 -15.016 -2.844 1 94.81 212 SER B O 1
ATOM 4442 N N . LEU B 1 213 ? -7.07 -14.109 -1.195 1 95.69 213 LEU B N 1
ATOM 4443 C CA . LEU B 1 213 ? -7.855 -12.883 -1.161 1 95.69 213 LEU B CA 1
ATOM 4444 C C . LEU B 1 213 ? -7.613 -12.047 -2.416 1 95.69 213 LEU B C 1
ATOM 4446 O O . LEU B 1 213 ? -8.555 -11.484 -2.982 1 95.69 213 LEU B O 1
ATOM 4450 N N . HIS B 1 214 ? -6.289 -11.953 -2.799 1 97.69 214 HIS B N 1
ATOM 4451 C CA . HIS B 1 214 ? -5.949 -11.211 -4.004 1 97.69 214 HIS B CA 1
ATOM 4452 C C . HIS B 1 214 ? -6.715 -11.734 -5.215 1 97.69 214 HIS B C 1
ATOM 4454 O O . HIS B 1 214 ? -7.344 -10.969 -5.941 1 97.69 214 HIS B O 1
ATOM 4460 N N . LEU B 1 215 ? -6.672 -13.016 -5.359 1 97.56 215 LEU B N 1
ATOM 4461 C CA . LEU B 1 215 ? -7.301 -13.688 -6.496 1 97.56 215 LEU B CA 1
ATOM 4462 C C . LEU B 1 215 ? -8.805 -13.445 -6.496 1 97.56 215 LEU B C 1
ATOM 4464 O O . LEU B 1 215 ? -9.375 -13.062 -7.523 1 97.56 215 LEU B O 1
ATOM 4468 N N . ASN B 1 216 ? -9.414 -13.672 -5.383 1 97.5 216 ASN B N 1
ATOM 4469 C CA . ASN B 1 216 ? -10.867 -13.523 -5.312 1 97.5 216 ASN B CA 1
ATOM 4470 C C . ASN B 1 216 ? -11.289 -12.078 -5.547 1 97.5 216 ASN B C 1
ATOM 4472 O O . ASN B 1 216 ? -12.312 -11.828 -6.184 1 97.5 216 ASN B O 1
ATOM 4476 N N . PHE B 1 217 ? -10.594 -11.109 -5.023 1 98.12 217 PHE B N 1
ATOM 4477 C CA . PHE B 1 217 ? -10.852 -9.711 -5.34 1 98.12 217 PHE B CA 1
ATOM 4478 C C . PHE B 1 217 ? -10.766 -9.469 -6.844 1 98.12 217 PHE B C 1
ATOM 4480 O O . PHE B 1 217 ? -11.656 -8.836 -7.426 1 98.12 217 PHE B O 1
ATOM 4487 N N . GLY B 1 218 ? -9.641 -9.945 -7.461 1 98.19 218 GLY B N 1
ATOM 4488 C CA . GLY B 1 218 ? -9.469 -9.789 -8.898 1 98.19 218 GLY B CA 1
ATOM 4489 C C . GLY B 1 218 ? -10.617 -10.383 -9.703 1 98.19 218 GLY B C 1
ATOM 4490 O O . GLY B 1 218 ? -11.086 -9.773 -10.664 1 98.19 218 GLY B O 1
ATOM 4491 N N . ILE B 1 219 ? -11.078 -11.57 -9.297 1 98.44 219 ILE B N 1
ATOM 4492 C CA . ILE B 1 219 ? -12.195 -12.242 -9.961 1 98.44 219 ILE B CA 1
ATOM 4493 C C . ILE B 1 219 ? -13.453 -11.383 -9.844 1 98.44 219 ILE B C 1
ATOM 4495 O O . ILE B 1 219 ? -14.156 -11.172 -10.828 1 98.44 219 ILE B O 1
ATOM 4499 N N . ASP B 1 220 ? -13.734 -10.906 -8.633 1 98.19 220 ASP B N 1
ATOM 4500 C CA . ASP B 1 220 ? -14.906 -10.062 -8.438 1 98.19 220 ASP B CA 1
ATOM 4501 C C . ASP B 1 220 ? -14.797 -8.766 -9.242 1 98.19 220 ASP B C 1
ATOM 4503 O O . ASP B 1 220 ? -15.781 -8.289 -9.789 1 98.19 220 ASP B O 1
ATOM 4507 N N . LEU B 1 221 ? -13.625 -8.195 -9.273 1 98.19 221 LEU B N 1
ATOM 4508 C CA . LEU B 1 221 ? -13.383 -6.984 -10.055 1 98.19 221 LEU B CA 1
ATOM 4509 C C . LEU B 1 221 ? -13.656 -7.23 -11.539 1 98.19 221 LEU B C 1
ATOM 4511 O O . LEU B 1 221 ? -14.383 -6.461 -12.172 1 98.19 221 LEU B O 1
ATOM 4515 N N . ILE B 1 222 ? -13.125 -8.312 -12.094 1 98.19 222 ILE B N 1
ATOM 4516 C CA . ILE B 1 222 ? -13.297 -8.68 -13.492 1 98.19 222 ILE B CA 1
ATOM 4517 C C . ILE B 1 222 ? -14.781 -8.875 -13.797 1 98.19 222 ILE B C 1
ATOM 4519 O O . ILE B 1 222 ? -15.312 -8.312 -14.758 1 98.19 222 ILE B O 1
ATOM 4523 N N . ASN B 1 223 ? -15.422 -9.633 -12.969 1 98.12 223 ASN B N 1
ATOM 4524 C CA . ASN B 1 223 ? -16.828 -9.93 -13.195 1 98.12 223 ASN B CA 1
ATOM 4525 C C . ASN B 1 223 ? -17.703 -8.68 -13.055 1 98.12 223 ASN B C 1
ATOM 4527 O O . ASN B 1 223 ? -18.703 -8.531 -13.758 1 98.12 223 ASN B O 1
ATOM 4531 N N . THR B 1 224 ? -17.375 -7.789 -12.109 1 97.56 224 THR B N 1
ATOM 4532 C CA . THR B 1 224 ? -18.109 -6.539 -11.961 1 97.56 224 THR B CA 1
ATOM 4533 C C . THR B 1 224 ? -17.938 -5.66 -13.195 1 97.56 224 THR B C 1
ATOM 4535 O O . THR B 1 224 ? -18.922 -5.098 -13.695 1 97.56 224 THR B O 1
ATOM 4538 N N . ILE B 1 225 ? -16.719 -5.547 -13.711 1 96.62 225 ILE B N 1
ATOM 4539 C CA . ILE B 1 225 ? -16.484 -4.781 -14.93 1 96.62 225 ILE B CA 1
ATOM 4540 C C . ILE B 1 225 ? -17.281 -5.375 -16.078 1 96.62 225 ILE B C 1
ATOM 4542 O O . ILE B 1 225 ? -17.922 -4.641 -16.844 1 96.62 225 ILE B O 1
ATOM 4546 N N . ARG B 1 226 ? -17.266 -6.695 -16.172 1 96.38 226 ARG B N 1
ATOM 4547 C CA . ARG B 1 226 ? -18.047 -7.418 -17.172 1 96.38 226 ARG B CA 1
ATOM 4548 C C . ARG B 1 226 ? -19.531 -7.09 -17.062 1 96.38 226 ARG B C 1
ATOM 4550 O O . ARG B 1 226 ? -20.188 -6.793 -18.062 1 96.38 226 ARG B O 1
ATOM 4557 N N . ASP B 1 227 ? -20.078 -7.086 -15.875 1 96.62 227 ASP B N 1
ATOM 4558 C CA . ASP B 1 227 ? -21.5 -6.867 -15.641 1 96.62 227 ASP B CA 1
ATOM 4559 C C . ASP B 1 227 ? -21.891 -5.418 -15.914 1 96.62 227 ASP B C 1
ATOM 4561 O O . ASP B 1 227 ? -22.984 -5.145 -16.406 1 96.62 227 ASP B O 1
ATOM 4565 N N . GLU B 1 228 ? -21 -4.52 -15.617 1 95.12 228 GLU B N 1
ATOM 4566 C CA . GLU B 1 228 ? -21.281 -3.096 -15.766 1 95.12 228 GLU B CA 1
ATOM 4567 C C . GLU B 1 228 ? -21.078 -2.641 -17.203 1 95.12 228 GLU B C 1
ATOM 4569 O O . GLU B 1 228 ? -21.516 -1.553 -17.594 1 95.12 228 GLU B O 1
ATOM 4574 N N . ASN B 1 229 ? -20.422 -3.389 -18.016 1 94.94 229 ASN B N 1
ATOM 4575 C CA . ASN B 1 229 ? -20.156 -3.072 -19.422 1 94.94 229 ASN B CA 1
ATOM 4576 C C . ASN B 1 229 ? -20.594 -4.203 -20.344 1 94.94 229 ASN B C 1
ATOM 4578 O O . ASN B 1 229 ? -19.766 -4.895 -20.922 1 94.94 229 ASN B O 1
ATOM 4582 N N . PRO B 1 230 ? -21.922 -4.004 -20.531 1 89.81 230 PRO B N 1
ATOM 4583 C CA . PRO B 1 230 ? -22.422 -5.094 -21.359 1 89.81 230 PRO B CA 1
ATOM 4584 C C . PRO B 1 230 ? -21.828 -5.082 -22.766 1 89.81 230 PRO B C 1
ATOM 4586 O O . PRO B 1 230 ? -21.672 -4.016 -23.375 1 89.81 230 PRO B O 1
ATOM 4589 N N . GLY B 1 231 ? -21.125 -5.867 -23.266 1 93.25 231 GLY B N 1
ATOM 4590 C CA . GLY B 1 231 ? -20.578 -5.977 -24.609 1 93.25 231 GLY B CA 1
ATOM 4591 C C . GLY B 1 231 ? -19.078 -6.18 -24.641 1 93.25 231 GLY B C 1
ATOM 4592 O O . GLY B 1 231 ? -18.516 -6.496 -25.688 1 93.25 231 GLY B O 1
ATOM 4593 N N . VAL B 1 232 ? -18.516 -5.906 -23.531 1 96.19 232 VAL B N 1
ATOM 4594 C CA . VAL B 1 232 ? -17.062 -5.965 -23.5 1 96.19 232 VAL B CA 1
ATOM 4595 C C . VAL B 1 232 ? -16.594 -7.422 -23.531 1 96.19 232 VAL B C 1
ATOM 4597 O O . VAL B 1 232 ? -15.586 -7.746 -24.141 1 96.19 232 VAL B O 1
ATOM 4600 N N . TRP B 1 233 ? -17.375 -8.258 -22.859 1 97.62 233 TRP B N 1
ATOM 4601 C CA . TRP B 1 233 ? -17.016 -9.672 -22.797 1 97.62 233 TRP B CA 1
ATOM 4602 C C . TRP B 1 233 ? -17.719 -10.461 -23.906 1 97.62 233 TRP B C 1
ATOM 4604 O O . TRP B 1 233 ? -18.672 -11.203 -23.641 1 97.62 233 TRP B O 1
ATOM 4614 N N . THR B 1 234 ? -17.203 -10.383 -25.094 1 97.62 234 THR B N 1
ATOM 4615 C CA . THR B 1 234 ? -17.75 -11.07 -26.266 1 97.62 234 THR B CA 1
ATOM 4616 C C . THR B 1 234 ? -17.312 -12.531 -26.281 1 97.62 234 THR B C 1
ATOM 4618 O O . THR B 1 234 ? -16.422 -12.93 -25.531 1 97.62 234 THR B O 1
ATOM 4621 N N . ASP B 1 235 ? -17.953 -13.266 -27.156 1 97.31 235 ASP B N 1
ATOM 4622 C CA . ASP B 1 235 ? -17.531 -14.648 -27.359 1 97.31 235 ASP B CA 1
ATOM 4623 C C . ASP B 1 235 ? -16.078 -14.734 -27.797 1 97.31 235 ASP B C 1
ATOM 4625 O O . ASP B 1 235 ? -15.344 -15.633 -27.391 1 97.31 235 ASP B O 1
ATOM 4629 N N . GLU B 1 236 ? -15.719 -13.812 -28.609 1 98.06 236 GLU B N 1
ATOM 4630 C CA . GLU B 1 236 ? -14.344 -13.773 -29.109 1 98.06 236 GLU B CA 1
ATOM 4631 C C . GLU B 1 236 ? -13.367 -13.469 -27.969 1 98.06 236 GLU B C 1
ATOM 4633 O O . GLU B 1 236 ? -12.297 -14.078 -27.891 1 98.06 236 GLU B O 1
ATOM 4638 N N . PHE B 1 237 ? -13.719 -12.539 -27.109 1 98.12 237 PHE B N 1
ATOM 4639 C CA . PHE B 1 237 ? -12.852 -12.188 -26 1 98.12 237 PHE B CA 1
ATOM 4640 C C . PHE B 1 237 ? -12.766 -13.336 -25 1 98.12 237 PHE B C 1
ATOM 4642 O O . PHE B 1 237 ? -11.695 -13.617 -24.453 1 98.12 237 PHE B O 1
ATOM 4649 N N . GLU B 1 238 ? -13.875 -14.008 -24.766 1 98.19 238 GLU B N 1
ATOM 4650 C CA . GLU B 1 238 ? -13.875 -15.164 -23.875 1 98.19 238 GLU B CA 1
ATOM 4651 C C . GLU B 1 238 ? -12.945 -16.25 -24.406 1 98.19 238 GLU B C 1
ATOM 4653 O O . GLU B 1 238 ? -12.219 -16.875 -23.625 1 98.19 238 GLU B O 1
ATOM 4658 N N . ALA B 1 239 ? -13.016 -16.5 -25.672 1 98.5 239 ALA B N 1
ATOM 4659 C CA . ALA B 1 239 ? -12.133 -17.5 -26.297 1 98.5 239 ALA B CA 1
ATOM 4660 C C . ALA B 1 239 ? -10.672 -17.094 -26.141 1 98.5 239 ALA B C 1
ATOM 4662 O O . ALA B 1 239 ? -9.812 -17.953 -25.906 1 98.5 239 ALA B O 1
ATOM 4663 N N . GLU B 1 240 ? -10.414 -15.836 -26.266 1 98.25 240 GLU B N 1
ATOM 4664 C CA . GLU B 1 240 ? -9.055 -15.336 -26.078 1 98.25 240 GLU B CA 1
ATOM 4665 C C . GLU B 1 240 ? -8.578 -15.57 -24.641 1 98.25 240 GLU B C 1
ATOM 4667 O O . GLU B 1 240 ? -7.457 -16.031 -24.422 1 98.25 240 GLU B O 1
ATOM 4672 N N . VAL B 1 241 ? -9.406 -15.234 -23.688 1 98.44 241 VAL B N 1
ATOM 4673 C CA . VAL B 1 241 ? -9.07 -15.414 -22.266 1 98.44 241 VAL B CA 1
ATOM 4674 C C . VAL B 1 241 ? -8.797 -16.891 -22 1 98.44 241 VAL B C 1
ATOM 4676 O O . VAL B 1 241 ? -7.84 -17.234 -21.297 1 98.44 241 VAL B O 1
ATOM 4679 N N . ARG B 1 242 ? -9.617 -17.766 -22.547 1 98.62 242 ARG B N 1
ATOM 4680 C CA . ARG B 1 242 ? -9.383 -19.203 -22.406 1 98.62 242 ARG B CA 1
ATOM 4681 C C . ARG B 1 242 ? -8.016 -19.594 -22.938 1 98.62 242 ARG B C 1
ATOM 4683 O O . ARG B 1 242 ? -7.281 -20.344 -22.297 1 98.62 242 ARG B O 1
ATOM 4690 N N . GLU B 1 243 ? -7.66 -19.109 -24.078 1 98.56 243 GLU B N 1
ATOM 4691 C CA . GLU B 1 243 ? -6.371 -19.422 -24.688 1 98.56 243 GLU B CA 1
ATOM 4692 C C . GLU B 1 243 ? -5.219 -18.922 -23.812 1 98.56 243 GLU B C 1
ATOM 4694 O O . GLU B 1 243 ? -4.191 -19.594 -23.688 1 98.56 243 GLU B O 1
ATOM 4699 N N . LEU B 1 244 ? -5.371 -17.719 -23.25 1 98.44 244 LEU B N 1
ATOM 4700 C CA . LEU B 1 244 ? -4.348 -17.188 -22.359 1 98.44 244 LEU B CA 1
ATOM 4701 C C . LEU B 1 244 ? -4.129 -18.094 -21.156 1 98.44 244 LEU B C 1
ATOM 4703 O O . LEU B 1 244 ? -2.986 -18.359 -20.781 1 98.44 244 LEU B O 1
ATOM 4707 N N . ILE B 1 245 ? -5.219 -18.609 -20.625 1 98.69 245 ILE B N 1
ATOM 4708 C CA . ILE B 1 245 ? -5.145 -19.453 -19.438 1 98.69 245 ILE B CA 1
ATOM 4709 C C . ILE B 1 245 ? -4.547 -20.812 -19.812 1 98.69 245 ILE B C 1
ATOM 4711 O O . ILE B 1 245 ? -3.713 -21.344 -19.078 1 98.69 245 ILE B O 1
ATOM 4715 N N . VAL B 1 246 ? -4.898 -21.359 -20.953 1 98.75 246 VAL B N 1
ATOM 4716 C CA . VAL B 1 246 ? -4.375 -22.641 -21.406 1 98.75 246 VAL B CA 1
ATOM 4717 C C . VAL B 1 246 ? -2.871 -22.531 -21.656 1 98.75 246 VAL B C 1
ATOM 4719 O O . VAL B 1 246 ? -2.105 -23.422 -21.281 1 98.75 246 VAL B O 1
ATOM 4722 N N . GLU B 1 247 ? -2.445 -21.453 -22.25 1 98.62 247 GLU B N 1
ATOM 4723 C CA . GLU B 1 247 ? -1.02 -21.219 -22.453 1 98.62 247 GLU B CA 1
ATOM 4724 C C . GLU B 1 247 ? -0.277 -21.094 -21.125 1 98.62 247 GLU B C 1
ATOM 4726 O O . GLU B 1 247 ? 0.841 -21.594 -20.984 1 98.62 247 GLU B O 1
ATOM 4731 N N . ALA B 1 248 ? -0.855 -20.422 -20.172 1 98.44 248 ALA B N 1
ATOM 4732 C CA . ALA B 1 248 ? -0.263 -20.312 -18.844 1 98.44 248 ALA B CA 1
ATOM 4733 C C . ALA B 1 248 ? -0.086 -21.672 -18.203 1 98.44 248 ALA B C 1
ATOM 4735 O O . ALA B 1 248 ? 0.928 -21.938 -17.547 1 98.44 248 ALA B O 1
ATOM 4736 N N . VAL B 1 249 ? -1.075 -22.531 -18.359 1 98.5 249 VAL B N 1
ATOM 4737 C CA . VAL B 1 249 ? -1.004 -23.891 -17.812 1 98.5 249 VAL B CA 1
ATOM 4738 C C . VAL B 1 249 ? 0.171 -24.641 -18.453 1 98.5 249 VAL B C 1
ATOM 4740 O O . VAL B 1 249 ? 0.913 -25.344 -17.75 1 98.5 249 VAL B O 1
ATOM 4743 N N . ASP B 1 250 ? 0.382 -24.469 -19.734 1 98.31 250 ASP B N 1
ATOM 4744 C CA . ASP B 1 250 ? 1.489 -25.125 -20.422 1 98.31 250 ASP B CA 1
ATOM 4745 C C . ASP B 1 250 ? 2.834 -24.641 -19.891 1 98.31 250 ASP B C 1
ATOM 4747 O O . ASP B 1 250 ? 3.746 -25.438 -19.672 1 98.31 250 ASP B O 1
ATOM 4751 N N . LEU B 1 251 ? 2.934 -23.359 -19.672 1 98.12 251 LEU B N 1
ATOM 4752 C CA . LEU B 1 251 ? 4.156 -22.781 -19.109 1 98.12 251 LEU B CA 1
ATOM 4753 C C . LEU B 1 251 ? 4.414 -23.328 -17.719 1 98.12 251 LEU B C 1
ATOM 4755 O O . LEU B 1 251 ? 5.543 -23.703 -17.391 1 98.12 251 LEU B O 1
ATOM 4759 N N . GLU B 1 252 ? 3.361 -23.422 -16.906 1 97.5 252 GLU B N 1
ATOM 4760 C CA . GLU B 1 252 ? 3.518 -23.875 -15.531 1 97.5 252 GLU B CA 1
ATOM 4761 C C . GLU B 1 252 ? 3.809 -25.375 -15.477 1 97.5 252 GLU B C 1
ATOM 4763 O O . GLU B 1 252 ? 4.547 -25.844 -14.602 1 97.5 252 GLU B O 1
ATOM 4768 N N . ARG B 1 253 ? 3.219 -26.125 -16.359 1 94.81 253 ARG B N 1
ATOM 4769 C CA . ARG B 1 253 ? 3.525 -27.547 -16.453 1 94.81 253 ARG B CA 1
ATOM 4770 C C . ARG B 1 253 ? 5.004 -27.766 -16.75 1 94.81 253 ARG B C 1
ATOM 4772 O O . ARG B 1 253 ? 5.641 -28.641 -16.156 1 94.81 253 ARG B O 1
ATOM 4779 N N . THR B 1 254 ? 5.508 -27 -17.656 1 94.75 254 THR B N 1
ATOM 4780 C CA . THR B 1 254 ? 6.926 -27.078 -18 1 94.75 254 THR B CA 1
ATOM 4781 C C . THR B 1 254 ? 7.793 -26.734 -16.797 1 94.75 254 THR B C 1
ATOM 4783 O O . THR B 1 254 ? 8.766 -27.438 -16.5 1 94.75 254 THR B O 1
ATOM 4786 N N . TYR B 1 255 ? 7.438 -25.672 -16.109 1 95.38 255 TYR B N 1
ATOM 4787 C CA . TYR B 1 255 ? 8.148 -25.281 -14.891 1 95.38 255 TYR B CA 1
ATOM 4788 C C . TYR B 1 255 ? 8.117 -26.391 -13.852 1 95.38 255 TYR B C 1
ATOM 4790 O O . TYR B 1 255 ? 9.141 -26.734 -13.258 1 95.38 255 TYR B O 1
ATOM 4798 N N . ALA B 1 256 ? 6.918 -27 -13.625 1 90.94 256 ALA B N 1
ATOM 4799 C CA . ALA B 1 256 ? 6.754 -28.062 -12.641 1 90.94 256 ALA B CA 1
ATOM 4800 C C . ALA B 1 256 ? 7.637 -29.266 -12.969 1 90.94 256 ALA B C 1
ATOM 4802 O O . ALA B 1 256 ? 8.266 -29.844 -12.086 1 90.94 256 ALA B O 1
ATOM 4803 N N . HIS B 1 257 ? 7.75 -29.531 -14.188 1 90.25 257 HIS B N 1
ATOM 4804 C CA . HIS B 1 257 ? 8.539 -30.688 -14.609 1 90.25 257 HIS B CA 1
ATOM 4805 C C . HIS B 1 257 ? 10.031 -30.422 -14.453 1 90.25 257 HIS B C 1
ATOM 4807 O O . HIS B 1 257 ? 10.789 -31.328 -14.109 1 90.25 257 HIS B O 1
ATOM 4813 N N . GLU B 1 258 ? 10.391 -29.25 -14.648 1 90.12 258 GLU B N 1
ATOM 4814 C CA . GLU B 1 258 ? 11.812 -28.922 -14.562 1 90.12 258 GLU B CA 1
ATOM 4815 C C . GLU B 1 258 ? 12.242 -28.656 -13.117 1 90.12 258 GLU B C 1
ATOM 4817 O O . GLU B 1 258 ? 13.367 -28.984 -12.734 1 90.12 258 GLU B O 1
ATOM 4822 N N . ALA B 1 259 ? 11.352 -28.062 -12.383 1 88.44 259 ALA B N 1
ATOM 4823 C CA . ALA B 1 259 ? 11.664 -27.719 -11 1 88.44 259 ALA B CA 1
ATOM 4824 C C . ALA B 1 259 ? 11.633 -28.969 -10.109 1 88.44 259 ALA B C 1
ATOM 4826 O O . ALA B 1 259 ? 12.359 -29.047 -9.117 1 88.44 259 ALA B O 1
ATOM 4827 N N . CYS B 1 260 ? 10.727 -29.891 -10.461 1 81.44 260 CYS B N 1
ATOM 4828 C CA . CYS B 1 260 ? 10.57 -31.094 -9.656 1 81.44 260 CYS B CA 1
ATOM 4829 C C . CYS B 1 260 ? 11.172 -32.312 -10.352 1 81.44 260 CYS B C 1
ATOM 4831 O O . CYS B 1 260 ? 10.547 -32.906 -11.227 1 81.44 260 CYS B O 1
ATOM 4833 N N . PRO B 1 261 ? 12.359 -32.594 -10.039 1 71.12 261 PRO B N 1
ATOM 4834 C CA . PRO B 1 261 ? 12.906 -33.812 -10.625 1 71.12 261 PRO B CA 1
ATOM 4835 C C . PRO B 1 261 ? 12.086 -35.062 -10.273 1 71.12 261 PRO B C 1
ATOM 4837 O O . PRO B 1 261 ? 11.273 -35.031 -9.344 1 71.12 261 PRO B O 1
ATOM 4840 N N . PRO B 1 262 ? 12.273 -36.094 -11.078 1 66.75 262 PRO B N 1
ATOM 4841 C CA . PRO B 1 262 ? 11.516 -37.312 -10.852 1 66.75 262 PRO B CA 1
ATOM 4842 C C . PRO B 1 262 ? 11.672 -37.844 -9.438 1 66.75 262 PRO B C 1
ATOM 4844 O O . PRO B 1 262 ? 12.766 -37.781 -8.867 1 66.75 262 PRO B O 1
ATOM 4847 N N . ASN B 1 263 ? 10.492 -38.281 -8.867 1 63.84 263 ASN B N 1
ATOM 4848 C CA . ASN B 1 263 ? 10.336 -39.031 -7.621 1 63.84 263 ASN B CA 1
ATOM 4849 C C . ASN B 1 263 ? 10.789 -38.219 -6.414 1 63.84 263 ASN B C 1
ATOM 4851 O O . ASN B 1 263 ? 11.414 -38.75 -5.496 1 63.84 263 ASN B O 1
ATOM 4855 N N . VAL B 1 264 ? 10.484 -36.906 -6.535 1 63 264 VAL B N 1
ATOM 4856 C CA . VAL B 1 264 ? 10.797 -36.156 -5.328 1 63 264 VAL B CA 1
ATOM 4857 C C . VAL B 1 264 ? 9.625 -36.219 -4.352 1 63 264 VAL B C 1
ATOM 4859 O O . VAL B 1 264 ? 8.469 -36.031 -4.742 1 63 264 VAL B O 1
ATOM 4862 N N . LEU B 1 265 ? 9.867 -36.594 -3.088 1 64.44 265 LEU B N 1
ATOM 4863 C CA . LEU B 1 265 ? 8.992 -36.594 -1.921 1 64.44 265 LEU B CA 1
ATOM 4864 C C . LEU B 1 265 ? 7.746 -37.438 -2.176 1 64.44 265 LEU B C 1
ATOM 4866 O O . LEU B 1 265 ? 6.676 -37.156 -1.636 1 64.44 265 LEU B O 1
ATOM 4870 N N . GLY B 1 266 ? 7.863 -38.312 -3.047 1 67.25 266 GLY B N 1
ATOM 4871 C CA . GLY B 1 266 ? 6.691 -39.094 -3.361 1 67.25 266 GLY B CA 1
ATOM 4872 C C . GLY B 1 266 ? 5.703 -38.375 -4.262 1 67.25 266 GLY B C 1
ATOM 4873 O O . GLY B 1 266 ? 4.613 -38.906 -4.527 1 67.25 266 GLY B O 1
ATOM 4874 N N . MET B 1 267 ? 6.105 -37.156 -4.57 1 73.19 267 MET B N 1
ATOM 4875 C CA . MET B 1 267 ? 5.309 -36.438 -5.547 1 73.19 267 MET B CA 1
ATOM 4876 C C . MET B 1 267 ? 6.047 -36.312 -6.875 1 73.19 267 MET B C 1
ATOM 4878 O O . MET B 1 267 ? 7.277 -36.312 -6.906 1 73.19 267 MET B O 1
ATOM 4882 N N . SER B 1 268 ? 5.164 -36.375 -7.875 1 79.62 268 SER B N 1
ATOM 4883 C CA . SER B 1 268 ? 5.773 -36.312 -9.203 1 79.62 268 SER B CA 1
ATOM 4884 C C . SER B 1 268 ? 5.453 -35 -9.906 1 79.62 268 SER B C 1
ATOM 4886 O O . SER B 1 268 ? 4.492 -34.312 -9.547 1 79.62 268 SER B O 1
ATOM 4888 N N . ALA B 1 269 ? 6.281 -34.656 -10.766 1 85 269 ALA B N 1
ATOM 4889 C CA . ALA B 1 269 ? 6.059 -33.531 -11.648 1 85 269 ALA B CA 1
ATOM 4890 C C . ALA B 1 269 ? 4.691 -33.594 -12.312 1 85 269 ALA B C 1
ATOM 4892 O O . ALA B 1 269 ? 4.047 -32.562 -12.539 1 85 269 ALA B O 1
ATOM 4893 N N . ASP B 1 270 ? 4.238 -34.844 -12.484 1 88.12 270 ASP B N 1
ATOM 4894 C CA . ASP B 1 270 ? 2.949 -35.062 -13.133 1 88.12 270 ASP B CA 1
ATOM 4895 C C . ASP B 1 270 ? 1.801 -34.625 -12.219 1 88.12 270 ASP B C 1
ATOM 4897 O O . ASP B 1 270 ? 0.8 -34.094 -12.68 1 88.12 270 ASP B O 1
ATOM 4901 N N . GLN B 1 271 ? 1.947 -34.875 -11.016 1 90.38 271 GLN B N 1
ATOM 4902 C CA . GLN B 1 271 ? 0.911 -34.5 -10.062 1 90.38 271 GLN B CA 1
ATOM 4903 C C . GLN B 1 271 ? 0.802 -32.969 -9.961 1 90.38 271 GLN B C 1
ATOM 4905 O O . GLN B 1 271 ? -0.3 -32.438 -9.867 1 90.38 271 GLN B O 1
ATOM 4910 N N . PHE B 1 272 ? 1.928 -32.344 -9.977 1 90.75 272 PHE B N 1
ATOM 4911 C CA . PHE B 1 272 ? 1.899 -30.891 -9.938 1 90.75 272 PHE B CA 1
ATOM 4912 C C . PHE B 1 272 ? 1.29 -30.328 -11.211 1 90.75 272 PHE B C 1
ATOM 4914 O O . PHE B 1 272 ? 0.542 -29.359 -11.172 1 90.75 272 PHE B O 1
ATOM 4921 N N . ALA B 1 273 ? 1.621 -30.984 -12.352 1 91.62 273 ALA B N 1
ATOM 4922 C CA . ALA B 1 273 ? 1.031 -30.578 -13.625 1 91.62 273 ALA B CA 1
ATOM 4923 C C . ALA B 1 273 ? -0.484 -30.766 -13.609 1 91.62 273 ALA B C 1
ATOM 4925 O O . ALA B 1 273 ? -1.223 -29.906 -14.102 1 91.62 273 ALA B O 1
ATOM 4926 N N . GLU B 1 274 ? -0.921 -31.875 -13.07 1 94.44 274 GLU B N 1
ATOM 4927 C CA . GLU B 1 274 ? -2.352 -32.125 -12.922 1 94.44 274 GLU B CA 1
ATOM 4928 C C . GLU B 1 274 ? -3 -31.094 -12 1 94.44 274 GLU B C 1
ATOM 4930 O O . GLU B 1 274 ? -4.117 -30.641 -12.258 1 94.44 274 GLU B O 1
ATOM 4935 N N . TYR B 1 275 ? -2.309 -30.797 -10.969 1 95.19 275 TYR B N 1
ATOM 4936 C CA . TYR B 1 275 ? -2.826 -29.797 -10.039 1 95.19 275 TYR B CA 1
ATOM 4937 C C . TYR B 1 275 ? -3.008 -28.453 -10.727 1 95.19 275 TYR B C 1
ATOM 4939 O O . TYR B 1 275 ? -3.99 -27.75 -10.484 1 95.19 275 TYR B O 1
ATOM 4947 N N . VAL B 1 276 ? -2.092 -28.094 -11.594 1 96.62 276 VAL B N 1
ATOM 4948 C CA . VAL B 1 276 ? -2.172 -26.844 -12.336 1 96.62 276 VAL B CA 1
ATOM 4949 C C . VAL B 1 276 ? -3.418 -26.844 -13.211 1 96.62 276 VAL B C 1
ATOM 4951 O O . VAL B 1 276 ? -4.117 -25.828 -13.305 1 96.62 276 VAL B O 1
ATOM 4954 N N . GLU B 1 277 ? -3.717 -27.984 -13.844 1 97.81 277 GLU B N 1
ATOM 4955 C CA . GLU B 1 277 ? -4.93 -28.109 -14.648 1 97.81 277 GLU B CA 1
ATOM 4956 C C . GLU B 1 277 ? -6.18 -27.938 -13.797 1 97.81 277 GLU B C 1
ATOM 4958 O O . GLU B 1 277 ? -7.121 -27.25 -14.195 1 97.81 277 GLU B O 1
ATOM 4963 N N . TYR B 1 278 ? -6.129 -28.531 -12.688 1 97.5 278 TYR B N 1
ATOM 4964 C CA . TYR B 1 278 ? -7.25 -28.453 -11.758 1 97.5 278 TYR B CA 1
ATOM 4965 C C . TYR B 1 278 ? -7.496 -27 -11.328 1 97.5 278 TYR B C 1
ATOM 4967 O O . TYR B 1 278 ? -8.633 -26.531 -11.359 1 97.5 278 TYR B O 1
ATOM 4975 N N . VAL B 1 279 ? -6.449 -26.391 -10.953 1 97.19 279 VAL B N 1
ATOM 4976 C CA . VAL B 1 279 ? -6.527 -25 -10.492 1 97.19 279 VAL B CA 1
ATOM 4977 C C . VAL B 1 279 ? -7.035 -24.109 -11.625 1 97.19 279 VAL B C 1
ATOM 4979 O O . VAL B 1 279 ? -7.859 -23.219 -11.391 1 97.19 279 VAL B O 1
ATOM 4982 N N . ALA B 1 280 ? -6.555 -24.344 -12.836 1 98.44 280 ALA B N 1
ATOM 4983 C CA . ALA B 1 280 ? -6.973 -23.547 -13.984 1 98.44 280 ALA B CA 1
ATOM 4984 C C . ALA B 1 280 ? -8.477 -23.688 -14.227 1 98.44 280 ALA B C 1
ATOM 4986 O O . ALA B 1 280 ? -9.156 -22.688 -14.508 1 98.44 280 ALA B O 1
ATOM 4987 N N . ASP B 1 281 ? -8.984 -24.906 -14.102 1 98.38 281 ASP B N 1
ATOM 4988 C CA . ASP B 1 281 ? -10.414 -25.125 -14.273 1 98.38 281 ASP B CA 1
ATOM 4989 C C . ASP B 1 281 ? -11.211 -24.391 -13.203 1 98.38 281 ASP B C 1
ATOM 4991 O O . ASP B 1 281 ? -12.297 -23.859 -13.469 1 98.38 281 ASP B O 1
ATOM 4995 N N . ARG B 1 282 ? -10.703 -24.359 -12.023 1 97.12 282 ARG B N 1
ATOM 4996 C CA . ARG B 1 282 ? -11.359 -23.609 -10.961 1 97.12 282 ARG B CA 1
ATOM 4997 C C . ARG B 1 282 ? -11.406 -22.125 -11.289 1 97.12 282 ARG B C 1
ATOM 4999 O O . ARG B 1 282 ? -12.43 -21.469 -11.078 1 97.12 282 ARG B O 1
ATOM 5006 N N . ARG B 1 283 ? -10.305 -21.578 -11.828 1 98.5 283 ARG B N 1
ATOM 5007 C CA . ARG B 1 283 ? -10.258 -20.172 -12.211 1 98.5 283 ARG B CA 1
ATOM 5008 C C . ARG B 1 283 ? -11.242 -19.891 -13.336 1 98.5 283 ARG B C 1
ATOM 5010 O O . ARG B 1 283 ? -11.945 -18.875 -13.312 1 98.5 283 ARG B O 1
ATOM 5017 N N . LEU B 1 284 ? -11.273 -20.812 -14.328 1 98.69 284 LEU B N 1
ATOM 5018 C CA . LEU B 1 284 ? -12.234 -20.672 -15.414 1 98.69 284 LEU B CA 1
ATOM 5019 C C . LEU B 1 284 ? -13.664 -20.609 -14.875 1 98.69 284 LEU B C 1
ATOM 5021 O O . LEU B 1 284 ? -14.453 -19.75 -15.289 1 98.69 284 LEU B O 1
ATOM 5025 N N . GLY B 1 285 ? -13.961 -21.438 -13.961 1 98.5 285 GLY B N 1
ATOM 5026 C CA . GLY B 1 285 ? -15.273 -21.422 -13.328 1 98.5 285 GLY B CA 1
ATOM 5027 C C . GLY B 1 285 ? -15.586 -20.109 -12.633 1 98.5 285 GLY B C 1
ATOM 5028 O O . GLY B 1 285 ? -16.688 -19.578 -12.773 1 98.5 285 GLY B O 1
ATOM 5029 N N . GLN B 1 286 ? -14.633 -19.562 -11.906 1 98.12 286 GLN B N 1
ATOM 5030 C CA . GLN B 1 286 ? -14.82 -18.312 -11.18 1 98.12 286 GLN B CA 1
ATOM 5031 C C . GLN B 1 286 ? -15.039 -17.141 -12.148 1 98.12 286 GLN B C 1
ATOM 5033 O O . GLN B 1 286 ? -15.695 -16.156 -11.805 1 98.12 286 GLN B O 1
ATOM 5038 N N . LEU B 1 287 ? -14.516 -17.281 -13.398 1 98.62 287 LEU B N 1
ATOM 5039 C CA . LEU B 1 287 ? -14.734 -16.297 -14.438 1 98.62 287 LEU B CA 1
ATOM 5040 C C . LEU B 1 287 ? -16.031 -16.578 -15.203 1 98.62 287 LEU B C 1
ATOM 5042 O O . LEU B 1 287 ? -16.281 -15.969 -16.25 1 98.62 287 LEU B O 1
ATOM 5046 N N . ARG B 1 288 ? -16.812 -17.578 -14.703 1 98.19 288 ARG B N 1
ATOM 5047 C CA . ARG B 1 288 ? -18.078 -17.969 -15.289 1 98.19 288 ARG B CA 1
ATOM 5048 C C . ARG B 1 288 ? -17.891 -18.578 -16.672 1 98.19 288 ARG B C 1
ATOM 5050 O O . ARG B 1 288 ? -18.688 -18.344 -17.578 1 98.19 288 ARG B O 1
ATOM 5057 N N . MET B 1 289 ? -16.812 -19.297 -16.875 1 98.44 289 MET B N 1
ATOM 5058 C CA . MET B 1 289 ? -16.5 -19.984 -18.125 1 98.44 289 MET B CA 1
ATOM 5059 C C . MET B 1 289 ? -16.531 -21.5 -17.938 1 98.44 289 MET B C 1
ATOM 5061 O O . MET B 1 289 ? -16.5 -21.984 -16.797 1 98.44 289 MET B O 1
ATOM 5065 N N . GLY B 1 290 ? -16.547 -22.219 -19.016 1 97.75 290 GLY B N 1
ATOM 5066 C CA . GLY B 1 290 ? -16.531 -23.672 -18.953 1 97.75 290 GLY B CA 1
ATOM 5067 C C . GLY B 1 290 ? -15.148 -24.234 -18.656 1 97.75 290 GLY B C 1
ATOM 5068 O O . GLY B 1 290 ? -14.133 -23.641 -19 1 97.75 290 GLY B O 1
ATOM 5069 N N . ALA B 1 291 ? -15.164 -25.422 -18.078 1 98.06 291 ALA B N 1
ATOM 5070 C CA . ALA B 1 291 ? -13.906 -26.109 -17.797 1 98.06 291 ALA B CA 1
ATOM 5071 C C . ALA B 1 291 ? -13.172 -26.453 -19.078 1 98.06 291 ALA B C 1
ATOM 5073 O O . ALA B 1 291 ? -13.789 -26.609 -20.141 1 98.06 291 ALA B O 1
ATOM 5074 N N . GLU B 1 292 ? -11.828 -26.562 -18.969 1 98.5 292 GLU B N 1
ATOM 5075 C CA . GLU B 1 292 ? -10.992 -26.891 -20.109 1 98.5 292 GLU B CA 1
ATOM 5076 C C . GLU B 1 292 ? -10.367 -28.281 -19.969 1 98.5 292 GLU B C 1
ATOM 5078 O O . GLU B 1 292 ? -10.297 -29.047 -20.922 1 98.5 292 GLU B O 1
ATOM 5083 N N . PHE B 1 293 ? -9.992 -28.688 -18.781 1 98.06 293 PHE B N 1
ATOM 5084 C CA . PHE B 1 293 ? -9.109 -29.828 -18.609 1 98.06 293 PHE B CA 1
ATOM 5085 C C . PHE B 1 293 ? -9.867 -31 -17.984 1 98.06 293 PHE B C 1
ATOM 5087 O O . PHE B 1 293 ? -9.672 -32.156 -18.375 1 98.06 293 PHE B O 1
ATOM 5094 N N . GLY B 1 294 ? -10.648 -30.75 -16.969 1 97.06 294 GLY B N 1
ATOM 5095 C CA . GLY B 1 294 ? -11.422 -31.797 -16.312 1 97.06 294 GLY B CA 1
ATOM 5096 C C . GLY B 1 294 ? -10.594 -32.688 -15.414 1 97.06 294 GLY B C 1
ATOM 5097 O O . GLY B 1 294 ? -10.961 -33.844 -15.141 1 97.06 294 GLY B O 1
ATOM 5098 N N . THR B 1 295 ? -9.469 -32.156 -14.977 1 96.44 295 THR B N 1
ATOM 5099 C CA . THR B 1 295 ? -8.57 -32.938 -14.133 1 96.44 295 THR B CA 1
ATOM 5100 C C . THR B 1 295 ? -8.977 -32.812 -12.664 1 96.44 295 THR B C 1
ATOM 5102 O O . THR B 1 295 ? -9.344 -31.75 -12.195 1 96.44 295 THR B O 1
ATOM 5105 N N . ASP B 1 296 ? -8.891 -33.969 -11.914 1 94.75 296 ASP B N 1
ATOM 5106 C CA . ASP B 1 296 ? -9.188 -33.969 -10.484 1 94.75 296 ASP B CA 1
ATOM 5107 C C . ASP B 1 296 ? -8.016 -33.406 -9.68 1 94.75 296 ASP B C 1
ATOM 5109 O O . ASP B 1 296 ? -6.883 -33.375 -10.148 1 94.75 296 ASP B O 1
ATOM 5113 N N . ASN B 1 297 ? -8.328 -32.969 -8.461 1 94.62 297 ASN B N 1
ATOM 5114 C CA . ASN B 1 297 ? -7.297 -32.438 -7.566 1 94.62 297 ASN B CA 1
ATOM 5115 C C . ASN B 1 297 ? -6.391 -33.562 -7.062 1 94.62 297 ASN B C 1
ATOM 5117 O O . ASN B 1 297 ? -6.816 -34.406 -6.27 1 94.62 297 ASN B O 1
ATOM 5121 N N . PRO B 1 298 ? -5.133 -33.562 -7.465 1 92.62 298 PRO B N 1
ATOM 5122 C CA . PRO B 1 298 ? -4.23 -34.594 -6.977 1 92.62 298 PRO B CA 1
ATOM 5123 C C . PRO B 1 298 ? -3.77 -34.344 -5.539 1 92.62 298 PRO B C 1
ATOM 5125 O O . PRO B 1 298 ? -3.188 -35.25 -4.914 1 92.62 298 PRO B O 1
ATOM 5128 N N . PHE B 1 299 ? -4.016 -33.156 -5.035 1 90.88 299 PHE B N 1
ATOM 5129 C CA . PHE 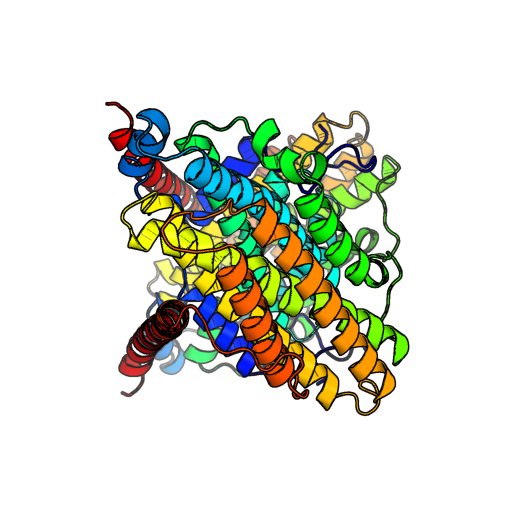B 1 299 ? -3.594 -32.781 -3.688 1 90.88 299 PHE B CA 1
ATOM 5130 C C . PHE B 1 299 ? -4.785 -32.344 -2.844 1 90.88 299 PHE B C 1
ATOM 5132 O O . PHE B 1 299 ? -4.883 -31.188 -2.453 1 90.88 299 PHE B O 1
ATOM 5139 N N . PRO B 1 300 ? -5.605 -33.281 -2.34 1 89 300 PRO B N 1
ATOM 5140 C CA . PRO B 1 300 ? -6.777 -32.906 -1.549 1 89 300 PRO B CA 1
ATOM 5141 C C . PRO B 1 300 ? -6.41 -32.125 -0.293 1 89 300 PRO B C 1
ATOM 5143 O O . PRO B 1 300 ? -7.199 -31.297 0.171 1 89 300 PRO B O 1
ATOM 5146 N N . TRP B 1 301 ? -5.215 -32.344 0.198 1 87.25 301 TRP B N 1
ATOM 5147 C CA . TRP B 1 301 ? -4.766 -31.656 1.401 1 87.25 301 TRP B CA 1
ATOM 5148 C C . TRP B 1 301 ? -4.594 -30.156 1.138 1 87.25 301 TRP B C 1
ATOM 5150 O O . TRP B 1 301 ? -4.645 -29.344 2.066 1 87.25 301 TRP B O 1
ATOM 5160 N N . MET B 1 302 ? -4.336 -29.75 -0.065 1 86.94 302 MET B N 1
ATOM 5161 C CA . MET B 1 302 ? -4.242 -28.344 -0.417 1 86.94 302 MET B CA 1
ATOM 5162 C C . MET B 1 302 ? -5.582 -27.641 -0.209 1 86.94 302 MET B C 1
ATOM 5164 O O . MET B 1 302 ? -5.621 -26.5 0.238 1 86.94 302 MET B O 1
ATOM 5168 N N . THR B 1 303 ? -6.641 -28.281 -0.63 1 80.69 303 THR B N 1
ATOM 5169 C CA . THR B 1 303 ? -7.977 -27.734 -0.454 1 80.69 303 THR B CA 1
ATOM 5170 C C . THR B 1 303 ? -8.281 -27.5 1.025 1 80.69 303 THR B C 1
ATOM 5172 O O . THR B 1 303 ? -8.852 -26.484 1.399 1 80.69 303 THR B O 1
ATOM 5175 N N . GLU B 1 304 ? -7.891 -28.422 1.767 1 74.19 304 GLU B N 1
ATOM 5176 C CA . GLU B 1 304 ? -8.07 -28.297 3.211 1 74.19 304 GLU B CA 1
ATOM 5177 C C . GLU B 1 304 ? -7.32 -27.094 3.758 1 74.19 304 GLU B C 1
ATOM 5179 O O . GLU B 1 304 ? -7.836 -26.375 4.613 1 74.19 304 GLU B O 1
ATOM 5184 N N . GLN B 1 305 ? -6.211 -26.875 3.209 1 75.06 305 GLN B N 1
ATOM 5185 C CA . GLN B 1 305 ? -5.383 -25.75 3.65 1 75.06 305 GLN B CA 1
ATOM 5186 C C . GLN B 1 305 ? -6.008 -24.422 3.264 1 75.06 305 GLN B C 1
ATOM 5188 O O . GLN B 1 305 ? -6.023 -23.484 4.062 1 75.06 305 GLN B O 1
ATOM 5193 N N . VAL B 1 306 ? -6.5 -24.406 2.109 1 75.56 306 VAL B N 1
ATOM 5194 C CA . VAL B 1 306 ? -7.137 -23.188 1.613 1 75.56 306 VAL B CA 1
ATOM 5195 C C . VAL B 1 306 ? -8.398 -22.906 2.42 1 75.56 306 VAL B C 1
ATOM 5197 O O . VAL B 1 306 ? -8.664 -21.766 2.797 1 75.56 306 VAL B O 1
ATOM 5200 N N . ASP B 1 307 ? -9.094 -23.969 2.617 1 65.88 307 ASP B N 1
ATOM 5201 C CA . ASP B 1 307 ? -10.32 -23.844 3.395 1 65.88 307 ASP B CA 1
ATOM 5202 C C . ASP B 1 307 ? -10.023 -23.422 4.832 1 65.88 307 ASP B C 1
ATOM 5204 O O . ASP B 1 307 ? -10.75 -22.625 5.414 1 65.88 307 ASP B O 1
ATOM 5208 N N . LEU B 1 308 ? -8.992 -23.922 5.355 1 60.03 308 LEU B N 1
ATOM 5209 C CA . LEU B 1 308 ? -8.57 -23.562 6.707 1 60.03 308 LEU B CA 1
ATOM 5210 C C . LEU B 1 308 ? -8.18 -22.094 6.793 1 60.03 308 LEU B C 1
ATOM 5212 O O . LEU B 1 308 ? -8.484 -21.422 7.777 1 60.03 308 LEU B O 1
ATOM 5216 N N . ASN B 1 309 ? -7.652 -21.75 5.777 1 66.94 309 ASN B N 1
ATOM 5217 C CA . ASN B 1 309 ? -7.25 -20.344 5.73 1 66.94 309 ASN B CA 1
ATOM 5218 C C . ASN B 1 309 ? -8.461 -19.422 5.676 1 66.94 309 ASN B C 1
ATOM 5220 O O . ASN B 1 309 ? -8.477 -18.375 6.324 1 66.94 309 ASN B O 1
ATOM 5224 N N . LYS B 1 310 ? -9.445 -19.875 5.004 1 66.31 310 LYS B N 1
ATOM 5225 C CA . LYS B 1 310 ? -10.68 -19.109 4.914 1 66.31 310 LYS B CA 1
ATOM 5226 C C . LYS B 1 310 ? -11.375 -19.016 6.273 1 66.31 310 LYS B C 1
ATOM 5228 O O . LYS B 1 310 ? -11.875 -17.969 6.652 1 66.31 310 LYS B O 1
ATOM 5233 N N . GLU B 1 311 ? -11.281 -20.109 6.883 1 55.97 311 GLU B N 1
ATOM 5234 C CA . GLU B 1 311 ? -11.93 -20.172 8.195 1 55.97 311 GLU B CA 1
ATOM 5235 C C . GLU B 1 311 ? -11.203 -19.297 9.211 1 55.97 311 GLU B C 1
ATOM 5237 O O . GLU B 1 311 ? -11.844 -18.609 10.016 1 55.97 311 GLU B O 1
ATOM 5242 N N . LYS B 1 312 ? -10.016 -19.281 9.234 1 58.47 312 LYS B N 1
ATOM 5243 C CA . LYS B 1 312 ? -9.234 -18.453 10.148 1 58.47 312 LYS B CA 1
ATOM 5244 C C . LYS B 1 312 ? -9.484 -16.969 9.898 1 58.47 312 LYS B C 1
ATOM 5246 O O . LYS B 1 312 ? -9.641 -16.188 10.836 1 58.47 312 LYS B O 1
ATOM 5251 N N . ASN B 1 313 ? -9.57 -16.688 8.703 1 58.44 313 ASN B N 1
ATOM 5252 C CA . ASN B 1 313 ? -9.859 -15.305 8.336 1 58.44 313 ASN B CA 1
ATOM 5253 C C . ASN B 1 313 ? -11.258 -14.883 8.781 1 58.44 313 ASN B C 1
ATOM 5255 O O . ASN B 1 313 ? -11.445 -13.766 9.266 1 58.44 313 ASN B O 1
ATOM 5259 N N . PHE B 1 314 ? -12.141 -15.789 8.594 1 46.72 314 PHE B N 1
ATOM 5260 C CA . PHE B 1 314 ? -13.523 -15.547 8.992 1 46.72 314 PHE B CA 1
ATOM 5261 C C . PHE B 1 314 ? -13.625 -15.336 10.5 1 46.72 314 PHE B C 1
ATOM 5263 O O . PHE B 1 314 ? -14.273 -14.391 10.953 1 46.72 314 PHE B O 1
ATOM 5270 N N . PHE B 1 315 ? -12.938 -16.141 11.188 1 41.47 315 PHE B N 1
ATOM 5271 C CA . PHE B 1 315 ? -12.969 -16.062 12.648 1 41.47 315 PHE B CA 1
ATOM 5272 C C . PHE B 1 315 ? -12.281 -14.789 13.133 1 41.47 315 PHE B C 1
ATOM 5274 O O . PHE B 1 315 ? -12.781 -14.109 14.031 1 41.47 315 PHE B O 1
ATOM 5281 N N . GLU B 1 316 ? -11.234 -14.547 12.523 1 51.16 316 GLU B N 1
ATOM 5282 C CA . GLU B 1 316 ? -10.516 -13.336 12.914 1 51.16 316 GLU B CA 1
ATOM 5283 C C . GLU B 1 316 ? -11.32 -12.086 12.57 1 51.16 316 GLU B C 1
ATOM 5285 O O . GLU B 1 316 ? -11.359 -11.125 13.344 1 51.16 316 GLU B O 1
ATOM 5290 N N . THR B 1 317 ? -11.992 -12.156 11.5 1 49.88 317 THR B N 1
ATOM 5291 C CA . THR B 1 317 ? -12.867 -11.055 11.117 1 49.88 317 THR B CA 1
ATOM 5292 C C . THR B 1 317 ? -14.078 -10.977 12.039 1 49.88 317 THR B C 1
ATOM 5294 O O . THR B 1 317 ? -14.477 -9.883 12.461 1 49.88 317 THR B O 1
ATOM 5297 N N . GLN B 1 318 ? -14.664 -12.156 12.352 1 44.25 318 GLN B N 1
ATOM 5298 C CA . GLN B 1 318 ? -15.812 -12.188 13.25 1 44.25 318 GLN B CA 1
ATOM 5299 C C . GLN B 1 318 ? -15.438 -11.719 14.648 1 44.25 318 GLN B C 1
ATOM 5301 O O . GLN B 1 318 ? -16.188 -10.977 15.281 1 44.25 318 GLN B O 1
ATOM 5306 N N . VAL B 1 319 ? -14.352 -12.219 15.031 1 42.72 319 VAL B N 1
ATOM 5307 C CA . VAL B 1 319 ? -13.906 -11.828 16.375 1 42.72 319 VAL B CA 1
ATOM 5308 C C . VAL B 1 319 ? -13.672 -10.32 16.422 1 42.72 319 VAL B C 1
ATOM 5310 O O . VAL B 1 319 ? -14.047 -9.656 17.375 1 42.72 319 VAL B O 1
ATOM 5313 N N . THR B 1 320 ? -13.18 -9.875 15.383 1 47.66 320 THR B N 1
ATOM 5314 C CA . THR B 1 320 ? -13 -8.43 15.305 1 47.66 320 THR B CA 1
ATOM 5315 C C . THR B 1 320 ? -14.352 -7.719 15.242 1 47.66 320 THR B C 1
ATOM 5317 O O . THR B 1 320 ? -14.539 -6.676 15.867 1 47.66 320 THR B O 1
ATOM 5320 N N . GLU B 1 321 ? -15.266 -8.367 14.5 1 47.06 321 GLU B N 1
ATOM 5321 C CA . GLU B 1 321 ? -16.609 -7.82 14.414 1 47.06 321 GLU B CA 1
ATOM 5322 C C . GLU B 1 321 ? -17.344 -7.961 15.742 1 47.06 321 GLU B C 1
ATOM 5324 O O . GLU B 1 321 ? -18.062 -7.051 16.156 1 47.06 321 GLU B O 1
ATOM 5329 N N . TYR B 1 322 ? -17.375 -9.148 16.234 1 40.5 322 TYR B N 1
ATOM 5330 C CA . TYR B 1 322 ? -18.016 -9.383 17.531 1 40.5 322 TYR B CA 1
ATOM 5331 C C . TYR B 1 322 ? -17.391 -8.492 18.594 1 40.5 322 TYR B C 1
ATOM 5333 O O . TYR B 1 322 ? -18.094 -7.984 19.469 1 40.5 322 TYR B O 1
ATOM 5341 N N . GLN B 1 323 ? -16.234 -8.445 18.547 1 39.72 323 GLN B N 1
ATOM 5342 C CA . GLN B 1 323 ? -15.609 -7.531 19.5 1 39.72 323 GLN B CA 1
ATOM 5343 C C . GLN B 1 323 ? -16.047 -6.094 19.234 1 39.72 323 GLN B C 1
ATOM 5345 O O . GLN B 1 323 ? -16.219 -5.312 20.172 1 39.72 323 GLN B O 1
ATOM 5350 N N . SER B 1 324 ? -16.312 -5.793 18.062 1 38.88 324 SER B N 1
ATOM 5351 C CA . SER B 1 324 ? -16.797 -4.465 17.703 1 38.88 324 SER B CA 1
ATOM 5352 C C . SER B 1 324 ? -18.297 -4.344 17.938 1 38.88 324 SER B C 1
ATOM 5354 O O . SER B 1 324 ? -18.781 -3.289 18.344 1 38.88 324 SER B O 1
ATOM 5356 N N . GLY B 1 325 ? -19.094 -5.355 17.516 1 39 325 GLY B N 1
ATOM 5357 C CA . GLY B 1 325 ? -20.531 -5.375 17.719 1 39 325 GLY B CA 1
ATOM 5358 C C . GLY B 1 325 ? -20.922 -5.496 19.172 1 39 325 GLY B C 1
ATOM 5359 O O . GLY B 1 325 ? -22.047 -5.145 19.562 1 39 325 GLY B O 1
ATOM 5360 N N . GLY B 1 326 ? -20.359 -6.344 19.953 1 35.75 326 GLY B N 1
ATOM 5361 C CA . GLY B 1 326 ? -20.781 -6.52 21.344 1 35.75 326 GLY B CA 1
ATOM 5362 C C . GLY B 1 326 ? -20.844 -5.219 22.125 1 35.75 326 GLY B C 1
ATOM 5363 O O . GLY B 1 326 ? -21.297 -5.191 23.266 1 35.75 326 GLY B O 1
ATOM 5364 N N . GLN B 1 327 ? -20.031 -4.297 21.703 1 32.69 327 GLN B N 1
ATOM 5365 C CA . GLN B 1 327 ? -20.109 -3.105 22.547 1 32.69 327 GLN B CA 1
ATOM 5366 C C . GLN B 1 327 ? -21.234 -2.189 22.094 1 32.69 327 GLN B C 1
ATOM 5368 O O . GLN B 1 327 ? -21.531 -1.185 22.75 1 32.69 327 GLN B O 1
ATOM 5373 N N . LEU B 1 328 ? -21.875 -2.432 20.844 1 31 328 LEU B N 1
ATOM 5374 C CA . LEU B 1 328 ? -22.891 -1.439 20.5 1 31 328 LEU B CA 1
ATOM 5375 C C . LEU B 1 328 ? -24.266 -1.86 21 1 31 328 LEU B C 1
ATOM 5377 O O . LEU B 1 328 ? -25.25 -1.139 20.812 1 31 328 LEU B O 1
ATOM 5381 N N . ASN B 1 329 ? -24.484 -3.131 21.234 1 28.45 329 ASN B N 1
ATOM 5382 C CA . ASN B 1 329 ? -25.922 -3.309 21.453 1 28.45 329 ASN B CA 1
ATOM 5383 C C . ASN B 1 329 ? -26.375 -2.662 22.75 1 28.45 329 ASN B C 1
ATOM 5385 O O . ASN B 1 329 ? -27.016 -3.311 23.578 1 28.45 329 ASN B O 1
ATOM 5389 N N . TRP B 1 330 ? -25.75 -1.789 23.422 1 23.94 330 TRP B N 1
ATOM 5390 C CA . TRP B 1 330 ? -26.625 -1.353 24.5 1 23.94 330 TRP B CA 1
ATOM 5391 C C . TRP B 1 330 ? -27.688 -0.388 23.984 1 23.94 330 TRP B C 1
ATOM 5393 O O . TRP B 1 330 ? -27.422 0.424 23.094 1 23.94 330 TRP B O 1
#